Protein AF-A0A812ZB61-F1 (afdb_monomer)

Foldseek 3Di:
DVVVVVVVVVVVVVVCVLVVLLVLLPDPDPVVNVVVVVVVVVVVVVVVVCCVVVPPPVNVVVVVVPDPDPDPDAPQDVNHRPVVVVVVVVVVVVVVCSCVPRVVVSVVVSVVVCCVVCNDQVQKDWAQQPQLSDIDIDGHDPDDPPPPDDDDGVNVVNCCLRPVPDLVVVVVPPDDDDDDDDDDDDDDDPDDPCLSVVVSCVLVVPPDQVCLQQQQAAAAQPDPPPDPPDPPDPPPPSVVNVNVVLNVLQVVVCVVQVDRGLVSLLVCLLPSNCLSSCSNHVVSSCLQALLSLDFFCRNHRCSSNDCDDSNVVNLQPFAQAADDCDPSSLVSQLSNLCSVCVPPDDPVSVCSNPDTLVPDDPDCQQDQDQDDDPNDGGGTTRHCCSNHVVSNCCQPDPDPRSVSRHHNNNPPPPPD

Solvent-accessible surface area (backbone atoms only — not comparable to full-atom values): 24448 Å² total; per-residue (Å²): 109,71,67,57,55,51,50,52,52,50,51,51,52,51,51,52,51,50,53,51,50,56,53,57,66,70,57,86,48,68,67,58,54,52,53,51,52,53,51,49,53,50,59,68,47,44,57,58,51,47,48,71,72,69,53,51,72,67,56,52,52,47,60,73,61,58,65,78,74,83,74,69,89,70,76,52,60,96,83,39,52,56,66,59,53,52,50,51,50,52,52,52,50,52,49,52,50,47,42,58,67,51,49,50,50,49,51,50,53,52,48,48,52,46,46,66,76,61,38,82,83,70,38,52,43,73,43,57,25,82,83,69,64,46,74,48,75,45,82,48,74,76,89,56,100,77,65,74,86,66,72,80,51,71,54,56,52,44,46,38,62,37,74,59,66,45,70,64,62,61,67,68,61,72,85,82,86,79,86,82,78,92,84,84,91,76,88,90,67,96,70,54,72,60,56,60,50,45,50,51,44,57,72,64,50,80,57,55,84,86,50,47,76,60,70,39,36,59,59,49,82,95,42,85,76,79,61,91,85,65,83,70,75,88,66,68,81,57,70,59,51,57,55,48,49,54,49,53,51,46,52,53,46,26,73,76,68,69,27,80,42,44,81,66,37,41,82,41,49,77,41,85,86,34,26,64,47,20,56,42,11,16,41,69,50,27,40,29,37,54,63,45,20,67,31,61,55,67,35,39,51,59,72,20,70,37,93,46,62,59,16,33,53,39,31,44,69,33,64,62,44,47,54,84,71,50,69,68,57,45,50,11,51,38,43,22,56,50,53,73,39,72,89,60,91,57,76,66,56,55,53,59,62,73,47,54,50,88,72,59,69,76,66,71,48,43,43,72,40,71,43,63,63,91,86,41,76,59,53,54,34,53,42,42,15,51,51,18,15,52,77,52,38,38,66,76,53,84,50,74,75,75,45,74,65,32,24,54,58,24,71,71,69,82,84,117

Structure (mmCIF, N/CA/C/O backbone):
data_AF-A0A812ZB61-F1
#
_entry.id   AF-A0A812ZB61-F1
#
loop_
_atom_site.group_PDB
_atom_site.id
_atom_site.type_symbol
_atom_site.label_atom_id
_atom_site.label_alt_id
_atom_site.label_comp_id
_atom_site.label_asym_id
_atom_site.label_entity_id
_atom_site.label_seq_id
_atom_site.pdbx_PDB_ins_code
_atom_site.Cartn_x
_atom_site.Cartn_y
_atom_site.Cartn_z
_atom_site.occupancy
_atom_site.B_iso_or_equiv
_atom_site.auth_seq_id
_atom_site.auth_comp_id
_atom_site.auth_asym_id
_atom_site.auth_atom_id
_atom_site.pdbx_PDB_model_num
ATOM 1 N N . MET A 1 1 ? 18.282 -6.536 -62.564 1.00 76.00 1 MET A N 1
ATOM 2 C CA . MET A 1 1 ? 17.671 -7.477 -61.596 1.00 76.00 1 MET A CA 1
ATOM 3 C C . MET A 1 1 ? 18.489 -7.601 -60.309 1.00 76.00 1 MET A C 1
ATOM 5 O O . MET A 1 1 ? 17.966 -7.240 -59.265 1.00 76.00 1 MET A O 1
ATOM 9 N N . LEU A 1 2 ? 19.768 -8.010 -60.363 1.00 77.56 2 LEU A N 1
ATOM 10 C CA . LEU A 1 2 ? 20.627 -8.156 -59.170 1.00 77.56 2 LEU A CA 1
ATOM 11 C C . LEU A 1 2 ? 20.716 -6.870 -58.326 1.00 77.56 2 LEU A C 1
ATOM 13 O O . LEU A 1 2 ? 20.51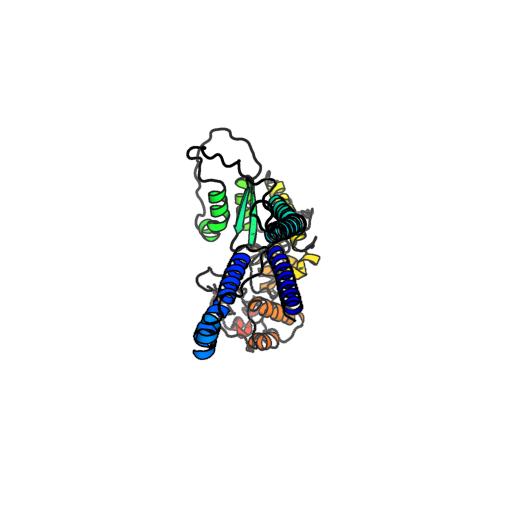4 -6.908 -57.119 1.00 77.56 2 LEU A O 1
ATOM 17 N N . THR A 1 3 ? 20.946 -5.718 -58.962 1.00 77.44 3 THR A N 1
ATOM 18 C CA . THR A 1 3 ? 21.057 -4.426 -58.265 1.00 77.44 3 THR A CA 1
ATOM 19 C C . THR A 1 3 ? 19.767 -4.041 -57.542 1.00 77.44 3 THR A C 1
ATOM 21 O O . THR A 1 3 ? 19.819 -3.581 -56.410 1.00 77.44 3 THR A O 1
ATOM 24 N N . VAL A 1 4 ? 18.607 -4.295 -58.159 1.00 82.31 4 VAL A N 1
ATOM 25 C CA . VAL A 1 4 ? 17.289 -4.029 -57.557 1.00 82.31 4 VAL A CA 1
ATOM 26 C C . VAL A 1 4 ? 17.071 -4.928 -56.339 1.00 82.31 4 VAL A C 1
ATOM 28 O O . VAL A 1 4 ? 16.684 -4.446 -55.281 1.00 82.31 4 VAL A O 1
ATOM 31 N N . MET A 1 5 ? 17.404 -6.217 -56.447 1.00 83.94 5 MET A N 1
ATOM 32 C CA . MET A 1 5 ? 17.316 -7.161 -55.329 1.00 83.94 5 MET A CA 1
ATOM 33 C C . MET A 1 5 ? 18.231 -6.757 -54.161 1.00 83.94 5 MET A C 1
ATOM 35 O O . MET A 1 5 ? 17.834 -6.847 -53.000 1.00 83.94 5 MET A O 1
ATOM 39 N N . LEU A 1 6 ? 19.440 -6.273 -54.462 1.00 80.06 6 LEU A N 1
ATOM 40 C CA . LEU A 1 6 ? 20.380 -5.768 -53.460 1.00 80.06 6 LEU A CA 1
ATOM 41 C C . LEU A 1 6 ? 19.872 -4.489 -52.783 1.00 80.06 6 LEU A C 1
ATOM 43 O O . LEU A 1 6 ? 19.992 -4.371 -51.565 1.00 80.06 6 LEU A O 1
ATOM 47 N N . MET A 1 7 ? 19.277 -3.560 -53.537 1.00 79.81 7 MET A N 1
ATOM 48 C CA . MET A 1 7 ? 18.676 -2.350 -52.969 1.00 79.81 7 MET A CA 1
ATOM 49 C C . MET A 1 7 ? 17.514 -2.687 -52.030 1.00 79.81 7 MET A C 1
ATOM 51 O O . MET A 1 7 ? 17.497 -2.199 -50.906 1.00 79.81 7 MET A O 1
ATOM 55 N N . VAL A 1 8 ? 16.598 -3.574 -52.440 1.00 91.12 8 VAL A N 1
ATOM 56 C CA . VAL A 1 8 ? 15.454 -3.992 -51.608 1.00 91.12 8 VAL A CA 1
ATOM 57 C C . VAL A 1 8 ? 15.924 -4.657 -50.314 1.00 91.12 8 VAL A C 1
ATOM 59 O O . VAL A 1 8 ? 15.472 -4.284 -49.235 1.00 91.12 8 VAL A O 1
ATOM 62 N N . ARG A 1 9 ? 16.882 -5.592 -50.392 1.00 86.19 9 ARG A N 1
ATOM 63 C CA . ARG A 1 9 ? 17.440 -6.253 -49.199 1.00 86.19 9 ARG A CA 1
ATOM 64 C C . ARG A 1 9 ? 18.122 -5.270 -48.253 1.00 86.19 9 ARG A C 1
ATOM 66 O O . ARG A 1 9 ? 17.933 -5.363 -47.046 1.00 86.19 9 ARG A O 1
ATOM 73 N N . THR A 1 10 ? 18.879 -4.322 -48.801 1.00 81.88 10 THR A N 1
ATOM 74 C CA . THR A 1 10 ? 19.538 -3.281 -48.000 1.00 81.88 10 THR A CA 1
ATOM 75 C C . THR A 1 10 ? 18.501 -2.384 -47.325 1.00 81.88 10 THR A C 1
ATOM 77 O O . THR A 1 10 ? 18.636 -2.096 -46.143 1.00 81.88 10 THR A O 1
ATOM 80 N N . GLY A 1 11 ? 17.438 -1.997 -48.037 1.00 85.88 11 GLY A N 1
ATOM 81 C CA . GLY A 1 11 ? 16.346 -1.197 -47.479 1.00 85.88 11 GLY A CA 1
ATOM 82 C C . GLY A 1 11 ? 15.635 -1.896 -46.320 1.00 85.88 11 GLY A C 1
ATOM 83 O O . GLY A 1 11 ? 15.460 -1.292 -45.267 1.00 85.88 11 GLY A O 1
ATOM 84 N N . ILE A 1 12 ? 15.301 -3.182 -46.476 1.00 87.69 12 ILE A N 1
ATOM 85 C CA . ILE A 1 12 ? 14.686 -3.986 -45.406 1.00 87.69 12 ILE A CA 1
ATOM 86 C C . ILE A 1 12 ? 15.629 -4.094 -44.202 1.00 87.69 12 ILE A C 1
ATOM 88 O O . ILE A 1 12 ? 15.195 -3.881 -43.075 1.00 87.69 12 ILE A O 1
ATOM 92 N N . ALA A 1 13 ? 16.917 -4.369 -44.427 1.00 82.44 13 ALA A N 1
ATOM 93 C CA . ALA A 1 13 ? 17.899 -4.468 -43.348 1.00 82.44 13 ALA A CA 1
ATOM 94 C C . ALA A 1 13 ? 18.060 -3.146 -42.577 1.00 82.44 13 ALA A C 1
ATOM 96 O O . ALA A 1 13 ? 18.107 -3.160 -41.351 1.00 82.44 13 ALA A O 1
ATOM 97 N N . VAL A 1 14 ? 18.095 -2.005 -43.274 1.00 81.88 14 VAL A N 1
ATOM 98 C CA . VAL A 1 14 ? 18.165 -0.676 -42.643 1.00 81.88 14 VAL A CA 1
ATOM 99 C C . VAL A 1 14 ? 16.886 -0.369 -41.863 1.00 81.88 14 VAL A C 1
ATOM 101 O O . VAL A 1 14 ? 16.974 0.105 -40.735 1.00 81.88 14 VAL A O 1
ATOM 104 N N . ALA A 1 15 ? 15.711 -0.672 -42.420 1.00 87.19 15 ALA A N 1
ATOM 105 C CA . ALA A 1 15 ? 14.434 -0.444 -41.746 1.00 87.19 15 ALA A CA 1
ATOM 106 C C . ALA A 1 15 ? 14.284 -1.307 -40.482 1.00 87.19 15 ALA A C 1
ATOM 108 O O . ALA A 1 15 ? 13.924 -0.784 -39.430 1.00 87.19 15 ALA A O 1
ATOM 109 N N . LEU A 1 16 ? 14.608 -2.604 -40.564 1.00 85.25 16 LEU A N 1
ATOM 110 C CA . LEU A 1 16 ? 14.585 -3.515 -39.415 1.00 85.25 16 LEU A CA 1
ATOM 111 C C . LEU A 1 16 ? 15.629 -3.126 -38.366 1.00 85.25 16 LEU A C 1
ATOM 113 O O . LEU A 1 16 ? 15.320 -3.121 -37.178 1.00 85.25 16 LEU A O 1
ATOM 117 N N . GLY A 1 17 ? 16.838 -2.756 -38.798 1.00 84.00 17 GLY A N 1
ATOM 118 C CA . GLY A 1 17 ? 17.890 -2.279 -37.905 1.00 84.00 17 GLY A CA 1
ATOM 119 C C . GLY A 1 17 ? 17.477 -1.011 -37.161 1.00 84.00 17 GLY A C 1
ATOM 120 O O . GLY A 1 17 ? 17.631 -0.942 -35.948 1.00 84.00 17 GLY A O 1
ATOM 121 N N . TRP A 1 18 ? 16.890 -0.037 -37.862 1.00 85.25 18 TRP A N 1
ATOM 122 C CA . TRP A 1 18 ? 16.401 1.198 -37.250 1.00 85.25 18 TRP A CA 1
ATOM 123 C C . TRP A 1 18 ? 15.247 0.943 -36.276 1.00 85.25 18 TRP A C 1
ATOM 125 O O . TRP A 1 18 ? 15.309 1.376 -35.129 1.00 85.25 18 TRP A O 1
ATOM 135 N N . ALA A 1 19 ? 14.217 0.204 -36.703 1.00 88.94 19 ALA A N 1
ATOM 136 C CA . ALA A 1 19 ? 13.062 -0.105 -35.862 1.00 88.94 19 ALA A CA 1
ATOM 137 C C . ALA A 1 19 ? 13.462 -0.901 -34.610 1.00 88.94 19 ALA A C 1
ATOM 139 O O . ALA A 1 19 ? 13.042 -0.556 -33.508 1.00 88.94 19 ALA A O 1
ATOM 140 N N . GLY A 1 20 ? 14.319 -1.917 -34.764 1.00 86.56 20 GLY A N 1
ATOM 141 C CA . GLY A 1 20 ? 14.840 -2.702 -33.647 1.00 86.56 20 GLY A CA 1
ATOM 142 C C . GLY A 1 20 ? 15.682 -1.865 -32.686 1.00 86.56 20 GLY A C 1
ATOM 143 O O . GLY A 1 20 ? 15.541 -1.997 -31.474 1.00 86.56 20 GLY A O 1
ATOM 144 N N . ALA A 1 21 ? 16.507 -0.953 -33.202 1.00 84.88 21 ALA A N 1
ATOM 145 C CA . ALA A 1 21 ? 17.330 -0.092 -32.364 1.00 84.88 21 ALA A CA 1
ATOM 146 C C . ALA A 1 21 ? 16.498 0.962 -31.606 1.00 84.88 21 ALA A C 1
ATOM 148 O O . ALA A 1 21 ? 16.750 1.191 -30.425 1.00 84.88 21 ALA A O 1
ATOM 149 N N . CYS A 1 22 ? 15.472 1.553 -32.231 1.00 84.94 22 CYS A N 1
ATOM 150 C CA . CYS A 1 22 ? 14.511 2.422 -31.540 1.00 84.94 22 CYS A CA 1
ATOM 151 C C . CYS A 1 22 ? 13.734 1.664 -30.457 1.00 84.94 22 CYS A C 1
ATOM 153 O O . CYS A 1 22 ? 13.538 2.187 -29.366 1.00 84.94 22 CYS A O 1
ATOM 155 N N . TRP A 1 23 ? 13.319 0.429 -30.740 1.00 86.06 23 TRP A N 1
ATOM 156 C CA . TRP A 1 23 ? 12.605 -0.402 -29.776 1.00 86.06 23 TRP A CA 1
ATOM 157 C C . TRP A 1 23 ? 13.480 -0.770 -28.567 1.00 86.06 23 TRP A C 1
ATOM 159 O O . TRP A 1 23 ? 13.057 -0.608 -27.423 1.00 86.06 23 TRP A O 1
ATOM 169 N N . LEU A 1 24 ? 14.738 -1.163 -28.805 1.00 82.88 24 LEU A N 1
ATOM 170 C CA . LEU A 1 24 ? 15.711 -1.420 -27.738 1.00 82.88 24 LEU A CA 1
ATOM 171 C C . LEU A 1 24 ? 15.998 -0.169 -26.899 1.00 82.88 24 LEU A C 1
ATOM 173 O O . LEU A 1 24 ? 16.156 -0.279 -25.689 1.00 82.88 24 LEU A O 1
ATOM 177 N N . ALA A 1 25 ? 16.028 1.016 -27.514 1.00 82.44 25 ALA A N 1
ATOM 178 C CA . ALA A 1 25 ? 16.291 2.266 -26.806 1.00 82.44 25 ALA A CA 1
ATOM 179 C C . ALA A 1 25 ? 15.175 2.667 -25.821 1.00 82.44 25 ALA A C 1
ATOM 181 O O . ALA A 1 25 ? 15.441 3.446 -24.909 1.00 82.44 25 ALA A O 1
ATOM 182 N N . VAL A 1 26 ? 13.949 2.161 -25.998 1.00 82.56 26 VAL A N 1
ATOM 183 C CA . VAL A 1 26 ? 12.784 2.466 -25.142 1.00 82.56 26 VAL A CA 1
ATOM 184 C C . VAL A 1 26 ? 12.663 1.500 -23.957 1.00 82.56 26 VAL A C 1
ATOM 186 O O . VAL A 1 26 ? 11.927 1.778 -23.017 1.00 82.56 26 VAL A O 1
ATOM 189 N N . THR A 1 27 ? 13.379 0.375 -23.961 1.00 85.19 27 THR A N 1
ATOM 190 C CA . THR A 1 27 ? 13.254 -0.646 -22.910 1.00 85.19 27 THR A CA 1
ATOM 191 C C . THR A 1 27 ? 14.048 -0.229 -21.660 1.00 85.19 27 THR A C 1
ATOM 193 O O . THR A 1 27 ? 15.272 -0.135 -21.747 1.00 85.19 27 THR A O 1
ATOM 196 N N . PRO A 1 28 ? 13.403 0.022 -20.500 1.00 77.50 28 PRO A N 1
ATOM 197 C CA . PRO A 1 28 ? 14.088 0.530 -19.308 1.00 77.50 28 PRO A CA 1
ATOM 198 C C . PRO A 1 28 ? 14.730 -0.576 -18.454 1.00 77.50 28 PRO A C 1
ATOM 200 O O . PRO A 1 28 ? 15.642 -0.296 -17.678 1.00 77.50 28 PRO A O 1
ATOM 203 N N . ASP A 1 29 ? 14.269 -1.825 -18.582 1.00 79.25 29 ASP A N 1
ATOM 204 C CA . ASP A 1 29 ? 14.761 -2.952 -17.789 1.00 79.25 29 ASP A CA 1
ATOM 205 C C . ASP A 1 29 ? 15.910 -3.685 -18.507 1.00 79.25 29 ASP A C 1
ATOM 207 O O . ASP A 1 29 ? 15.778 -4.173 -19.633 1.00 79.25 29 ASP A O 1
ATOM 211 N N . ILE A 1 30 ? 17.053 -3.806 -17.825 1.00 79.69 30 ILE A N 1
ATOM 212 C CA . ILE A 1 30 ? 18.235 -4.544 -18.298 1.00 79.69 30 ILE A CA 1
ATOM 213 C C . ILE A 1 30 ? 17.903 -6.020 -18.553 1.00 79.69 30 ILE A C 1
ATOM 215 O O . ILE A 1 30 ? 18.460 -6.628 -19.473 1.00 79.69 30 ILE A O 1
ATOM 219 N N . LYS A 1 31 ? 17.001 -6.608 -17.760 1.00 80.88 31 LYS A N 1
ATOM 220 C CA . LYS A 1 31 ? 16.585 -8.003 -17.911 1.00 80.88 31 LYS A CA 1
ATOM 221 C C . LYS A 1 31 ? 15.874 -8.221 -19.242 1.00 80.88 31 LYS A C 1
ATOM 223 O O . LYS A 1 31 ? 16.183 -9.188 -19.940 1.00 80.88 31 LYS A O 1
ATOM 228 N N . ASP A 1 32 ? 14.994 -7.299 -19.613 1.00 83.56 32 ASP A N 1
ATOM 229 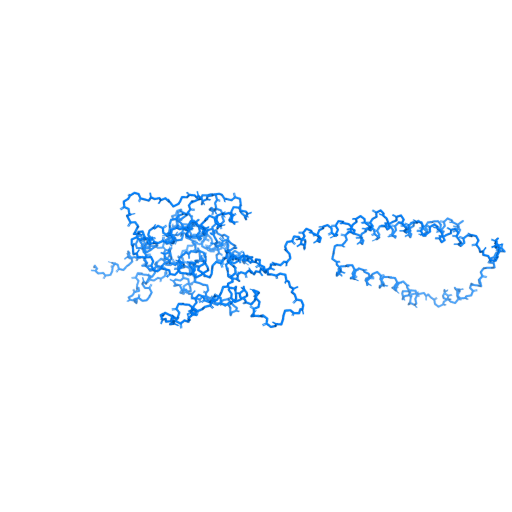C CA . ASP A 1 32 ? 14.272 -7.351 -20.881 1.00 83.56 32 ASP A CA 1
ATOM 230 C C . ASP A 1 32 ? 15.235 -7.160 -22.056 1.00 83.56 32 ASP A C 1
ATOM 232 O O . ASP A 1 32 ? 15.184 -7.917 -23.024 1.00 83.56 32 ASP A O 1
ATOM 236 N N . ILE A 1 33 ? 16.198 -6.235 -21.948 1.00 83.69 33 ILE A N 1
ATOM 237 C CA . ILE A 1 33 ? 17.241 -6.044 -22.971 1.00 83.69 33 ILE A CA 1
ATOM 238 C C . ILE A 1 33 ? 18.035 -7.340 -23.205 1.00 83.69 33 ILE A C 1
ATOM 240 O O . ILE A 1 33 ? 18.232 -7.744 -24.354 1.00 83.69 33 ILE A O 1
ATOM 244 N N . LEU A 1 34 ? 18.467 -8.014 -22.135 1.00 82.62 34 LEU A N 1
ATOM 245 C CA . LEU A 1 34 ? 19.193 -9.285 -22.227 1.00 82.62 34 LEU A CA 1
ATOM 246 C C . LEU A 1 34 ? 18.346 -10.385 -22.871 1.00 82.62 34 LEU A C 1
ATOM 248 O O . LEU A 1 34 ? 18.831 -11.097 -23.751 1.00 82.62 34 LEU A O 1
ATOM 252 N N . LEU A 1 35 ? 17.081 -10.509 -22.467 1.00 87.31 35 LEU A N 1
ATOM 253 C CA . LEU A 1 35 ? 16.174 -11.532 -22.983 1.00 87.31 35 LEU A CA 1
ATOM 254 C C . LEU A 1 35 ? 15.907 -11.342 -24.482 1.00 87.31 35 LEU A C 1
ATOM 256 O O . LEU A 1 35 ? 15.949 -12.300 -25.255 1.00 87.31 35 LEU A O 1
ATOM 260 N N . ASN A 1 36 ? 15.737 -10.092 -24.907 1.00 85.19 36 ASN A N 1
ATOM 261 C CA . ASN A 1 36 ? 15.543 -9.734 -26.307 1.00 85.19 36 ASN A CA 1
ATOM 262 C C . ASN A 1 36 ? 16.799 -9.970 -27.155 1.00 85.19 36 ASN A C 1
ATOM 264 O O . ASN A 1 36 ? 16.697 -10.460 -28.279 1.00 85.19 36 ASN A O 1
ATOM 268 N N . ALA A 1 37 ? 17.987 -9.675 -26.620 1.00 85.31 37 ALA A N 1
ATOM 269 C CA . ALA A 1 37 ? 19.249 -9.945 -27.306 1.00 85.31 37 ALA A CA 1
ATOM 270 C C . ALA A 1 37 ? 19.474 -11.451 -27.520 1.00 85.31 37 ALA A C 1
ATOM 272 O O . ALA A 1 37 ? 19.862 -11.869 -28.612 1.00 85.31 37 ALA A O 1
ATOM 273 N N . VAL A 1 38 ? 19.178 -12.274 -26.507 1.00 90.88 38 VAL A N 1
ATOM 274 C CA . VAL A 1 38 ? 19.272 -13.740 -26.606 1.00 90.88 38 VAL A CA 1
ATOM 275 C C . VAL A 1 38 ? 18.246 -14.294 -27.599 1.00 90.88 38 VAL A C 1
ATOM 277 O O . VAL A 1 38 ? 18.591 -15.137 -28.427 1.00 90.88 38 VAL A O 1
ATOM 280 N N . ALA A 1 39 ? 17.006 -13.795 -27.580 1.00 90.88 39 ALA A N 1
ATOM 281 C CA . ALA A 1 39 ? 15.983 -14.190 -28.548 1.00 90.88 39 ALA A CA 1
ATOM 282 C C . ALA A 1 39 ? 16.381 -13.830 -29.991 1.00 90.88 39 ALA A C 1
ATOM 284 O O . ALA A 1 39 ? 16.189 -14.633 -30.905 1.00 90.88 39 ALA A O 1
ATOM 285 N N . LEU A 1 40 ? 16.981 -12.654 -30.202 1.00 85.94 40 LEU A N 1
ATOM 286 C CA . LEU A 1 40 ? 17.468 -12.232 -31.514 1.00 85.94 40 LEU A CA 1
ATOM 287 C C . LEU A 1 40 ? 18.618 -13.117 -32.007 1.00 85.94 40 LEU A C 1
ATOM 289 O O . LEU A 1 40 ? 18.615 -13.507 -33.172 1.00 85.94 40 LEU A O 1
ATOM 293 N N . LEU A 1 41 ? 19.567 -13.462 -31.130 1.00 87.62 41 LEU A N 1
ATOM 294 C CA . LEU A 1 41 ? 20.649 -14.394 -31.456 1.00 87.62 41 LEU A CA 1
ATOM 295 C C . LEU A 1 41 ? 20.082 -15.740 -31.923 1.00 87.62 41 LEU A C 1
ATOM 297 O O . LEU A 1 41 ? 20.489 -16.255 -32.958 1.00 87.62 41 LEU A O 1
ATOM 301 N N . PHE A 1 42 ? 19.075 -16.258 -31.218 1.00 91.75 42 PHE A N 1
ATOM 302 C CA . PHE A 1 42 ? 18.421 -17.511 -31.583 1.00 91.75 42 PHE A CA 1
ATOM 303 C C . PHE A 1 42 ? 17.705 -17.439 -32.941 1.00 91.75 42 PHE A C 1
ATOM 305 O O . PHE A 1 42 ? 17.831 -18.348 -33.759 1.00 91.75 42 PHE A O 1
ATOM 312 N N . ILE A 1 43 ? 16.992 -16.343 -33.224 1.00 90.25 43 ILE A N 1
ATOM 313 C CA . ILE A 1 43 ? 16.332 -16.130 -34.524 1.00 90.25 43 ILE A CA 1
ATOM 314 C C . ILE A 1 43 ? 17.360 -16.052 -35.665 1.00 90.25 43 ILE A C 1
ATOM 316 O O . ILE A 1 43 ? 17.096 -16.564 -36.753 1.00 90.25 43 ILE A O 1
ATOM 320 N N . LEU A 1 44 ? 18.525 -15.447 -35.413 1.00 86.25 44 LEU A N 1
ATOM 321 C CA . LEU A 1 44 ? 19.629 -15.349 -36.374 1.00 86.25 44 LEU A CA 1
ATOM 322 C C . LEU A 1 44 ? 20.396 -16.663 -36.576 1.00 86.25 44 LEU A C 1
ATOM 324 O O . LEU A 1 44 ? 21.099 -16.781 -37.567 1.00 86.25 44 LEU A O 1
ATOM 328 N N . GLU A 1 45 ? 20.300 -17.632 -35.665 1.00 94.12 45 GLU A N 1
ATOM 329 C CA . GLU A 1 45 ? 20.881 -18.973 -35.849 1.00 94.12 45 GLU A CA 1
ATOM 330 C C . GLU A 1 45 ? 19.879 -19.958 -36.473 1.00 94.12 45 GLU A C 1
ATOM 332 O O . GLU A 1 45 ? 20.258 -20.941 -37.121 1.00 94.12 45 GLU A O 1
ATOM 337 N N . ILE A 1 46 ? 18.579 -19.699 -36.295 1.00 93.94 46 ILE A N 1
ATOM 338 C CA . ILE A 1 46 ? 17.502 -20.532 -36.832 1.00 93.94 46 ILE A CA 1
ATOM 339 C C . ILE A 1 46 ? 17.550 -20.609 -38.356 1.00 93.94 46 ILE A C 1
ATOM 341 O O . ILE A 1 46 ? 17.262 -21.671 -38.905 1.00 93.94 46 ILE A O 1
ATOM 345 N N . ASP A 1 47 ? 17.889 -19.531 -39.061 1.00 89.62 47 ASP A N 1
ATOM 346 C CA . ASP A 1 47 ? 17.935 -19.547 -40.525 1.00 89.62 47 ASP A CA 1
ATOM 347 C C . ASP A 1 47 ? 19.064 -20.453 -41.053 1.00 89.62 47 ASP A C 1
ATOM 349 O O . ASP A 1 47 ? 18.860 -21.189 -42.022 1.00 89.62 47 ASP A O 1
ATOM 353 N N . GLU A 1 48 ? 20.208 -20.497 -40.369 1.00 91.25 48 GLU A N 1
ATOM 354 C CA . GLU A 1 48 ? 21.318 -21.398 -40.667 1.00 91.25 48 GLU A CA 1
ATOM 355 C C . GLU A 1 48 ? 20.942 -22.858 -40.375 1.00 91.25 48 GLU A C 1
ATOM 357 O O . GLU A 1 48 ? 21.232 -23.753 -41.178 1.00 91.25 48 GLU A O 1
ATOM 362 N N . LEU A 1 49 ? 20.252 -23.113 -39.258 1.00 92.25 49 LEU A N 1
ATOM 363 C CA . LEU A 1 49 ? 19.740 -24.443 -38.915 1.00 92.25 49 LEU A CA 1
ATOM 364 C C . LEU A 1 49 ? 18.680 -24.916 -39.916 1.00 92.25 49 LEU A C 1
ATOM 366 O O . LEU A 1 49 ? 18.766 -26.037 -40.422 1.00 92.25 49 LEU A O 1
ATOM 370 N N . LEU A 1 50 ? 17.719 -24.060 -40.263 1.00 91.81 50 LEU A N 1
ATOM 371 C CA . LEU A 1 50 ? 16.701 -24.351 -41.269 1.00 91.81 50 LEU A CA 1
ATOM 372 C C . LEU A 1 50 ? 17.336 -24.590 -42.636 1.00 91.81 50 LEU A C 1
ATOM 374 O O . LEU A 1 50 ? 16.938 -25.526 -43.323 1.00 91.81 50 LEU A O 1
ATOM 378 N N . TYR A 1 51 ? 18.352 -23.817 -43.023 1.00 90.69 51 TYR A N 1
ATOM 379 C CA . TYR A 1 51 ? 19.095 -24.068 -44.254 1.00 90.69 51 TYR A CA 1
ATOM 380 C C . TYR A 1 51 ? 19.780 -25.440 -44.222 1.00 90.69 51 TYR A C 1
ATOM 382 O O . TYR A 1 51 ? 19.648 -26.206 -45.174 1.00 90.69 51 TYR A O 1
ATOM 390 N N . LYS A 1 52 ? 20.454 -25.806 -43.124 1.00 89.56 52 LYS A N 1
ATOM 391 C CA . LYS A 1 52 ? 21.111 -27.120 -42.985 1.00 89.56 52 LYS A CA 1
ATOM 392 C C . LYS A 1 52 ? 20.129 -28.292 -43.056 1.00 89.56 52 LYS A C 1
ATOM 394 O O . LYS A 1 52 ? 20.484 -29.335 -43.602 1.00 89.56 52 LYS A O 1
ATOM 399 N N . VAL A 1 53 ? 18.922 -28.133 -42.512 1.00 94.88 53 VAL A N 1
ATOM 400 C CA . VAL A 1 53 ? 17.916 -29.205 -42.434 1.00 94.88 53 VAL A CA 1
ATOM 401 C C . VAL A 1 53 ? 17.059 -29.287 -43.698 1.00 94.88 53 VAL A C 1
ATOM 403 O O . VAL A 1 53 ? 16.803 -30.381 -44.198 1.00 94.88 53 VAL A O 1
ATOM 406 N N . LEU A 1 54 ? 16.603 -28.147 -44.217 1.00 94.94 54 LEU A N 1
ATOM 407 C CA . LEU A 1 54 ? 15.605 -28.085 -45.286 1.00 94.94 54 LEU A CA 1
ATOM 408 C C . LEU A 1 54 ? 16.216 -27.955 -46.683 1.00 94.94 54 LEU A C 1
ATOM 410 O O . LEU A 1 54 ? 15.536 -28.276 -47.661 1.00 94.94 54 LEU A O 1
ATOM 414 N N . ALA A 1 55 ? 17.466 -27.495 -46.825 1.00 94.06 55 ALA A N 1
ATOM 415 C CA . ALA A 1 55 ? 18.058 -27.340 -48.149 1.00 94.06 55 ALA A CA 1
ATOM 416 C C . ALA A 1 55 ? 18.304 -28.717 -48.802 1.00 94.06 55 ALA A C 1
ATOM 418 O O . ALA A 1 55 ? 19.034 -29.553 -48.259 1.00 94.06 55 ALA A O 1
ATOM 419 N N . PRO A 1 56 ? 17.762 -28.974 -50.008 1.00 94.19 56 PRO A N 1
ATOM 420 C CA . PRO A 1 56 ? 18.009 -30.221 -50.719 1.00 94.19 56 PRO A CA 1
ATOM 421 C C . PRO A 1 56 ? 19.505 -30.412 -50.984 1.00 94.19 56 PRO A C 1
ATOM 423 O O . PRO A 1 56 ? 20.191 -29.473 -51.394 1.00 94.19 56 PRO A O 1
ATOM 426 N N . LYS A 1 57 ? 20.009 -31.649 -50.873 1.00 93.31 57 LYS A N 1
ATOM 427 C CA . LYS A 1 57 ? 21.423 -31.977 -51.162 1.00 93.31 57 LYS A CA 1
ATOM 428 C C . LYS A 1 57 ? 21.885 -31.456 -52.531 1.00 93.31 57 LYS A C 1
ATOM 430 O O . LYS A 1 57 ? 23.030 -31.037 -52.674 1.00 93.31 57 LYS A O 1
ATOM 435 N N . HIS A 1 58 ? 20.991 -31.431 -53.525 1.00 91.44 58 HIS A N 1
ATOM 436 C CA . HIS A 1 58 ? 21.258 -30.847 -54.842 1.00 91.44 58 HIS A CA 1
ATOM 437 C C . HIS A 1 58 ? 21.448 -29.327 -54.810 1.00 91.44 58 HIS A C 1
ATOM 439 O O . HIS A 1 58 ? 22.353 -28.836 -55.476 1.00 91.44 58 HIS A O 1
ATOM 445 N N . ALA A 1 59 ? 20.650 -28.591 -54.033 1.00 91.19 59 ALA A N 1
ATOM 446 C CA . ALA A 1 59 ? 20.786 -27.144 -53.882 1.00 91.19 59 ALA A CA 1
ATOM 447 C C . ALA A 1 59 ? 22.071 -26.784 -53.128 1.00 91.19 59 ALA A C 1
ATOM 449 O O . ALA A 1 59 ? 22.782 -25.881 -53.551 1.00 91.19 59 ALA A O 1
ATOM 450 N N . ILE A 1 60 ? 22.424 -27.543 -52.085 1.00 91.06 60 ILE A N 1
ATOM 451 C CA . ILE A 1 60 ? 23.695 -27.374 -51.364 1.00 91.06 60 ILE A CA 1
ATOM 452 C C . ILE A 1 60 ? 24.875 -27.634 -52.307 1.00 91.06 60 ILE A C 1
ATOM 454 O O . ILE A 1 60 ? 25.786 -26.813 -52.399 1.00 91.06 60 ILE A O 1
ATOM 458 N N . LYS A 1 61 ? 24.840 -28.740 -53.065 1.00 89.44 61 LYS A N 1
ATOM 459 C CA . LYS A 1 61 ? 25.889 -29.082 -54.037 1.00 89.44 61 LYS A CA 1
ATOM 460 C C . LYS A 1 61 ? 25.982 -28.038 -55.152 1.00 89.44 61 LYS A C 1
ATOM 462 O O . LYS A 1 61 ? 27.084 -27.652 -55.533 1.00 89.44 61 LYS A O 1
ATOM 467 N N . PHE A 1 62 ? 24.843 -27.535 -55.623 1.00 92.69 62 PHE A N 1
ATOM 468 C CA . PHE A 1 62 ? 24.778 -26.454 -56.600 1.00 92.69 62 PHE A CA 1
ATOM 469 C C . PHE A 1 62 ? 25.382 -25.166 -56.042 1.00 92.69 62 PHE A C 1
ATOM 471 O O . PHE A 1 62 ? 26.308 -24.646 -56.650 1.00 92.69 62 PHE A O 1
ATOM 478 N N . MET A 1 63 ? 24.961 -24.717 -54.858 1.00 87.69 63 MET A N 1
ATOM 479 C CA . MET A 1 63 ? 25.511 -23.550 -54.159 1.00 87.69 63 MET A CA 1
ATOM 480 C C . MET A 1 63 ? 27.021 -23.674 -53.933 1.00 87.69 63 MET A C 1
ATOM 482 O O . MET A 1 63 ? 27.747 -22.722 -54.194 1.00 87.69 63 MET A O 1
ATOM 486 N N . SER A 1 64 ? 27.518 -24.857 -53.548 1.00 88.44 64 SER A N 1
ATOM 487 C CA . SER A 1 64 ? 28.964 -25.110 -53.437 1.00 88.44 64 SER A CA 1
ATOM 488 C C . SER A 1 64 ? 29.692 -25.134 -54.787 1.00 88.44 64 SER A C 1
ATOM 490 O O . SER A 1 64 ? 30.898 -24.917 -54.839 1.00 88.44 64 SER A O 1
ATOM 492 N N . SER A 1 65 ? 28.971 -25.397 -55.884 1.00 88.19 65 SER A N 1
ATOM 493 C CA . SER A 1 65 ? 29.510 -25.407 -57.250 1.00 88.19 65 SER A CA 1
ATOM 494 C C . SER A 1 65 ? 29.459 -24.043 -57.935 1.00 88.19 65 SER A C 1
ATOM 496 O O . SER A 1 65 ? 30.078 -23.878 -58.988 1.00 88.19 65 SER A O 1
ATOM 498 N N . ILE A 1 66 ? 28.744 -23.066 -57.358 1.00 87.38 66 ILE A N 1
ATOM 499 C CA . ILE A 1 66 ? 28.769 -21.682 -57.827 1.00 87.38 66 ILE A CA 1
ATOM 500 C C . ILE A 1 66 ? 30.187 -21.166 -57.574 1.00 87.38 66 ILE A C 1
ATOM 502 O O . ILE A 1 66 ? 30.531 -20.682 -56.497 1.00 87.38 66 ILE A O 1
ATOM 506 N N . ARG A 1 67 ? 31.042 -21.324 -58.589 1.00 77.62 67 ARG A N 1
ATOM 507 C CA . ARG A 1 67 ? 32.393 -20.771 -58.631 1.00 77.62 67 ARG A CA 1
ATOM 508 C C . ARG A 1 67 ? 32.269 -19.277 -58.368 1.00 77.62 67 ARG A C 1
ATOM 510 O O . ARG A 1 67 ? 31.425 -18.633 -58.993 1.00 77.62 67 ARG A O 1
ATOM 517 N N . ALA A 1 68 ? 33.078 -18.752 -57.446 1.00 76.31 68 ALA A N 1
ATOM 518 C CA . ALA A 1 68 ? 33.089 -17.330 -57.127 1.00 76.31 68 ALA A CA 1
ATOM 519 C C . ALA A 1 68 ? 33.076 -16.532 -58.436 1.00 76.31 68 ALA A C 1
ATOM 521 O O . ALA A 1 68 ? 33.983 -16.682 -59.259 1.00 76.31 68 ALA A O 1
ATOM 522 N N . LEU A 1 69 ? 31.994 -15.777 -58.660 1.00 73.62 69 LEU A N 1
ATOM 523 C CA . LEU A 1 69 ? 31.837 -14.958 -59.857 1.00 73.62 69 LEU A CA 1
ATOM 524 C C . LEU A 1 69 ? 33.111 -14.121 -59.986 1.00 73.62 69 LEU A C 1
ATOM 526 O O . LEU A 1 69 ? 33.441 -13.435 -59.014 1.00 73.62 69 LEU A O 1
ATOM 530 N N . PRO A 1 70 ? 33.849 -14.198 -61.112 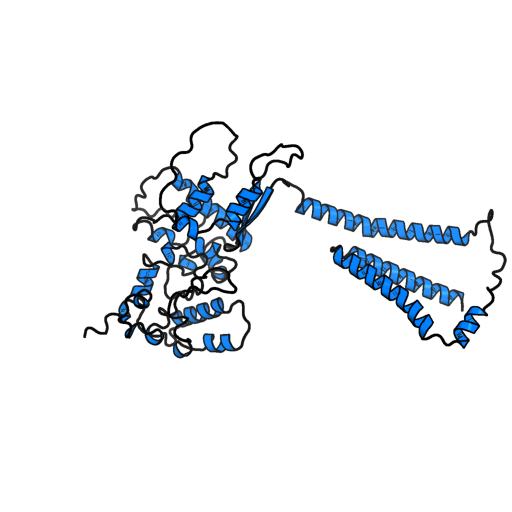1.00 71.50 70 PRO A N 1
ATOM 531 C CA . PRO A 1 70 ? 35.042 -13.394 -61.298 1.00 71.50 70 PRO A CA 1
ATOM 532 C C . PRO A 1 70 ? 34.600 -11.937 -61.255 1.00 71.50 70 PRO A C 1
ATOM 534 O O . PRO A 1 70 ? 34.010 -11.405 -62.195 1.00 71.50 70 PRO A O 1
ATOM 537 N N . VAL A 1 71 ? 34.798 -11.316 -60.098 1.00 76.94 71 VAL A N 1
ATOM 538 C CA . VAL A 1 71 ? 34.440 -9.926 -59.880 1.00 76.94 71 VAL A CA 1
ATOM 539 C C . VAL A 1 71 ? 35.430 -9.143 -60.728 1.00 76.94 71 VAL A C 1
ATOM 541 O O . VAL A 1 71 ? 36.636 -9.228 -60.497 1.00 76.94 71 VAL A O 1
ATOM 544 N N . GLY A 1 72 ? 34.938 -8.458 -61.765 1.00 79.06 72 GLY A N 1
ATOM 545 C CA . GLY A 1 72 ? 35.782 -7.640 -62.636 1.00 79.06 72 GLY A CA 1
ATOM 546 C C . GLY A 1 72 ? 36.663 -6.699 -61.812 1.00 79.06 72 GLY A C 1
ATOM 547 O O . GLY A 1 72 ? 36.276 -6.319 -60.703 1.00 79.06 72 GLY A O 1
ATOM 548 N N . HIS A 1 73 ? 37.845 -6.358 -62.340 1.00 76.75 73 HIS A N 1
ATOM 549 C CA . HIS A 1 73 ? 38.846 -5.540 -61.648 1.00 76.75 73 HIS A CA 1
ATOM 550 C C . HIS A 1 73 ? 38.177 -4.327 -60.990 1.00 76.75 73 HIS A C 1
ATOM 552 O O . HIS A 1 73 ? 37.710 -3.407 -61.667 1.00 76.75 73 HIS A O 1
ATOM 558 N N . ARG A 1 74 ? 38.080 -4.354 -59.656 1.00 77.56 74 ARG A N 1
ATOM 559 C CA . ARG A 1 74 ? 37.555 -3.228 -58.889 1.00 77.56 74 ARG A CA 1
ATOM 560 C C . ARG A 1 74 ? 38.561 -2.092 -58.979 1.00 77.56 74 ARG A C 1
ATOM 562 O O . ARG A 1 74 ? 39.767 -2.325 -59.010 1.00 77.56 74 ARG A O 1
ATOM 569 N N . LYS A 1 75 ? 38.071 -0.854 -59.012 1.00 79.38 75 LYS A N 1
ATOM 570 C CA . LYS A 1 75 ? 38.934 0.326 -58.930 1.00 79.38 75 LYS A CA 1
ATOM 571 C C . LYS A 1 75 ? 39.538 0.386 -57.526 1.00 79.38 75 LYS A C 1
ATOM 573 O O . LYS A 1 75 ? 38.931 0.929 -56.608 1.00 79.38 75 LYS A O 1
ATOM 578 N N . THR A 1 76 ? 40.709 -0.215 -57.361 1.00 87.19 76 THR A N 1
ATOM 579 C CA . THR A 1 76 ? 41.516 -0.112 -56.148 1.00 87.19 76 THR A CA 1
ATOM 580 C C . THR A 1 76 ? 42.330 1.169 -56.218 1.00 87.19 76 THR A C 1
ATOM 582 O O . THR A 1 76 ? 43.119 1.349 -57.147 1.00 87.19 76 THR A O 1
ATOM 585 N N . TRP A 1 77 ? 42.160 2.058 -55.248 1.00 88.50 77 TRP A N 1
ATOM 586 C CA . TRP A 1 77 ? 43.025 3.219 -55.079 1.00 88.50 77 TRP A CA 1
ATOM 587 C C . TRP A 1 77 ? 44.008 2.899 -53.953 1.00 88.50 77 TRP A C 1
ATOM 589 O O . TRP A 1 77 ? 43.584 2.545 -52.857 1.00 88.50 77 TRP A O 1
ATOM 599 N N . ALA A 1 78 ? 45.311 2.916 -54.249 1.00 90.00 78 ALA A N 1
ATOM 600 C CA . ALA A 1 78 ? 46.365 2.516 -53.306 1.00 90.00 78 ALA A CA 1
ATOM 601 C C . ALA A 1 78 ? 46.160 1.114 -52.675 1.00 90.00 78 ALA A C 1
ATOM 603 O O . ALA A 1 78 ? 46.470 0.893 -51.510 1.00 90.00 78 ALA A O 1
ATOM 604 N N . GLY A 1 79 ? 45.604 0.163 -53.437 1.00 89.25 79 GLY A N 1
ATOM 605 C CA . GLY A 1 79 ? 45.316 -1.197 -52.956 1.00 89.25 79 GLY A CA 1
ATOM 606 C C . GLY A 1 79 ? 44.035 -1.334 -52.123 1.00 89.25 79 GLY A C 1
ATOM 607 O O . GLY A 1 79 ? 43.677 -2.448 -51.752 1.00 89.25 79 GLY A O 1
ATOM 608 N N . VAL A 1 80 ? 43.304 -0.239 -51.881 1.00 88.62 80 VAL A N 1
ATOM 609 C CA . VAL A 1 80 ? 42.055 -0.234 -51.110 1.00 88.62 80 VAL A CA 1
ATOM 610 C C . VAL A 1 80 ? 40.852 -0.050 -52.038 1.00 88.62 80 VAL A C 1
ATOM 612 O O . VAL A 1 80 ? 40.848 0.787 -52.943 1.00 88.62 80 VAL A O 1
ATOM 615 N N . ASP A 1 81 ? 39.808 -0.850 -51.822 1.00 88.31 81 ASP A N 1
ATOM 616 C CA . ASP A 1 81 ? 38.530 -0.718 -52.520 1.00 88.31 81 ASP A CA 1
ATOM 617 C C . ASP A 1 81 ? 37.773 0.516 -52.001 1.00 88.31 81 ASP A C 1
ATOM 619 O O . ASP A 1 81 ? 37.275 0.532 -50.872 1.00 88.31 81 ASP A O 1
ATOM 623 N N . VAL A 1 82 ? 37.672 1.551 -52.841 1.00 87.31 82 VAL A N 1
ATOM 624 C CA . VAL A 1 82 ? 37.001 2.823 -52.518 1.00 87.31 82 VAL A CA 1
ATOM 625 C C . VAL A 1 82 ? 35.558 2.597 -52.058 1.00 87.31 82 VAL A C 1
ATOM 627 O O . VAL A 1 82 ? 35.057 3.310 -51.189 1.00 87.31 82 VAL A O 1
ATOM 630 N N . TYR A 1 83 ? 34.884 1.577 -52.592 1.00 83.75 83 TYR A N 1
ATOM 631 C CA . TYR A 1 83 ? 33.504 1.277 -52.235 1.00 83.75 83 TYR A CA 1
ATOM 632 C C . TYR A 1 83 ? 33.379 0.687 -50.825 1.00 83.75 83 TYR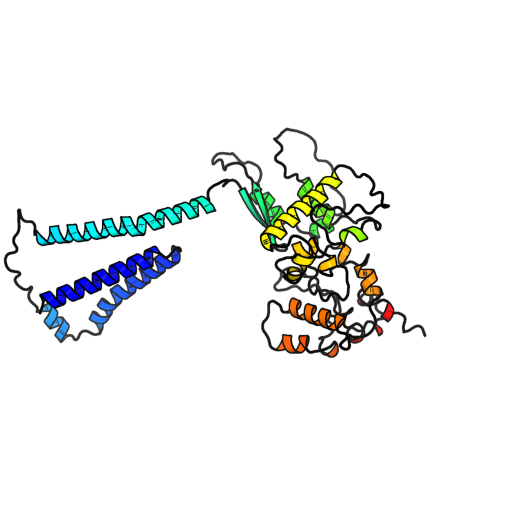 A C 1
ATOM 634 O O . TYR A 1 83 ? 32.412 0.979 -50.121 1.00 83.75 83 TYR A O 1
ATOM 642 N N . CYS A 1 84 ? 34.367 -0.094 -50.380 1.00 83.12 84 CYS A N 1
ATOM 643 C CA . CYS A 1 84 ? 34.432 -0.584 -49.003 1.00 83.12 84 CYS A CA 1
ATOM 644 C C . CYS A 1 84 ? 34.645 0.568 -48.018 1.00 83.12 84 CYS A C 1
ATOM 646 O O . CYS A 1 84 ? 33.959 0.625 -47.001 1.00 83.12 84 CYS A O 1
ATOM 648 N N . VAL A 1 85 ? 35.531 1.514 -48.349 1.00 89.06 85 VAL A N 1
ATOM 649 C CA . VAL A 1 85 ? 35.781 2.700 -47.513 1.00 89.06 85 VAL A CA 1
ATOM 650 C C . VAL A 1 85 ? 34.532 3.569 -47.413 1.00 89.06 85 VAL A C 1
ATOM 652 O O . VAL A 1 85 ? 34.132 3.933 -46.312 1.00 89.06 85 VAL A O 1
ATOM 655 N N . LEU A 1 86 ? 33.865 3.845 -48.538 1.00 88.75 86 LEU A N 1
ATOM 656 C CA . LEU A 1 86 ? 32.628 4.626 -48.549 1.00 88.75 86 LEU A CA 1
ATOM 657 C C . LEU A 1 86 ? 31.515 3.942 -47.743 1.00 88.75 86 LEU A C 1
ATOM 659 O O . LEU A 1 86 ? 30.812 4.602 -46.985 1.00 88.75 86 LEU A O 1
ATOM 663 N N . LYS A 1 87 ? 31.362 2.620 -47.871 1.00 85.69 87 LYS A N 1
ATOM 664 C CA . LYS A 1 87 ? 30.385 1.858 -47.083 1.00 85.69 87 LYS A CA 1
ATOM 665 C C . LYS A 1 87 ? 30.676 1.907 -45.591 1.00 85.69 87 LYS A C 1
ATOM 667 O O . LYS A 1 87 ? 29.756 2.162 -44.822 1.00 85.69 87 LYS A O 1
ATOM 672 N N . LEU A 1 88 ? 31.927 1.681 -45.193 1.00 88.06 88 LEU A N 1
ATOM 673 C CA . LEU A 1 88 ? 32.336 1.793 -43.795 1.00 88.06 88 LEU A CA 1
ATOM 674 C C . LEU A 1 88 ? 32.062 3.198 -43.268 1.00 88.06 88 LEU A C 1
ATOM 676 O O . LEU A 1 88 ? 31.470 3.337 -42.208 1.00 88.06 88 LEU A O 1
ATOM 680 N N . PHE A 1 89 ? 32.396 4.231 -44.042 1.00 93.31 89 PHE A N 1
ATOM 681 C CA . PHE A 1 89 ? 32.113 5.612 -43.674 1.00 93.31 89 PHE A CA 1
ATOM 682 C C . PHE A 1 89 ? 30.613 5.870 -43.470 1.00 93.31 89 PHE A C 1
ATOM 684 O O . PHE A 1 89 ? 30.231 6.437 -42.451 1.00 93.31 89 PHE A O 1
ATOM 691 N N . ILE A 1 90 ? 29.754 5.416 -44.391 1.00 89.19 90 ILE A N 1
ATOM 692 C CA . ILE A 1 90 ? 28.295 5.568 -44.272 1.00 89.19 90 ILE A CA 1
ATOM 693 C C . ILE A 1 90 ? 27.765 4.835 -43.035 1.00 89.19 90 ILE A C 1
ATOM 695 O O . ILE A 1 90 ? 26.974 5.405 -42.290 1.00 89.19 90 ILE A O 1
ATOM 699 N N . VAL A 1 91 ? 28.201 3.595 -42.792 1.00 86.00 91 VAL A N 1
ATOM 700 C CA . VAL A 1 91 ? 27.775 2.815 -41.618 1.00 86.00 91 VAL A CA 1
ATOM 701 C C . VAL A 1 91 ? 28.211 3.502 -40.325 1.00 86.00 91 VAL A C 1
ATOM 703 O O . VAL A 1 91 ? 27.393 3.671 -39.425 1.00 86.00 91 VAL A O 1
ATOM 706 N N . THR A 1 92 ? 29.460 3.967 -40.252 1.00 90.50 92 THR A N 1
ATOM 707 C CA . THR A 1 92 ? 29.969 4.716 -39.098 1.00 90.50 92 THR A CA 1
ATOM 708 C C . THR A 1 92 ? 29.185 6.008 -38.885 1.00 90.50 92 THR A C 1
ATOM 710 O O . THR A 1 92 ? 28.805 6.304 -37.758 1.00 90.50 92 THR A O 1
ATOM 713 N N . LEU A 1 93 ? 28.880 6.758 -39.949 1.00 93.25 93 LEU A N 1
ATOM 714 C CA . LEU A 1 93 ? 28.094 7.988 -39.855 1.00 93.25 93 LEU A CA 1
ATOM 715 C C . LEU A 1 93 ? 26.675 7.718 -39.336 1.00 93.25 93 LEU A C 1
ATOM 717 O O . LEU A 1 93 ? 26.221 8.409 -38.428 1.00 93.25 93 LEU A O 1
ATOM 721 N N . VAL A 1 94 ? 25.989 6.705 -39.874 1.00 88.00 94 VAL A N 1
ATOM 722 C CA . VAL A 1 94 ? 24.639 6.322 -39.425 1.00 88.00 94 VAL A CA 1
ATOM 723 C C . VAL A 1 94 ? 24.660 5.873 -37.965 1.00 88.00 94 VAL A C 1
ATOM 725 O O . VAL A 1 94 ? 23.790 6.286 -37.204 1.00 88.00 94 VAL A O 1
ATOM 728 N N . LEU A 1 95 ? 25.662 5.093 -37.551 1.00 87.19 95 LEU A N 1
ATOM 729 C CA . LEU A 1 95 ? 25.829 4.683 -36.154 1.00 87.19 95 LEU A CA 1
ATOM 730 C C . LEU A 1 95 ? 26.058 5.881 -35.230 1.00 87.19 95 LEU A C 1
ATOM 732 O O . LEU A 1 95 ? 25.404 5.976 -34.197 1.00 87.19 95 LEU A O 1
ATOM 736 N N . VAL A 1 96 ? 26.937 6.815 -35.602 1.00 93.44 96 VAL A N 1
ATOM 737 C CA . VAL A 1 96 ? 27.207 8.024 -34.806 1.00 93.44 96 VAL A CA 1
ATOM 738 C C . VAL A 1 96 ? 25.953 8.887 -34.677 1.00 93.44 96 VAL A C 1
ATOM 740 O O . VAL A 1 96 ? 25.635 9.327 -33.574 1.00 93.44 96 VAL A O 1
ATOM 743 N N . LEU A 1 97 ? 25.207 9.091 -35.768 1.00 90.81 97 LEU A N 1
ATOM 744 C CA . LEU A 1 97 ? 23.943 9.832 -35.738 1.00 90.81 97 LEU A CA 1
ATOM 745 C C . LEU A 1 97 ? 22.888 9.115 -34.888 1.00 90.81 97 LEU A C 1
ATOM 747 O O . LEU A 1 97 ? 22.220 9.752 -34.080 1.00 90.81 97 LEU A O 1
ATOM 751 N N . PHE A 1 98 ? 22.765 7.793 -35.019 1.00 87.44 98 PHE A N 1
ATOM 752 C CA . PHE A 1 98 ? 21.826 7.005 -34.228 1.00 87.44 98 PHE A CA 1
ATOM 753 C C . PHE A 1 98 ? 22.142 7.074 -32.727 1.00 87.44 98 PHE A C 1
ATOM 755 O O . PHE A 1 98 ? 21.247 7.360 -31.928 1.00 87.44 98 PHE A O 1
ATOM 762 N N . ILE A 1 99 ? 23.410 6.871 -32.350 1.00 89.50 99 ILE A N 1
ATOM 763 C CA . ILE A 1 99 ? 23.877 6.961 -30.960 1.00 89.50 99 ILE A CA 1
ATOM 764 C C . ILE A 1 99 ? 23.652 8.376 -30.422 1.00 89.50 99 ILE A C 1
ATOM 766 O O . ILE A 1 99 ? 23.108 8.540 -29.333 1.00 89.50 99 ILE A O 1
ATOM 770 N N . GLY A 1 100 ? 24.018 9.399 -31.196 1.00 92.38 100 GLY A N 1
ATOM 771 C CA . GLY A 1 100 ? 23.870 10.795 -30.800 1.00 92.38 100 GLY A CA 1
ATOM 772 C C . GLY A 1 100 ? 22.418 11.217 -30.580 1.00 92.38 100 GLY A C 1
ATOM 773 O O . GLY A 1 100 ? 22.122 11.868 -29.581 1.00 92.38 100 GLY A O 1
ATOM 774 N N . CYS A 1 101 ? 21.515 10.840 -31.489 1.00 88.19 101 CYS A N 1
ATOM 775 C CA . CYS A 1 101 ? 20.118 11.268 -31.445 1.00 88.19 101 CYS A CA 1
ATOM 776 C C . CYS A 1 101 ? 19.252 10.441 -30.489 1.00 88.19 101 CYS A C 1
ATOM 778 O O . CYS A 1 101 ? 18.407 11.018 -29.816 1.00 88.19 101 CYS A O 1
ATOM 780 N N . ASN A 1 102 ? 19.440 9.119 -30.424 1.00 85.81 102 ASN A N 1
ATOM 781 C CA . ASN A 1 102 ? 18.551 8.240 -29.654 1.00 85.81 102 ASN A CA 1
ATOM 782 C C . ASN A 1 102 ? 19.190 7.802 -28.332 1.00 85.81 102 ASN A C 1
ATOM 784 O O . ASN A 1 102 ? 18.605 7.968 -27.267 1.00 85.81 102 ASN A O 1
ATOM 788 N N . VAL A 1 103 ? 20.417 7.273 -28.383 1.00 88.31 103 VAL A N 1
ATOM 789 C CA . VAL A 1 103 ? 21.042 6.645 -27.207 1.00 88.31 103 VAL A CA 1
ATOM 790 C C . VAL A 1 103 ? 21.463 7.686 -26.173 1.00 88.31 103 VAL A C 1
ATOM 792 O O . VAL A 1 103 ? 21.173 7.521 -24.993 1.00 88.31 103 VAL A O 1
ATOM 795 N N . ILE A 1 104 ? 22.118 8.777 -26.588 1.00 91.06 104 ILE A N 1
ATOM 796 C CA . ILE A 1 104 ? 22.588 9.808 -25.648 1.00 91.06 104 ILE A CA 1
ATOM 797 C C . ILE A 1 104 ? 21.416 10.542 -24.990 1.00 91.06 104 ILE A C 1
ATOM 799 O O . ILE A 1 104 ? 21.514 10.904 -23.819 1.00 91.06 104 ILE A O 1
ATOM 803 N N . HIS A 1 105 ? 20.320 10.772 -25.717 1.00 88.19 105 HIS A N 1
ATOM 804 C CA . HIS A 1 105 ? 19.140 11.419 -25.149 1.00 88.19 105 HIS A CA 1
ATOM 805 C C . HIS A 1 105 ? 18.522 10.555 -24.044 1.00 88.19 105 HIS A C 1
ATOM 807 O O . HIS A 1 105 ? 18.438 11.009 -22.905 1.00 88.19 105 HIS A O 1
ATOM 813 N N . ASN A 1 106 ? 18.245 9.282 -24.338 1.00 80.06 106 ASN A N 1
ATOM 814 C CA . ASN A 1 106 ? 17.682 8.352 -23.358 1.00 80.06 106 ASN A CA 1
ATOM 815 C C . ASN A 1 106 ? 18.646 8.097 -22.191 1.00 80.06 106 ASN A C 1
ATOM 817 O O . ASN A 1 106 ? 18.218 7.986 -21.048 1.00 80.06 106 ASN A O 1
ATOM 821 N N . ALA A 1 107 ? 19.960 8.069 -22.444 1.00 85.94 107 ALA A N 1
ATOM 822 C CA . ALA A 1 107 ? 20.959 7.950 -21.384 1.00 85.94 107 ALA A CA 1
ATOM 823 C C . ALA A 1 107 ? 20.938 9.154 -20.430 1.00 85.94 107 ALA A C 1
ATOM 825 O O . ALA A 1 107 ? 21.113 8.980 -19.226 1.00 85.94 107 ALA A O 1
ATOM 826 N N . LYS A 1 108 ? 20.705 10.372 -20.941 1.00 90.88 108 LYS A N 1
ATOM 827 C CA . LYS A 1 108 ? 20.558 11.567 -20.099 1.00 90.88 108 LYS A CA 1
ATOM 828 C C . LYS A 1 108 ? 19.278 11.523 -19.274 1.00 90.88 108 LYS A C 1
ATOM 830 O O . LYS A 1 108 ? 19.346 11.837 -18.094 1.00 90.88 108 LYS A O 1
ATOM 835 N N . GLU A 1 109 ? 18.152 11.119 -19.856 1.00 84.25 109 GLU A N 1
ATOM 836 C CA . GLU A 1 109 ? 16.894 10.973 -19.111 1.00 84.25 109 GLU A CA 1
ATOM 837 C C . GLU A 1 109 ? 16.992 9.879 -18.042 1.00 84.25 109 GLU A C 1
ATOM 839 O O . GLU A 1 109 ? 16.595 10.097 -16.902 1.00 84.25 109 GLU A O 1
ATOM 844 N N . ALA A 1 110 ? 17.606 8.738 -18.362 1.00 79.69 110 ALA A N 1
ATOM 845 C CA . ALA A 1 110 ? 17.862 7.674 -17.396 1.00 79.69 110 ALA A CA 1
ATOM 846 C C . ALA A 1 110 ? 18.797 8.138 -16.270 1.00 79.69 110 ALA A C 1
ATOM 848 O O . ALA A 1 110 ? 18.566 7.823 -15.103 1.00 79.69 110 ALA A O 1
ATOM 849 N N . GLN A 1 111 ? 19.829 8.923 -16.597 1.00 85.31 111 GLN A N 1
ATOM 850 C CA . GLN A 1 111 ? 20.711 9.513 -15.596 1.00 85.31 111 GLN A CA 1
ATOM 851 C C . GLN A 1 111 ? 19.970 10.542 -14.737 1.00 85.31 111 GLN A C 1
ATOM 853 O O . GLN A 1 111 ? 20.150 10.534 -13.531 1.00 85.31 111 GLN A O 1
ATOM 858 N N . GLN A 1 112 ? 19.088 11.362 -15.312 1.00 87.56 112 GLN A N 1
ATOM 859 C CA . GLN A 1 112 ? 18.249 12.288 -14.549 1.00 87.56 112 GLN A CA 1
ATOM 860 C C . GLN A 1 112 ? 17.264 11.555 -13.642 1.00 87.56 112 GLN A C 1
ATOM 862 O O . GLN A 1 112 ? 17.126 11.928 -12.486 1.00 87.56 112 GLN A O 1
ATOM 867 N N . ALA A 1 113 ? 16.613 10.494 -14.119 1.00 77.00 113 ALA A N 1
ATOM 868 C CA . ALA A 1 113 ? 15.742 9.666 -13.293 1.00 77.00 113 ALA A CA 1
ATOM 869 C C . ALA A 1 113 ? 16.529 9.026 -12.145 1.00 77.00 113 ALA A C 1
ATOM 871 O O . ALA A 1 113 ? 16.089 9.062 -11.000 1.00 77.00 113 ALA A O 1
ATOM 872 N N . LYS A 1 114 ? 17.734 8.517 -12.426 1.00 82.81 114 LYS A N 1
ATOM 873 C CA . LYS A 1 114 ? 18.663 8.046 -11.396 1.00 82.81 114 LYS A CA 1
ATOM 874 C C . LYS A 1 114 ? 19.046 9.165 -10.431 1.00 82.81 114 LYS A C 1
ATOM 876 O O . LYS A 1 114 ? 19.063 8.926 -9.237 1.00 82.81 114 LYS A O 1
ATOM 881 N N . ASP A 1 115 ? 19.332 10.368 -10.903 1.00 84.69 115 ASP A N 1
ATOM 882 C CA . ASP A 1 115 ? 19.703 11.495 -10.047 1.00 84.69 115 ASP A CA 1
ATOM 883 C C . ASP A 1 115 ? 18.496 12.037 -9.257 1.00 84.69 115 ASP A C 1
ATOM 885 O O . ASP A 1 115 ? 18.673 12.621 -8.201 1.00 84.69 115 ASP A O 1
ATOM 889 N N . VAL A 1 116 ? 17.259 11.822 -9.705 1.00 77.50 116 VAL A N 1
ATOM 890 C CA . VAL A 1 116 ? 16.044 12.156 -8.941 1.00 77.50 116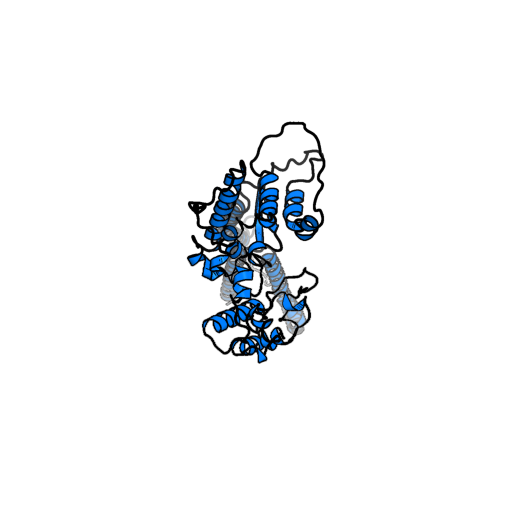 VAL A CA 1
ATOM 891 C C . VAL A 1 116 ? 15.734 11.080 -7.900 1.00 77.50 116 VAL A C 1
ATOM 893 O O . VAL A 1 116 ? 15.370 11.406 -6.777 1.00 77.50 116 VAL A O 1
ATOM 896 N N . LEU A 1 117 ? 15.892 9.803 -8.257 1.00 71.25 117 LEU A N 1
ATOM 897 C CA . LEU A 1 117 ? 15.619 8.666 -7.372 1.00 71.25 117 LEU A CA 1
ATOM 898 C C . LEU A 1 117 ? 16.741 8.416 -6.363 1.00 71.25 117 LEU A C 1
ATOM 900 O O . LEU A 1 117 ? 16.495 7.942 -5.259 1.00 71.25 117 LEU A O 1
ATOM 904 N N . CYS A 1 118 ? 17.979 8.676 -6.768 1.00 79.88 118 CYS A N 1
ATOM 905 C CA . CYS A 1 118 ? 19.179 8.422 -5.986 1.00 79.88 118 CYS A CA 1
ATOM 906 C C . CYS A 1 118 ? 19.934 9.705 -5.641 1.00 79.88 118 CYS A C 1
ATOM 908 O O . CYS A 1 118 ? 20.900 9.622 -4.898 1.00 79.88 118 CYS A O 1
ATOM 910 N N . GLY A 1 119 ? 19.595 10.875 -6.178 1.00 80.94 119 GLY A N 1
ATOM 911 C CA . GLY A 1 119 ? 20.199 12.128 -5.716 1.00 80.94 119 GLY A CA 1
ATOM 912 C C . GLY A 1 119 ? 19.548 12.637 -4.433 1.00 80.94 119 GLY A C 1
ATOM 913 O O . GLY A 1 119 ? 18.624 12.036 -3.893 1.00 80.94 119 GLY A O 1
ATOM 914 N N . GLY A 1 120 ? 20.054 13.761 -3.930 1.00 84.69 120 GLY A N 1
ATOM 915 C CA . GLY A 1 120 ? 19.651 14.290 -2.627 1.00 84.69 120 GLY A CA 1
ATOM 916 C C . GLY A 1 120 ? 20.388 13.608 -1.475 1.00 84.69 120 GLY A C 1
ATOM 917 O O . GLY A 1 120 ? 21.554 13.233 -1.618 1.00 84.69 120 GLY A O 1
ATOM 918 N N . ASN A 1 121 ? 19.730 13.495 -0.320 1.00 80.00 121 ASN A N 1
ATOM 919 C CA . ASN A 1 121 ? 20.295 12.770 0.810 1.00 80.00 121 ASN A CA 1
ATOM 920 C C . ASN A 1 121 ? 20.263 11.269 0.486 1.00 80.00 121 ASN A C 1
ATOM 922 O O . ASN A 1 121 ? 19.183 10.700 0.409 1.00 80.00 121 ASN A O 1
ATOM 926 N N . GLN A 1 122 ? 21.420 10.644 0.251 1.00 78.69 122 GLN A N 1
ATOM 927 C CA . GLN A 1 122 ? 21.548 9.178 0.153 1.00 78.69 122 GLN A CA 1
ATOM 928 C C . GLN A 1 122 ? 21.790 8.537 1.519 1.00 78.69 122 GLN A C 1
ATOM 930 O O . GLN A 1 122 ? 21.692 7.319 1.669 1.00 78.69 122 GLN A O 1
ATOM 935 N N . ASP A 1 123 ? 22.102 9.361 2.513 1.00 77.12 123 ASP A N 1
ATOM 936 C CA . ASP A 1 123 ? 22.367 8.933 3.865 1.00 77.12 123 ASP A CA 1
ATOM 937 C C . ASP A 1 123 ? 21.036 8.914 4.608 1.00 77.12 123 ASP A C 1
ATOM 939 O O . ASP A 1 123 ? 20.788 9.729 5.488 1.00 77.12 123 ASP A O 1
ATOM 943 N N . PHE A 1 124 ? 20.163 7.982 4.241 1.00 77.81 124 PHE A N 1
ATOM 944 C CA . PHE A 1 124 ? 18.948 7.675 4.985 1.00 77.81 124 PHE A CA 1
ATOM 945 C C . PHE A 1 124 ? 18.683 6.173 4.972 1.00 77.81 124 PHE A C 1
ATOM 947 O O . PHE A 1 124 ? 19.072 5.436 4.063 1.00 77.81 124 PHE A O 1
ATOM 954 N N . VAL A 1 125 ? 17.988 5.707 5.998 1.00 75.81 125 VAL A N 1
ATOM 955 C CA . VAL A 1 125 ? 17.431 4.361 6.063 1.00 75.81 125 VAL A CA 1
ATOM 956 C C . VAL A 1 125 ? 15.919 4.476 6.033 1.00 75.81 125 VAL A C 1
ATOM 958 O O . VAL A 1 125 ? 15.340 5.384 6.627 1.00 75.81 125 VAL A O 1
ATOM 961 N N . HIS A 1 126 ? 15.275 3.560 5.320 1.00 78.25 126 HIS A N 1
ATOM 962 C CA . HIS A 1 126 ? 13.827 3.440 5.322 1.00 78.25 126 HIS A CA 1
ATOM 963 C C . HIS A 1 126 ? 13.436 2.003 5.639 1.00 78.25 126 HIS A C 1
ATOM 965 O O . HIS A 1 126 ? 14.174 1.060 5.339 1.00 78.25 126 HIS A O 1
ATOM 971 N N . GLY A 1 127 ? 12.269 1.852 6.242 1.00 71.88 127 GLY A N 1
ATOM 972 C CA . GLY A 1 127 ? 11.688 0.569 6.579 1.00 71.88 127 GLY A CA 1
ATOM 973 C C . GLY A 1 127 ? 10.176 0.696 6.586 1.00 71.88 127 GLY A C 1
ATOM 974 O O . GLY A 1 127 ? 9.633 1.754 6.898 1.00 71.88 127 GLY A O 1
ATOM 975 N N . VAL A 1 128 ? 9.500 -0.370 6.176 1.00 59.56 128 VAL A N 1
ATOM 976 C CA . VAL A 1 128 ? 8.041 -0.412 6.118 1.00 59.56 128 VAL A CA 1
ATOM 977 C C . VAL A 1 128 ? 7.572 -1.381 7.179 1.00 59.56 128 VAL A C 1
ATOM 979 O O . VAL A 1 128 ? 7.935 -2.556 7.129 1.00 59.56 128 VAL A O 1
ATOM 982 N N . HIS A 1 129 ? 6.792 -0.891 8.140 1.00 60.16 129 HIS A N 1
ATOM 983 C CA . HIS A 1 129 ? 6.223 -1.747 9.170 1.00 60.16 129 HIS A CA 1
ATOM 984 C C . HIS A 1 129 ? 5.343 -2.819 8.503 1.00 60.16 129 HIS A C 1
ATOM 986 O O . HIS A 1 129 ? 4.412 -2.458 7.779 1.00 60.16 129 HIS A O 1
ATOM 992 N N . PRO A 1 130 ? 5.602 -4.121 8.733 1.00 48.59 130 PRO A N 1
ATOM 993 C CA . PRO A 1 130 ? 4.975 -5.206 7.978 1.00 48.59 130 PRO A CA 1
ATOM 994 C C . PRO A 1 130 ? 3.460 -5.255 8.173 1.00 48.59 130 PRO A C 1
ATOM 996 O O . PRO A 1 130 ? 2.735 -5.617 7.255 1.00 48.59 130 PRO A O 1
ATOM 999 N N . GLU A 1 131 ? 2.992 -4.868 9.359 1.00 49.31 131 GLU A N 1
ATOM 1000 C CA . GLU A 1 131 ? 1.564 -4.814 9.669 1.00 49.31 131 GLU A CA 1
ATOM 1001 C C . GLU A 1 131 ? 0.959 -3.452 9.280 1.00 49.31 131 GLU A C 1
ATOM 1003 O O . GLU A 1 131 ? -0.008 -3.404 8.528 1.00 49.31 131 GLU A O 1
ATOM 1008 N N . LEU A 1 132 ? 1.523 -2.334 9.768 1.00 51.19 132 LEU A N 1
ATOM 1009 C CA . LEU A 1 132 ? 0.900 -1.005 9.643 1.00 51.19 132 LEU A CA 1
ATOM 1010 C C . LEU A 1 132 ? 1.037 -0.391 8.248 1.00 51.19 132 LEU A C 1
ATOM 1012 O O . LEU A 1 132 ? 0.442 0.653 7.990 1.00 51.19 132 LEU A O 1
ATOM 1016 N N . GLY A 1 133 ? 1.880 -0.966 7.385 1.00 50.72 133 GLY A N 1
ATOM 1017 C CA . GLY A 1 133 ? 2.262 -0.362 6.106 1.00 50.72 133 GLY A CA 1
ATOM 1018 C C . GLY A 1 133 ? 2.987 0.979 6.265 1.00 50.72 133 GLY A C 1
ATOM 1019 O O . GLY A 1 133 ? 3.217 1.685 5.286 1.00 50.72 133 GLY A O 1
ATOM 1020 N N . LEU A 1 134 ? 3.338 1.353 7.499 1.00 57.88 134 LEU A N 1
ATOM 1021 C CA . LEU A 1 134 ? 3.915 2.646 7.810 1.00 57.88 134 LEU A CA 1
ATOM 1022 C C . LEU A 1 134 ? 5.359 2.689 7.321 1.00 57.88 134 LEU A C 1
ATOM 1024 O O . LEU A 1 134 ? 6.196 1.905 7.770 1.00 57.88 134 LEU A O 1
ATOM 1028 N N . VAL A 1 135 ? 5.648 3.626 6.423 1.00 64.38 135 VAL A N 1
ATOM 1029 C CA . VAL A 1 135 ? 7.008 3.887 5.956 1.00 64.38 135 VAL A CA 1
ATOM 1030 C C . VAL A 1 135 ? 7.686 4.824 6.953 1.00 64.38 135 VAL A C 1
ATOM 1032 O O . VAL A 1 135 ? 7.356 6.005 7.030 1.00 64.38 135 VAL A O 1
ATOM 1035 N N . ALA A 1 136 ? 8.633 4.295 7.721 1.00 67.94 136 ALA A N 1
ATOM 1036 C CA . ALA A 1 136 ? 9.526 5.091 8.550 1.00 67.94 136 ALA A CA 1
ATOM 1037 C C . ALA A 1 136 ? 10.786 5.419 7.745 1.00 67.94 136 ALA A C 1
ATOM 1039 O O . ALA A 1 136 ? 11.408 4.527 7.163 1.00 67.94 136 ALA A O 1
ATOM 1040 N N . VAL A 1 137 ? 11.162 6.696 7.715 1.00 70.94 137 VAL A N 1
ATOM 1041 C CA . VAL A 1 137 ? 12.376 7.191 7.058 1.00 70.94 137 VAL A CA 1
ATOM 1042 C C . VAL A 1 137 ? 13.180 7.960 8.095 1.00 70.94 137 VAL A C 1
ATOM 1044 O O . VAL A 1 137 ? 12.624 8.810 8.786 1.00 70.94 137 VAL A O 1
ATOM 1047 N N . ALA A 1 138 ? 14.468 7.655 8.217 1.00 71.81 138 ALA A N 1
ATOM 1048 C CA . ALA A 1 138 ? 15.373 8.348 9.122 1.00 71.81 138 ALA A CA 1
ATOM 1049 C C . ALA A 1 138 ? 16.688 8.671 8.413 1.00 71.81 138 ALA A C 1
ATOM 1051 O O . ALA A 1 138 ? 17.281 7.803 7.768 1.00 71.81 138 ALA A O 1
ATOM 1052 N N . ASP A 1 139 ? 17.160 9.905 8.571 1.00 75.25 139 ASP A N 1
ATOM 1053 C CA . ASP A 1 139 ? 18.473 10.311 8.080 1.00 75.25 139 ASP A CA 1
ATOM 1054 C C . ASP A 1 139 ? 19.586 9.564 8.841 1.00 75.25 139 ASP A C 1
ATOM 1056 O O . ASP A 1 139 ? 19.519 9.318 10.047 1.00 75.25 139 ASP A O 1
ATOM 1060 N N . THR A 1 140 ? 20.647 9.204 8.131 1.00 75.94 140 THR A N 1
ATOM 1061 C CA . THR A 1 140 ? 21.866 8.587 8.654 1.00 75.94 140 THR A CA 1
ATOM 1062 C C . THR A 1 140 ? 23.069 9.487 8.417 1.00 75.94 140 THR A C 1
ATOM 1064 O O . THR A 1 140 ? 23.032 10.420 7.622 1.00 75.94 140 THR A O 1
ATOM 1067 N N . LYS A 1 141 ? 24.178 9.209 9.107 1.00 75.44 141 LYS A N 1
ATOM 1068 C CA . LYS A 1 141 ? 25.455 9.850 8.780 1.00 75.44 141 LYS A CA 1
ATOM 1069 C C . LYS A 1 141 ? 26.048 9.221 7.510 1.00 75.44 141 LYS A C 1
ATOM 1071 O O . LYS A 1 141 ? 25.870 8.016 7.319 1.00 75.44 141 LYS A O 1
ATOM 1076 N N . PRO A 1 142 ? 26.821 9.986 6.715 1.00 72.44 142 PRO A N 1
ATOM 1077 C CA . PRO A 1 142 ? 27.493 9.470 5.532 1.00 72.44 142 PRO A CA 1
ATOM 1078 C C . PRO A 1 142 ? 28.297 8.211 5.810 1.00 72.44 142 PRO A C 1
ATOM 1080 O O . PRO A 1 142 ? 29.102 8.177 6.748 1.00 72.44 142 PRO A O 1
ATOM 1083 N N . PHE A 1 143 ? 28.107 7.187 4.975 1.00 59.62 143 PHE A N 1
ATOM 1084 C CA . PHE A 1 143 ? 28.855 5.940 5.086 1.00 59.62 143 PHE A CA 1
ATOM 1085 C C . PHE A 1 143 ? 30.360 6.210 4.940 1.00 59.62 143 PHE A C 1
ATOM 1087 O O . PHE A 1 143 ? 30.843 6.606 3.877 1.00 59.62 143 PHE A O 1
ATOM 1094 N N . LYS A 1 144 ? 31.128 5.986 6.014 1.00 67.56 144 LYS A N 1
ATOM 1095 C CA . LYS A 1 144 ? 32.592 6.096 6.003 1.00 67.56 144 LYS A CA 1
ATOM 1096 C C . LYS A 1 144 ? 33.208 4.693 5.930 1.00 67.56 144 LYS A C 1
ATOM 1098 O O . LYS A 1 144 ? 33.133 3.966 6.918 1.00 67.56 144 LYS A O 1
ATOM 1103 N N . PRO A 1 145 ? 33.892 4.317 4.830 1.00 49.69 145 PRO A N 1
ATOM 1104 C CA . PRO A 1 145 ? 34.429 2.963 4.626 1.00 49.69 145 PRO A CA 1
ATOM 1105 C C . PRO A 1 145 ? 35.496 2.513 5.646 1.00 49.69 145 PRO A C 1
ATOM 1107 O O . PRO A 1 145 ? 35.894 1.349 5.644 1.00 49.69 145 PRO A O 1
ATOM 1110 N N . HIS A 1 146 ? 35.959 3.409 6.523 1.00 55.69 146 HIS A N 1
ATOM 1111 C CA . HIS A 1 146 ? 36.940 3.132 7.580 1.00 55.69 146 HIS A CA 1
ATOM 1112 C C . HIS A 1 146 ? 36.475 3.566 8.978 1.00 55.69 146 HIS A C 1
ATOM 1114 O O . HIS A 1 146 ? 37.304 3.700 9.877 1.00 55.69 146 HIS A O 1
ATOM 1120 N N . ALA A 1 147 ? 35.175 3.801 9.182 1.00 52.62 147 ALA A N 1
ATOM 1121 C CA . ALA A 1 147 ? 34.641 3.948 10.532 1.00 52.62 147 ALA A CA 1
ATOM 1122 C C . ALA A 1 147 ? 34.733 2.580 11.224 1.00 52.62 147 ALA A C 1
ATOM 1124 O O . ALA A 1 147 ? 33.953 1.669 10.948 1.00 52.62 147 ALA A O 1
ATOM 1125 N N . GLY A 1 148 ? 35.774 2.391 12.036 1.00 42.06 148 GLY A N 1
ATOM 1126 C CA . GLY A 1 148 ? 35.975 1.160 12.789 1.00 42.06 148 GLY A CA 1
ATOM 1127 C C . GLY A 1 148 ? 34.782 0.920 13.705 1.00 42.06 148 GLY A C 1
ATOM 1128 O O . GLY A 1 148 ? 34.480 1.792 14.506 1.00 42.06 148 GLY A O 1
ATOM 1129 N N . PHE A 1 149 ? 34.122 -0.234 13.549 1.00 42.69 149 PHE A N 1
ATOM 1130 C CA . PHE A 1 149 ? 33.105 -0.789 14.453 1.00 42.69 149 PHE A CA 1
ATOM 1131 C C . PHE A 1 149 ? 32.299 0.261 15.239 1.00 42.69 149 PHE A C 1
ATOM 1133 O O . PHE A 1 149 ? 32.316 0.277 16.468 1.00 42.69 149 PHE A O 1
ATOM 1140 N N . GLU A 1 150 ? 31.582 1.137 14.536 1.00 41.31 150 GLU A N 1
ATOM 1141 C CA . GLU A 1 150 ? 30.505 1.886 15.177 1.00 41.31 150 GLU A CA 1
ATOM 1142 C C . GLU A 1 150 ? 29.302 0.948 15.378 1.00 41.31 150 GLU A C 1
ATOM 1144 O O . GLU A 1 150 ? 29.052 0.033 14.587 1.00 41.31 150 GLU A O 1
ATOM 1149 N N . ILE A 1 151 ? 28.629 1.161 16.511 1.00 46.22 151 ILE A N 1
ATOM 1150 C CA . ILE A 1 151 ? 27.418 0.515 17.051 1.00 46.22 151 ILE A CA 1
ATOM 1151 C C . ILE A 1 151 ? 26.439 0.122 15.924 1.00 46.22 151 ILE A C 1
ATOM 1153 O O . ILE A 1 151 ? 26.392 0.830 14.917 1.00 46.22 151 ILE A O 1
ATOM 1157 N N . PRO A 1 152 ? 25.658 -0.981 16.045 1.00 46.69 152 PRO A N 1
ATOM 1158 C CA . PRO A 1 152 ? 24.849 -1.490 14.942 1.00 46.69 152 PRO A CA 1
ATOM 1159 C C . PRO A 1 152 ? 24.064 -0.371 14.264 1.00 46.69 152 PRO A C 1
ATOM 1161 O O . PRO A 1 152 ? 23.272 0.301 14.918 1.00 46.69 152 PRO A O 1
ATOM 1164 N N . GLY A 1 153 ? 24.362 -0.138 12.982 1.00 57.97 153 GLY A N 1
ATOM 1165 C CA . GLY A 1 153 ? 23.939 1.072 12.283 1.00 57.97 153 GLY A CA 1
ATOM 1166 C C . GLY A 1 153 ? 22.435 1.302 12.367 1.00 57.97 153 GLY A C 1
ATOM 1167 O O . GLY A 1 153 ? 21.675 0.357 12.565 1.00 57.97 153 GLY A O 1
ATOM 1168 N N . MET A 1 154 ? 22.005 2.549 12.155 1.00 47.81 154 MET A N 1
ATOM 1169 C CA . MET A 1 154 ? 20.598 2.979 12.189 1.00 47.81 154 MET A CA 1
ATOM 1170 C C . MET A 1 154 ? 19.656 2.025 11.446 1.00 47.81 154 MET A C 1
ATOM 1172 O O . MET A 1 154 ? 18.510 1.879 11.832 1.00 47.81 154 MET A O 1
ATOM 1176 N N . ARG A 1 155 ? 20.147 1.306 10.428 1.00 49.75 155 ARG A N 1
ATOM 1177 C CA . ARG A 1 155 ? 19.413 0.231 9.764 1.00 49.75 155 ARG A CA 1
ATOM 1178 C C . ARG A 1 155 ? 19.015 -0.924 10.680 1.00 49.75 155 ARG A C 1
ATOM 1180 O O . ARG A 1 155 ? 17.888 -1.350 10.585 1.00 49.75 155 ARG A O 1
ATOM 1187 N N . LYS A 1 156 ? 19.876 -1.415 11.573 1.00 52.62 156 LYS A N 1
ATOM 1188 C CA . LYS A 1 156 ? 19.499 -2.456 12.541 1.00 52.62 156 LYS A CA 1
ATOM 1189 C C . LYS A 1 156 ? 18.511 -1.925 13.577 1.00 52.62 156 LYS A C 1
ATOM 1191 O O . LYS A 1 156 ? 17.655 -2.677 14.003 1.00 52.62 156 LYS A O 1
ATOM 1196 N N . VAL A 1 157 ? 18.610 -0.649 13.958 1.00 52.84 157 VAL A N 1
ATOM 1197 C CA . VAL A 1 157 ? 17.625 -0.001 14.841 1.00 52.84 157 VAL A CA 1
ATOM 1198 C C . VAL A 1 157 ? 16.289 0.149 14.124 1.00 52.84 157 VAL A C 1
ATOM 1200 O O . VAL A 1 157 ? 15.267 -0.215 14.679 1.00 52.84 157 VAL A O 1
ATOM 1203 N N . LEU A 1 158 ? 16.293 0.616 12.877 1.00 51.00 158 LEU A N 1
ATOM 1204 C CA . LEU A 1 158 ? 15.097 0.757 12.058 1.00 51.00 158 LEU A CA 1
ATOM 1205 C C . LEU A 1 158 ? 14.492 -0.610 11.739 1.00 51.00 158 LEU A C 1
ATOM 1207 O O . LEU A 1 158 ? 13.297 -0.784 11.899 1.00 51.00 158 LEU A O 1
ATOM 1211 N N . ASP A 1 159 ? 15.312 -1.590 11.367 1.00 51.72 159 ASP A N 1
ATOM 1212 C CA . ASP A 1 159 ? 14.908 -2.977 11.163 1.00 51.72 159 ASP A CA 1
ATOM 1213 C C . ASP A 1 159 ? 14.408 -3.570 12.483 1.00 51.72 159 ASP A C 1
ATOM 1215 O O . ASP A 1 159 ? 13.432 -4.294 12.454 1.00 51.72 159 ASP A O 1
ATOM 1219 N N . ASP A 1 160 ? 14.969 -3.253 13.651 1.00 53.28 160 ASP A N 1
ATOM 1220 C CA . ASP A 1 160 ? 14.441 -3.704 14.946 1.00 53.28 160 ASP A CA 1
ATOM 1221 C C . ASP A 1 160 ? 13.128 -2.971 15.310 1.00 53.28 160 ASP A C 1
ATOM 1223 O O . ASP A 1 160 ? 12.201 -3.597 15.810 1.00 53.28 160 ASP A O 1
ATOM 1227 N N . VAL A 1 161 ? 12.966 -1.690 14.975 1.00 55.16 161 VAL A N 1
ATOM 1228 C CA . VAL A 1 161 ? 11.709 -0.925 15.134 1.00 55.16 161 VAL A CA 1
ATOM 1229 C C . VAL A 1 161 ? 10.646 -1.350 14.114 1.00 55.16 161 VAL A C 1
ATOM 1231 O O . VAL A 1 161 ? 9.457 -1.202 14.354 1.00 55.16 161 VAL A O 1
ATOM 1234 N N . VAL A 1 162 ? 11.045 -1.899 12.973 1.00 53.41 162 VAL A N 1
ATOM 1235 C CA . VAL A 1 162 ? 10.143 -2.356 11.909 1.00 53.41 162 VAL A CA 1
ATOM 1236 C C . VAL A 1 162 ? 9.820 -3.843 12.051 1.00 53.41 162 VAL A C 1
ATOM 1238 O O . VAL A 1 162 ? 8.703 -4.255 11.766 1.00 53.41 162 VAL A O 1
ATOM 1241 N N . SER A 1 163 ? 10.775 -4.664 12.493 1.00 45.66 163 SER A N 1
ATOM 1242 C CA . SER A 1 163 ? 10.666 -6.132 12.546 1.00 45.66 163 SER A CA 1
ATOM 1243 C C . SER A 1 163 ? 10.555 -6.709 13.956 1.00 45.66 163 SER A C 1
ATOM 1245 O O . SER A 1 163 ? 9.989 -7.790 14.114 1.00 45.66 163 SER A O 1
ATOM 1247 N N . LYS A 1 164 ? 11.074 -6.023 14.984 1.00 43.62 164 LYS A N 1
ATOM 1248 C CA . LYS A 1 164 ? 11.028 -6.464 16.391 1.00 43.62 164 LYS A CA 1
ATOM 1249 C C . LYS A 1 164 ? 10.129 -5.610 17.274 1.00 43.62 164 LYS A C 1
ATOM 1251 O O . LYS A 1 164 ? 10.094 -5.856 18.480 1.00 43.62 164 LYS A O 1
ATOM 1256 N N . TYR A 1 165 ? 9.384 -4.656 16.714 1.00 45.75 165 TYR A N 1
ATOM 1257 C CA . TYR A 1 165 ? 8.269 -4.033 17.423 1.00 45.75 165 TYR A CA 1
ATOM 1258 C C . TYR A 1 165 ? 7.156 -5.061 17.589 1.00 45.75 165 TYR A C 1
ATOM 1260 O O . TYR A 1 165 ? 6.175 -5.124 16.858 1.00 45.75 165 TYR A O 1
ATOM 1268 N N . ASP A 1 166 ? 7.381 -5.954 18.537 1.00 43.72 166 ASP A N 1
ATOM 1269 C CA . ASP A 1 166 ? 6.438 -6.957 18.944 1.00 43.72 166 ASP A CA 1
ATOM 1270 C C . ASP A 1 166 ? 5.535 -6.327 20.001 1.00 43.72 166 ASP A C 1
ATOM 1272 O O . ASP A 1 166 ? 5.936 -6.161 21.160 1.00 43.72 166 ASP A O 1
ATOM 1276 N N . LEU A 1 167 ? 4.316 -5.954 19.595 1.00 45.25 167 LEU A N 1
ATOM 1277 C CA . LEU A 1 167 ? 3.300 -5.474 20.531 1.00 45.25 167 LEU A CA 1
ATOM 1278 C C . LEU A 1 167 ? 3.091 -6.469 21.692 1.00 45.25 167 LEU A C 1
ATOM 1280 O O . LEU A 1 167 ? 2.817 -6.023 22.803 1.00 45.25 167 LEU A O 1
ATOM 1284 N N . ASP A 1 168 ? 3.309 -7.773 21.474 1.00 39.84 168 ASP A N 1
ATOM 1285 C CA . ASP A 1 168 ? 3.038 -8.838 22.445 1.00 39.84 168 ASP A CA 1
ATOM 1286 C C . ASP A 1 168 ? 4.172 -9.024 23.476 1.00 39.84 168 ASP A C 1
ATOM 1288 O O . ASP A 1 168 ? 3.914 -9.167 24.674 1.00 39.84 168 ASP A O 1
ATOM 1292 N N . THR A 1 169 ? 5.448 -8.917 23.073 1.00 41.09 169 THR A N 1
ATOM 1293 C CA . THR A 1 169 ? 6.578 -8.870 24.028 1.00 41.09 169 THR A CA 1
ATOM 1294 C C . THR A 1 169 ? 6.479 -7.630 24.917 1.00 41.09 169 THR A C 1
ATOM 1296 O O . THR A 1 169 ? 6.705 -7.720 26.121 1.00 41.09 169 THR A O 1
ATOM 1299 N N . PHE A 1 170 ? 6.069 -6.483 24.375 1.00 38.69 170 PHE A N 1
ATOM 1300 C CA . PHE A 1 170 ? 5.913 -5.269 25.176 1.00 38.69 170 PHE A CA 1
ATOM 1301 C C . PHE A 1 170 ? 4.790 -5.384 26.220 1.00 38.69 170 PHE A C 1
ATOM 1303 O O . PHE A 1 170 ? 4.959 -4.919 27.344 1.00 38.69 170 PHE A O 1
ATOM 1310 N N . VAL A 1 171 ? 3.669 -6.030 25.888 1.00 37.56 171 VAL A N 1
ATOM 1311 C CA . VAL A 1 171 ? 2.588 -6.295 26.854 1.00 37.56 171 VAL A CA 1
ATOM 1312 C C . VAL A 1 171 ? 3.023 -7.318 27.917 1.00 37.56 171 VAL A C 1
ATOM 1314 O O . VAL A 1 171 ? 2.594 -7.237 29.068 1.00 37.56 171 VAL A O 1
ATOM 1317 N N . ARG A 1 172 ? 3.938 -8.241 27.585 1.00 37.41 172 ARG A N 1
ATOM 1318 C CA . ARG A 1 172 ? 4.443 -9.265 28.517 1.00 37.41 172 ARG A CA 1
ATOM 1319 C C . ARG A 1 172 ? 5.530 -8.794 29.494 1.00 37.41 172 ARG A C 1
ATOM 1321 O O . ARG A 1 172 ? 5.624 -9.387 30.565 1.00 37.41 172 ARG A O 1
ATOM 1328 N N . VAL A 1 173 ? 6.330 -7.758 29.201 1.00 33.62 173 VAL A N 1
ATOM 1329 C CA . VAL A 1 173 ? 7.377 -7.246 30.132 1.00 33.62 173 VAL A CA 1
ATOM 1330 C C . VAL A 1 173 ? 6.882 -6.080 30.999 1.00 33.62 173 VAL A C 1
ATOM 1332 O O . VAL A 1 173 ? 7.608 -5.121 31.264 1.00 33.62 173 VAL A O 1
ATOM 1335 N N . GLY A 1 174 ? 5.639 -6.159 31.476 1.00 31.19 174 GLY A N 1
ATOM 1336 C CA . GLY A 1 174 ? 5.113 -5.235 32.478 1.00 31.19 174 GLY A CA 1
ATOM 1337 C C . GLY A 1 174 ? 6.058 -5.096 33.680 1.00 31.19 174 GLY A C 1
ATOM 1338 O O . GLY A 1 174 ? 6.163 -5.997 34.505 1.00 31.19 174 GLY A O 1
ATOM 1339 N N . GLY A 1 175 ? 6.721 -3.939 33.768 1.00 31.62 175 GLY A N 1
ATOM 1340 C CA . GLY A 1 175 ? 7.441 -3.453 34.944 1.00 31.62 175 GLY A CA 1
ATOM 1341 C C . GLY A 1 175 ? 8.845 -4.023 35.159 1.00 31.62 175 GLY A C 1
ATOM 1342 O O . GLY A 1 175 ? 8.996 -5.002 35.876 1.00 31.62 175 GLY A O 1
ATOM 1343 N N . SER A 1 176 ? 9.876 -3.349 34.627 1.00 30.12 176 SER A N 1
ATOM 1344 C CA . SER A 1 176 ? 11.207 -3.161 35.250 1.00 30.12 176 SER A CA 1
ATOM 1345 C C . SER A 1 176 ? 12.269 -2.830 34.192 1.00 30.12 176 SER A C 1
ATOM 1347 O O . SER A 1 176 ? 12.932 -3.727 33.674 1.00 30.12 176 SER A O 1
ATOM 1349 N N . TRP A 1 177 ? 12.530 -1.541 33.963 1.00 28.86 177 TRP A N 1
ATOM 1350 C CA . TRP A 1 177 ? 13.861 -1.097 33.539 1.00 28.86 177 TRP A CA 1
ATOM 1351 C C . TRP A 1 177 ? 14.472 -0.274 34.669 1.00 28.86 177 TRP A C 1
ATOM 1353 O O . TRP A 1 177 ? 14.122 0.880 34.908 1.00 28.86 177 TRP A O 1
ATOM 1363 N N . GLY A 1 178 ? 15.345 -0.933 35.430 1.00 28.59 178 GLY A N 1
ATOM 1364 C CA . GLY A 1 178 ? 16.244 -0.294 36.377 1.00 28.59 178 GLY A CA 1
ATOM 1365 C C . GLY A 1 178 ? 17.438 0.321 35.647 1.00 28.59 178 GLY A C 1
ATOM 1366 O O . GLY A 1 178 ? 18.038 -0.328 34.798 1.00 28.59 178 GLY A O 1
ATOM 1367 N N . ARG A 1 179 ? 17.739 1.572 36.018 1.00 33.78 179 ARG A N 1
ATOM 1368 C CA . ARG A 1 179 ? 18.987 2.343 35.852 1.00 33.78 179 ARG A CA 1
ATOM 1369 C C . ARG A 1 179 ? 20.058 1.755 34.921 1.00 33.78 179 ARG A C 1
ATOM 1371 O O . ARG A 1 179 ? 20.757 0.817 35.298 1.00 33.78 179 ARG A O 1
ATOM 1378 N N . VAL A 1 180 ? 20.335 2.476 33.837 1.00 27.34 180 VAL A N 1
ATOM 1379 C CA . VAL A 1 180 ? 21.703 2.641 33.328 1.00 27.34 180 VAL A CA 1
ATOM 1380 C C . VAL A 1 180 ? 22.014 4.136 33.294 1.00 27.34 180 VAL A C 1
ATOM 1382 O O . VAL A 1 180 ? 21.132 4.970 33.118 1.00 27.34 180 VAL A O 1
ATOM 1385 N N . GLN A 1 181 ? 23.257 4.417 33.647 1.00 31.19 181 GLN A N 1
ATOM 1386 C CA . GLN A 1 181 ? 23.810 5.638 34.203 1.00 31.19 181 GLN A CA 1
ATOM 1387 C C . GLN A 1 181 ? 24.264 6.623 33.119 1.00 31.19 181 GLN A C 1
ATOM 1389 O O . GLN A 1 181 ? 24.673 6.207 32.038 1.00 31.19 181 GLN A O 1
ATOM 1394 N N . GLU A 1 182 ? 24.182 7.907 33.478 1.00 50.38 182 GLU A N 1
ATOM 1395 C CA . GLU A 1 182 ? 24.835 9.076 32.874 1.00 50.38 182 GLU A CA 1
ATOM 1396 C C . GLU A 1 182 ? 26.273 8.781 32.418 1.00 50.38 182 GLU A C 1
ATOM 1398 O O . GLU A 1 182 ? 27.078 8.290 33.207 1.00 50.38 182 GLU A O 1
ATOM 1403 N N . ASP A 1 183 ? 26.590 9.055 31.151 1.00 43.81 183 ASP A N 1
ATOM 1404 C CA . ASP A 1 183 ? 27.457 10.179 30.769 1.00 43.81 183 ASP A CA 1
ATOM 1405 C C . ASP A 1 183 ? 27.780 10.163 29.259 1.00 43.81 183 ASP A C 1
ATOM 1407 O O . ASP A 1 183 ? 27.926 9.118 28.625 1.00 43.81 183 ASP A O 1
ATOM 1411 N N . ASP A 1 184 ? 27.957 11.381 28.754 1.00 33.47 184 ASP A N 1
ATOM 1412 C CA . ASP A 1 184 ? 28.674 11.820 27.555 1.00 33.47 184 ASP A CA 1
ATOM 1413 C C . ASP A 1 184 ? 27.936 12.190 26.253 1.00 33.47 184 ASP A C 1
ATOM 1415 O O . ASP A 1 184 ? 27.099 11.493 25.678 1.00 33.47 184 ASP A O 1
ATOM 1419 N N . GLU A 1 185 ? 28.316 13.389 25.817 1.00 48.06 185 GLU A N 1
ATOM 1420 C CA . GLU A 1 185 ? 27.696 14.277 24.848 1.00 48.06 185 GLU A CA 1
ATOM 1421 C C . GLU A 1 185 ? 27.747 13.739 23.410 1.00 48.06 185 GLU A C 1
ATOM 1423 O O . GLU A 1 185 ? 28.805 13.442 22.852 1.00 48.06 185 GLU A O 1
ATOM 1428 N N . SER A 1 186 ? 26.596 13.729 22.733 1.00 27.34 186 SER A N 1
ATOM 1429 C CA . SER A 1 186 ? 26.544 13.724 21.270 1.00 27.34 186 SER A CA 1
ATOM 1430 C C . SER A 1 186 ? 25.357 14.554 20.755 1.00 27.34 186 SER A C 1
ATOM 1432 O O . SER A 1 186 ? 24.346 14.694 21.445 1.00 27.34 186 SER A O 1
ATOM 1434 N N . PRO A 1 187 ? 25.499 15.203 19.582 1.00 25.27 187 PRO A N 1
ATOM 1435 C CA . PRO A 1 187 ? 24.603 16.268 19.153 1.00 25.27 187 PRO A CA 1
ATOM 1436 C C . PRO A 1 187 ? 23.212 15.745 18.793 1.00 25.27 187 PRO A C 1
ATOM 1438 O O . PRO A 1 187 ? 23.055 14.804 18.015 1.00 25.27 187 PRO A O 1
ATOM 1441 N N . ILE A 1 188 ? 22.222 16.438 19.351 1.00 26.44 188 ILE A N 1
ATOM 1442 C CA . ILE A 1 188 ? 20.782 16.270 19.175 1.00 26.44 188 ILE A CA 1
ATOM 1443 C C . ILE A 1 188 ? 20.422 16.394 17.687 1.00 26.44 188 ILE A C 1
ATOM 1445 O O . ILE A 1 188 ? 20.493 17.479 17.109 1.00 26.44 188 ILE A O 1
ATOM 1449 N N . ILE A 1 189 ? 19.983 15.291 17.085 1.00 25.45 189 ILE A N 1
ATOM 1450 C CA . ILE A 1 189 ? 19.096 15.307 15.918 1.00 25.45 189 ILE A CA 1
ATOM 1451 C C . ILE A 1 189 ? 17.751 14.786 16.427 1.00 25.45 189 ILE A C 1
ATOM 1453 O O . ILE A 1 189 ? 17.690 13.710 17.017 1.00 25.45 189 ILE A O 1
ATOM 1457 N N . LEU A 1 190 ? 16.694 15.588 16.267 1.00 27.92 190 LEU A N 1
ATOM 1458 C CA . LEU A 1 190 ? 15.332 15.277 16.704 1.00 27.92 190 LEU A CA 1
ATOM 1459 C C . LEU A 1 190 ? 14.785 14.034 15.988 1.00 27.92 190 LEU A C 1
ATOM 1461 O O . LEU A 1 190 ? 14.103 14.150 14.982 1.00 27.92 190 LEU A O 1
ATOM 1465 N N . HIS A 1 191 ? 15.015 12.863 16.560 1.00 37.53 191 HIS A N 1
ATOM 1466 C CA . HIS A 1 191 ? 14.014 11.809 16.675 1.00 37.53 191 HIS A CA 1
ATOM 1467 C C . HIS A 1 191 ? 14.292 11.159 18.024 1.00 37.53 191 HIS A C 1
ATOM 1469 O O . HIS A 1 191 ? 15.157 10.293 18.129 1.00 37.53 191 HIS A O 1
ATOM 1475 N N . SER A 1 192 ? 13.665 11.680 19.085 1.00 35.12 192 SER A N 1
ATOM 1476 C CA . SER A 1 192 ? 13.907 11.127 20.411 1.00 35.12 192 SER A CA 1
ATOM 1477 C C . SER A 1 192 ? 13.421 9.683 20.433 1.00 35.12 192 SER A C 1
ATOM 1479 O O . SER A 1 192 ? 12.370 9.348 19.886 1.00 35.12 192 SER A O 1
ATOM 1481 N N . GLU A 1 193 ? 14.198 8.831 21.087 1.00 38.69 193 GLU A N 1
ATOM 1482 C CA . GLU A 1 193 ? 13.765 7.525 21.579 1.00 38.69 193 GLU A CA 1
ATOM 1483 C C . GLU A 1 193 ? 12.410 7.657 22.304 1.00 38.69 193 GLU A C 1
ATOM 1485 O O . GLU A 1 193 ? 11.549 6.786 22.191 1.00 38.69 193 GLU A O 1
ATOM 1490 N N . ASP A 1 194 ? 12.153 8.823 22.916 1.00 41.34 194 ASP A N 1
ATOM 1491 C CA . ASP A 1 194 ? 10.850 9.170 23.466 1.00 41.34 194 ASP A CA 1
ATOM 1492 C C . ASP A 1 194 ? 9.735 9.259 22.419 1.00 41.34 194 ASP A C 1
ATOM 1494 O O . ASP A 1 194 ? 8.621 8.978 22.779 1.00 41.34 194 ASP A O 1
ATOM 1498 N N . GLY A 1 195 ? 9.935 9.613 21.149 1.00 38.22 195 GLY A N 1
ATOM 1499 C CA . GLY A 1 195 ? 8.838 9.703 20.170 1.00 38.22 195 GLY A CA 1
ATOM 1500 C C . GLY A 1 195 ? 8.250 8.339 19.787 1.00 38.22 195 GLY A C 1
ATOM 1501 O O . GLY A 1 195 ? 7.034 8.180 19.697 1.00 38.22 195 GLY A O 1
ATOM 1502 N N . VAL A 1 196 ? 9.112 7.333 19.610 1.00 39.06 196 VAL A N 1
ATOM 1503 C CA . VAL A 1 196 ? 8.697 5.945 19.339 1.00 39.06 196 VAL A CA 1
ATOM 1504 C C . VAL A 1 196 ? 8.183 5.286 20.619 1.00 39.06 196 VAL A C 1
ATOM 1506 O O . VAL A 1 196 ? 7.131 4.646 20.594 1.00 39.06 196 VAL A O 1
ATOM 1509 N N . ASN A 1 197 ? 8.867 5.500 21.749 1.00 40.25 197 ASN A N 1
ATOM 1510 C CA . ASN A 1 197 ? 8.394 5.027 23.047 1.00 40.25 197 ASN A CA 1
ATOM 1511 C C . ASN A 1 197 ? 7.080 5.712 23.444 1.00 40.25 197 ASN A C 1
ATOM 1513 O O . ASN A 1 197 ? 6.191 5.018 23.896 1.00 40.25 197 ASN A O 1
ATOM 1517 N N . GLN A 1 198 ? 6.870 6.998 23.153 1.00 46.31 198 GLN A N 1
ATOM 1518 C CA . GLN A 1 198 ? 5.619 7.725 23.410 1.00 46.31 198 GLN A CA 1
ATOM 1519 C C . GLN A 1 198 ? 4.493 7.336 22.462 1.00 46.31 198 GLN A C 1
ATOM 1521 O O . GLN A 1 198 ? 3.345 7.371 22.883 1.00 46.31 198 GLN A O 1
ATOM 1526 N N . LEU A 1 199 ? 4.768 6.976 21.202 1.00 44.19 199 LEU A N 1
ATOM 1527 C CA . LEU A 1 199 ? 3.726 6.450 20.317 1.00 44.19 199 LEU A CA 1
ATOM 1528 C C . LEU A 1 199 ? 3.236 5.095 20.832 1.00 44.19 199 LEU A C 1
ATOM 1530 O O . LEU A 1 199 ? 2.034 4.864 20.906 1.00 44.19 199 LEU A O 1
ATOM 1534 N N . SER A 1 200 ? 4.155 4.221 21.244 1.00 44.53 200 SER A N 1
ATOM 1535 C CA . SER A 1 200 ? 3.795 2.960 21.893 1.00 44.53 200 SER A CA 1
ATOM 1536 C C . SER A 1 200 ? 3.141 3.163 23.247 1.00 44.53 200 SER A C 1
ATOM 1538 O O . SER A 1 200 ? 2.118 2.541 23.511 1.00 44.53 200 SER A O 1
ATOM 1540 N N . ASP A 1 201 ? 3.689 4.037 24.084 1.00 49.09 201 ASP A N 1
ATOM 1541 C CA . ASP A 1 201 ? 3.110 4.389 25.370 1.00 49.09 201 ASP A CA 1
ATOM 1542 C C . ASP A 1 201 ? 1.741 5.012 25.151 1.00 49.09 201 ASP A C 1
ATOM 1544 O O . ASP A 1 201 ? 0.869 4.740 25.941 1.00 49.09 201 ASP A O 1
ATOM 1548 N N . TRP A 1 202 ? 1.479 5.761 24.078 1.00 52.62 202 TRP A N 1
ATOM 1549 C CA . TRP A 1 202 ? 0.149 6.289 23.760 1.00 52.62 202 TRP A CA 1
ATOM 1550 C C . TRP A 1 202 ? -0.819 5.202 23.291 1.00 52.62 202 TRP A C 1
ATOM 1552 O O . TRP A 1 202 ? -1.926 5.116 23.820 1.00 52.62 202 TRP A O 1
ATOM 1562 N N . VAL A 1 203 ? -0.400 4.335 22.360 1.00 50.81 203 VAL A N 1
ATOM 1563 C CA . VAL A 1 203 ? -1.207 3.179 21.925 1.00 50.81 203 VAL A CA 1
ATOM 1564 C C . VAL A 1 203 ? -1.578 2.308 23.132 1.00 50.81 203 VAL A C 1
ATOM 1566 O O . VAL A 1 203 ? -2.687 1.782 23.188 1.00 50.81 203 VAL A O 1
ATOM 1569 N N . LYS A 1 204 ? -0.679 2.207 24.119 1.00 46.97 204 LYS A N 1
ATOM 1570 C CA . LYS A 1 204 ? -0.789 1.304 25.271 1.00 46.97 204 LYS A CA 1
ATOM 1571 C C . LYS A 1 204 ? -1.146 1.986 26.588 1.00 46.97 204 LYS A C 1
ATOM 1573 O O . LYS A 1 204 ? -1.350 1.285 27.576 1.00 46.97 204 LYS A O 1
ATOM 1578 N N . LEU A 1 205 ? -1.207 3.317 26.645 1.00 47.97 205 LEU A N 1
ATOM 1579 C CA . LEU A 1 205 ? -1.481 4.053 27.874 1.00 47.97 205 LEU A CA 1
ATOM 1580 C C . LEU A 1 205 ? -2.907 3.673 28.255 1.00 47.97 205 LEU A C 1
ATOM 1582 O O . LEU A 1 205 ? -3.834 3.929 27.473 1.00 47.97 205 LEU A O 1
ATOM 1586 N N . PRO A 1 206 ? -3.118 3.068 29.437 1.00 47.53 206 PRO A N 1
ATOM 1587 C CA . PRO A 1 206 ? -4.441 2.994 30.010 1.00 47.53 206 PRO A CA 1
ATOM 1588 C C . PRO A 1 206 ? -4.823 4.434 30.332 1.00 47.53 206 PRO A C 1
ATOM 1590 O O . PRO A 1 206 ? -4.530 4.963 31.405 1.00 47.53 206 PRO A O 1
ATOM 1593 N N . LEU A 1 207 ? -5.413 5.099 29.342 1.00 50.97 207 LEU A N 1
ATOM 1594 C CA . LEU A 1 207 ? -6.078 6.369 29.510 1.00 50.97 207 LEU A CA 1
ATOM 1595 C C . LEU A 1 207 ? -7.041 6.158 30.675 1.00 50.97 207 LEU A C 1
ATOM 1597 O O . LEU A 1 207 ? -7.935 5.311 30.633 1.00 50.97 207 LEU A O 1
ATOM 1601 N N . ASN A 1 208 ? -6.770 6.865 31.768 1.00 54.12 208 ASN A N 1
ATOM 1602 C CA . ASN A 1 208 ? -7.661 6.971 32.910 1.00 54.12 208 ASN A CA 1
ATOM 1603 C C . ASN A 1 208 ? -9.096 7.159 32.392 1.00 54.12 208 ASN A C 1
ATOM 1605 O O . ASN A 1 208 ? -9.300 7.874 31.419 1.00 54.12 208 ASN A O 1
ATOM 1609 N N . SER A 1 209 ? -10.095 6.518 33.005 1.00 54.72 209 SER A N 1
ATOM 1610 C CA . SER A 1 209 ? -11.463 6.410 32.453 1.00 54.72 209 SER A CA 1
ATOM 1611 C C . SER A 1 209 ? -12.099 7.737 32.001 1.00 54.72 209 SER A C 1
ATOM 1613 O O . SER A 1 209 ? -12.996 7.734 31.164 1.00 54.72 209 SER A O 1
ATOM 1615 N N . ALA A 1 210 ? -11.613 8.874 32.506 1.00 54.56 210 ALA A N 1
ATOM 1616 C CA . ALA A 1 210 ? -12.008 10.212 32.079 1.00 54.56 210 ALA A CA 1
ATOM 1617 C C . ALA A 1 210 ? -11.504 10.639 30.677 1.00 54.56 210 ALA A C 1
ATOM 1619 O O . ALA A 1 210 ? -12.137 11.485 30.053 1.00 54.56 210 ALA A O 1
ATOM 1620 N N . SER A 1 211 ? -10.395 10.094 30.166 1.00 56.75 211 SER A N 1
ATOM 1621 C CA . SER A 1 211 ? -9.782 10.470 28.877 1.00 56.75 211 SER A CA 1
ATOM 1622 C C . SER A 1 211 ? -10.094 9.492 27.731 1.00 56.75 211 SER A C 1
ATOM 1624 O O . SER A 1 211 ? -9.934 9.841 26.560 1.00 56.75 211 SER A O 1
ATOM 1626 N N . MET A 1 212 ? -10.649 8.315 28.043 1.00 56.88 212 MET A N 1
ATOM 1627 C CA . MET A 1 212 ? -11.134 7.334 27.058 1.00 56.88 212 MET A CA 1
ATOM 1628 C C . MET A 1 212 ? -12.127 7.891 26.018 1.00 56.88 212 MET A C 1
ATOM 1630 O O . MET A 1 212 ? -11.961 7.579 24.837 1.00 56.88 212 MET A O 1
ATOM 1634 N N . PRO A 1 213 ? -13.117 8.741 26.368 1.00 60.97 213 PRO A N 1
ATOM 1635 C CA . PRO A 1 213 ? -14.070 9.260 25.384 1.00 60.97 213 PRO A CA 1
ATOM 1636 C C . PRO A 1 213 ? -13.439 10.162 24.319 1.00 60.97 213 PRO A C 1
ATOM 1638 O O . PRO A 1 213 ? -14.079 10.433 23.307 1.00 60.97 213 PRO A O 1
ATOM 1641 N N . VAL A 1 214 ? -12.224 10.671 24.555 1.00 69.25 214 VAL A N 1
ATOM 1642 C CA . VAL A 1 214 ? -11.537 11.605 23.652 1.00 69.25 214 VAL A CA 1
ATOM 1643 C C . VAL A 1 214 ? -10.674 10.858 22.635 1.00 69.25 214 VAL A C 1
ATOM 1645 O O . VAL A 1 214 ? -10.622 11.267 21.479 1.00 69.25 214 VAL A O 1
ATOM 1648 N N . ALA A 1 215 ? -10.051 9.742 23.026 1.00 70.62 215 ALA A N 1
ATOM 1649 C CA . ALA A 1 215 ? -9.205 8.950 22.129 1.00 70.62 215 ALA A CA 1
ATOM 1650 C C . ALA A 1 215 ? -9.990 8.280 20.992 1.00 70.62 215 ALA A C 1
ATOM 1652 O O . ALA A 1 215 ? -9.457 8.097 19.904 1.00 70.62 215 ALA A O 1
ATOM 1653 N N . CYS A 1 216 ? -11.266 7.962 21.225 1.00 82.00 216 CYS A N 1
ATOM 1654 C CA . CYS A 1 216 ? -12.140 7.352 20.221 1.00 82.00 216 CYS A CA 1
ATOM 1655 C C . CYS A 1 216 ? -12.959 8.352 19.409 1.00 82.00 216 CYS A C 1
ATOM 1657 O O . CYS A 1 216 ? -13.879 7.941 18.707 1.00 82.00 216 CYS A O 1
ATOM 1659 N N . ARG A 1 217 ? -12.648 9.647 19.505 1.00 87.31 217 ARG A N 1
ATOM 1660 C CA . ARG A 1 217 ? -13.202 10.663 18.610 1.00 87.31 217 ARG A CA 1
ATOM 1661 C C . ARG A 1 217 ? -12.258 10.903 17.448 1.00 87.31 217 ARG A C 1
ATOM 1663 O O . ARG A 1 217 ? -11.044 10.746 17.573 1.00 87.31 217 ARG A O 1
ATOM 1670 N N . ASP A 1 218 ? -12.845 11.326 16.342 1.00 88.56 218 ASP A N 1
ATOM 1671 C CA . ASP A 1 218 ? -12.104 11.815 15.191 1.00 88.56 218 ASP A CA 1
ATOM 1672 C C . ASP A 1 218 ? -11.155 12.947 15.595 1.00 88.56 218 ASP A C 1
ATOM 1674 O O . ASP A 1 218 ? -11.535 13.889 16.295 1.00 88.56 218 ASP A O 1
ATOM 1678 N N . GLN A 1 219 ? -9.904 12.834 15.161 1.00 84.06 219 GLN A N 1
ATOM 1679 C CA . GLN A 1 219 ? -8.874 13.836 15.389 1.00 84.06 219 GLN A CA 1
ATOM 1680 C C . GLN A 1 219 ? -8.872 14.785 14.193 1.00 84.06 219 GLN A C 1
ATOM 1682 O O . GLN A 1 219 ? -8.599 14.351 13.081 1.00 84.06 219 GLN A O 1
ATOM 1687 N N . GLU A 1 220 ? -9.155 16.072 14.377 1.00 75.25 220 GLU A N 1
ATOM 1688 C CA . GLU A 1 220 ? -9.117 17.049 13.278 1.00 75.25 220 GLU A CA 1
ATOM 1689 C C . GLU A 1 220 ? -7.757 17.762 13.188 1.00 75.25 220 GLU A C 1
ATOM 1691 O O . GLU A 1 220 ? -7.071 17.985 14.192 1.00 75.25 220 GLU A O 1
ATOM 1696 N N . ILE A 1 221 ? -7.357 18.151 11.970 1.00 57.84 221 ILE A N 1
ATOM 1697 C CA . ILE A 1 221 ? -6.124 18.915 11.728 1.00 57.84 221 ILE A CA 1
ATOM 1698 C C . ILE A 1 221 ? -6.168 20.226 12.523 1.00 57.84 221 ILE A C 1
ATOM 1700 O O . ILE A 1 221 ? -7.010 21.087 12.280 1.00 57.84 221 ILE A O 1
ATOM 1704 N N . GLY A 1 222 ? -5.215 20.404 13.442 1.00 52.06 222 GLY A N 1
ATOM 1705 C CA . GLY A 1 222 ? -5.034 21.657 14.183 1.00 52.06 222 GLY A CA 1
ATOM 1706 C C . GLY A 1 222 ? -5.928 21.831 15.412 1.00 52.06 222 GLY A C 1
ATOM 1707 O O . GLY A 1 222 ? -5.897 22.899 16.021 1.00 52.06 222 GLY A O 1
ATOM 1708 N N . GLY A 1 223 ? -6.679 20.804 15.812 1.00 44.91 223 GLY A N 1
ATOM 1709 C CA . GLY A 1 223 ? -7.543 20.869 16.981 1.00 44.91 223 GLY A CA 1
ATOM 1710 C C . GLY A 1 223 ? -7.372 19.661 17.884 1.00 44.91 223 GLY A C 1
ATOM 1711 O O . GLY A 1 223 ? -8.080 18.673 17.730 1.00 44.91 223 GLY A O 1
ATOM 1712 N N . ILE A 1 224 ? -6.565 19.797 18.941 1.00 44.44 224 ILE A N 1
ATOM 1713 C CA . ILE A 1 224 ? -7.062 19.272 20.214 1.00 44.44 224 ILE A CA 1
ATOM 1714 C C . ILE A 1 224 ? -8.303 20.123 20.477 1.00 44.44 224 ILE A C 1
ATOM 1716 O O . ILE A 1 224 ? -8.183 21.298 20.829 1.00 44.44 224 ILE A O 1
ATOM 1720 N N . VAL A 1 225 ? -9.493 19.591 20.200 1.00 42.41 225 VAL A N 1
ATOM 1721 C CA . VAL A 1 225 ? -10.735 20.240 20.617 1.00 42.41 225 VAL A CA 1
ATOM 1722 C C . VAL A 1 225 ? -10.679 20.273 22.141 1.00 42.41 225 VAL A C 1
ATOM 1724 O O . VAL A 1 225 ? -10.928 19.272 22.808 1.00 42.41 225 VAL A O 1
ATOM 1727 N N . TYR A 1 226 ? -10.255 21.408 22.697 1.00 39.88 226 TYR A N 1
ATOM 1728 C CA . TYR A 1 226 ? -10.290 21.659 24.128 1.00 39.88 226 TYR A CA 1
ATOM 1729 C C . TYR A 1 226 ? -11.757 21.628 24.544 1.00 39.88 226 TYR A C 1
ATOM 1731 O O . TYR A 1 226 ? -12.493 22.584 24.304 1.00 39.88 226 TYR A O 1
ATOM 1739 N N . TYR A 1 227 ? -12.200 20.522 25.138 1.00 42.00 227 TYR A N 1
ATOM 1740 C CA . TYR A 1 227 ? -13.516 20.464 25.758 1.00 42.00 227 TYR A CA 1
ATOM 1741 C C . TYR A 1 227 ? -13.484 21.350 27.013 1.00 42.00 227 TYR A C 1
ATOM 1743 O O . TYR A 1 227 ? -12.721 21.068 27.943 1.00 42.00 227 TYR A O 1
ATOM 1751 N N . PRO A 1 228 ? -14.264 22.445 27.066 1.00 36.78 228 PRO A N 1
ATOM 1752 C CA . PRO A 1 228 ? -14.302 23.297 28.244 1.00 36.78 228 PRO A CA 1
ATOM 1753 C C . PRO A 1 228 ? -14.945 22.515 29.397 1.00 36.78 228 PRO A C 1
ATOM 1755 O O . PRO A 1 228 ? -16.116 22.152 29.327 1.00 36.78 228 PRO A O 1
ATOM 1758 N N . GLY A 1 229 ? -14.172 22.237 30.450 1.00 44.97 229 GLY A N 1
ATOM 1759 C CA . GLY A 1 229 ? -14.657 21.583 31.674 1.00 44.97 229 GLY A CA 1
ATOM 1760 C C . GLY A 1 229 ? -13.901 20.322 32.095 1.00 44.97 229 GLY A C 1
ATOM 1761 O O . GLY A 1 229 ? -14.073 19.878 33.225 1.00 44.97 229 GLY A O 1
ATOM 1762 N N . THR A 1 230 ? -13.030 19.771 31.248 1.00 46.47 230 THR A N 1
ATOM 1763 C CA . THR A 1 230 ? -12.062 18.750 31.671 1.00 46.47 230 THR A CA 1
ATOM 1764 C C . THR A 1 230 ? -10.713 19.421 31.883 1.00 46.47 230 THR A C 1
ATOM 1766 O O . THR A 1 230 ? -9.988 19.676 30.922 1.00 46.47 230 THR A O 1
ATOM 1769 N N . GLU A 1 231 ? -10.373 19.731 33.135 1.00 39.31 231 GLU A N 1
ATOM 1770 C CA . GLU A 1 231 ? -8.986 20.007 33.511 1.00 39.31 231 GLU A CA 1
ATOM 1771 C C . GLU A 1 231 ? -8.194 18.715 33.293 1.00 39.31 231 GLU A C 1
ATOM 1773 O O . GLU A 1 231 ? -8.109 17.852 34.165 1.00 39.31 231 GLU A O 1
ATOM 1778 N N . ILE A 1 232 ? -7.661 18.534 32.084 1.00 44.31 232 ILE A N 1
ATOM 1779 C CA . ILE A 1 232 ? -6.604 17.553 31.871 1.00 44.31 232 ILE A CA 1
ATOM 1780 C C . ILE A 1 232 ? -5.458 18.056 32.752 1.00 44.31 232 ILE A C 1
ATOM 1782 O O . ILE A 1 232 ? -5.028 19.199 32.557 1.00 44.31 232 ILE A O 1
ATOM 1786 N N . PRO A 1 233 ? -4.995 17.284 33.754 1.00 40.59 233 PRO A N 1
ATOM 1787 C CA . PRO A 1 233 ? -3.916 17.753 34.602 1.00 40.59 233 PRO A CA 1
ATOM 1788 C C . PRO A 1 233 ? -2.744 18.092 33.686 1.00 40.59 233 PRO A C 1
ATOM 1790 O O . PRO A 1 233 ? -2.491 17.369 32.722 1.00 40.59 233 PRO A O 1
ATOM 1793 N N . ALA A 1 234 ? -2.082 19.216 33.944 1.00 38.72 234 ALA A N 1
ATOM 1794 C CA . ALA A 1 234 ? -0.923 19.672 33.192 1.00 38.72 234 ALA A CA 1
ATOM 1795 C C . ALA A 1 234 ? 0.245 18.678 33.361 1.00 38.72 234 ALA A C 1
ATOM 1797 O O . ALA A 1 234 ? 1.197 18.923 34.097 1.00 38.72 234 ALA A O 1
ATOM 1798 N N . TRP A 1 235 ? 0.161 17.518 32.713 1.00 38.25 235 TRP A N 1
ATOM 1799 C CA . TRP A 1 235 ? 1.202 16.505 32.677 1.00 38.25 235 TRP A CA 1
ATOM 1800 C C . TRP A 1 235 ? 2.244 16.916 31.637 1.00 38.25 235 TRP A C 1
ATOM 1802 O O . TRP A 1 235 ? 2.269 16.389 30.532 1.00 38.25 235 TRP A O 1
ATOM 1812 N N . GLY A 1 236 ? 3.104 17.869 32.006 1.00 41.78 236 GLY A N 1
ATOM 1813 C CA . GLY A 1 236 ? 4.421 18.075 31.397 1.00 41.78 236 GLY A CA 1
ATOM 1814 C C . GLY A 1 236 ? 4.478 18.170 29.856 1.00 41.78 236 GLY A C 1
ATOM 1815 O O . GLY A 1 236 ? 3.487 18.474 29.194 1.00 41.78 236 GLY A O 1
ATOM 1816 N N . PRO A 1 237 ? 5.655 17.946 29.247 1.00 42.91 237 PRO A N 1
ATOM 1817 C CA . PRO A 1 237 ? 5.890 18.118 27.808 1.00 42.91 237 PRO A CA 1
ATOM 1818 C C . PRO A 1 237 ? 5.130 17.136 26.886 1.00 42.91 237 PRO A C 1
ATOM 1820 O O . PRO A 1 237 ? 5.326 17.185 25.679 1.00 42.91 237 PRO A O 1
ATOM 1823 N N . ALA A 1 238 ? 4.236 16.281 27.398 1.00 43.88 238 ALA A N 1
ATOM 1824 C CA . ALA A 1 238 ? 3.468 15.315 26.601 1.00 43.88 238 ALA A CA 1
ATOM 1825 C C . ALA A 1 238 ? 2.341 15.954 25.757 1.00 43.88 238 ALA A C 1
ATOM 1827 O O . ALA A 1 238 ? 1.882 15.376 24.774 1.00 43.88 238 ALA A O 1
ATOM 1828 N N . GLY A 1 239 ? 1.905 17.176 26.089 1.00 49.06 239 GLY A N 1
ATOM 1829 C CA . GLY A 1 239 ? 0.902 17.895 25.290 1.00 49.06 239 GLY A CA 1
ATOM 1830 C C . GLY A 1 239 ? 1.381 18.275 23.881 1.00 49.06 239 GLY A C 1
ATOM 1831 O O . GLY A 1 239 ? 0.563 18.419 22.974 1.00 49.06 239 GLY A O 1
ATOM 1832 N N . SER A 1 240 ? 2.695 18.413 23.666 1.00 55.75 240 SER A N 1
ATOM 1833 C CA . SER A 1 240 ? 3.249 18.735 22.345 1.00 55.75 240 SER A CA 1
ATOM 1834 C C . SER A 1 240 ? 3.383 17.509 21.442 1.00 55.75 240 SER A C 1
ATOM 1836 O O . SER A 1 240 ? 3.393 17.659 20.222 1.00 55.75 240 SER A O 1
ATOM 1838 N N . THR A 1 241 ? 3.453 16.303 22.005 1.00 61.47 241 THR A N 1
ATOM 1839 C CA . THR A 1 241 ? 3.829 15.105 21.247 1.00 61.47 241 THR A CA 1
ATOM 1840 C C . THR A 1 241 ? 2.627 14.435 20.599 1.00 61.47 241 THR A C 1
ATOM 1842 O O . THR A 1 241 ? 2.719 14.037 19.440 1.00 61.47 241 THR A O 1
ATOM 1845 N N . PHE A 1 242 ? 1.462 14.440 21.257 1.00 64.75 242 PHE A N 1
ATOM 1846 C CA . PHE A 1 242 ? 0.212 14.001 20.628 1.00 64.75 242 PHE A CA 1
ATOM 1847 C C . PHE A 1 242 ? -0.171 14.900 19.449 1.00 64.75 242 PHE A C 1
ATOM 1849 O O . PHE A 1 242 ? -0.401 14.409 18.348 1.00 64.75 242 PHE A O 1
ATOM 1856 N N . ALA A 1 243 ? -0.148 16.221 19.649 1.00 66.44 243 ALA A N 1
ATOM 1857 C CA . ALA A 1 243 ? -0.427 17.180 18.584 1.00 66.44 243 ALA A CA 1
ATOM 1858 C C . ALA A 1 243 ? 0.577 17.063 17.421 1.00 66.44 243 ALA A C 1
ATOM 1860 O O . ALA A 1 243 ? 0.197 17.195 16.255 1.00 66.44 243 ALA A O 1
ATOM 1861 N N . ALA A 1 244 ? 1.853 16.792 17.724 1.00 68.56 244 ALA A N 1
ATOM 1862 C CA . ALA A 1 244 ? 2.876 16.546 16.712 1.00 68.56 244 ALA A CA 1
ATOM 1863 C C . ALA A 1 244 ? 2.607 15.255 15.927 1.00 68.56 244 ALA A C 1
ATOM 1865 O O . ALA A 1 244 ? 2.659 15.285 14.697 1.00 68.56 244 ALA A O 1
ATOM 1866 N N . PHE A 1 245 ? 2.257 14.157 16.608 1.00 76.06 245 PHE A N 1
ATOM 1867 C CA . PHE A 1 245 ? 1.886 12.903 15.954 1.00 76.06 245 PHE A CA 1
ATOM 1868 C C . PHE A 1 245 ? 0.661 13.084 15.064 1.00 76.06 245 PHE A C 1
ATOM 1870 O O . PHE A 1 245 ? 0.731 12.763 13.883 1.00 76.06 245 PHE A O 1
ATOM 1877 N N . THR A 1 246 ? -0.435 13.648 15.581 1.00 77.69 246 THR A N 1
ATOM 1878 C CA . THR A 1 246 ? -1.657 13.846 14.790 1.00 77.69 246 THR A CA 1
ATOM 1879 C C . THR A 1 246 ? -1.400 14.757 13.597 1.00 77.69 246 THR A C 1
ATOM 1881 O O . THR A 1 246 ? -1.899 14.487 12.512 1.00 77.69 246 THR A O 1
ATOM 1884 N N . SER A 1 247 ? -0.586 15.806 13.759 1.00 76.75 247 SER A N 1
ATOM 1885 C CA . SER A 1 247 ? -0.202 16.698 12.659 1.00 76.75 247 SER 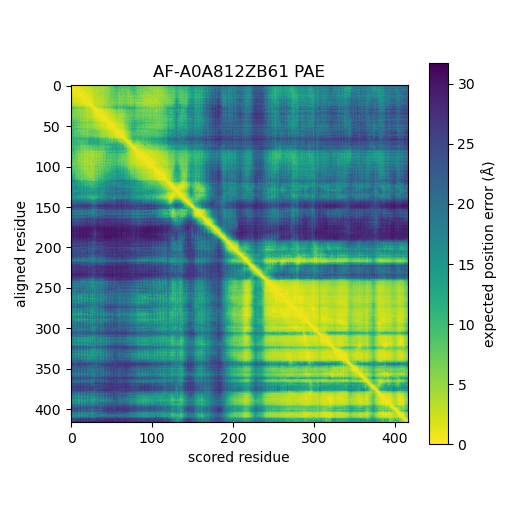A CA 1
ATOM 1886 C C . SER A 1 247 ? 0.579 15.958 11.569 1.00 76.75 247 SER A C 1
ATOM 1888 O O . SER A 1 247 ? 0.219 16.027 10.393 1.00 76.75 247 SER A O 1
ATOM 1890 N N . TRP A 1 248 ? 1.610 15.199 11.947 1.00 79.88 248 TRP A N 1
ATOM 1891 C CA . TRP A 1 248 ? 2.400 14.399 11.010 1.00 79.88 248 TRP A CA 1
ATOM 1892 C C . TRP A 1 248 ? 1.569 13.297 10.332 1.00 79.88 248 TRP A C 1
ATOM 1894 O O . TRP A 1 248 ? 1.641 13.109 9.114 1.00 79.88 248 TRP A O 1
ATOM 1904 N N . ALA A 1 249 ? 0.741 12.594 11.101 1.00 80.94 249 ALA A N 1
ATOM 1905 C CA . ALA A 1 249 ? -0.122 11.530 10.614 1.00 80.94 249 ALA A CA 1
ATOM 1906 C C . ALA A 1 249 ? -1.161 12.074 9.622 1.00 80.94 249 ALA A C 1
ATOM 1908 O O . ALA A 1 249 ? -1.368 11.477 8.567 1.00 80.94 249 ALA A O 1
ATOM 1909 N N . TRP A 1 250 ? -1.742 13.247 9.889 1.00 86.81 250 TRP A N 1
ATOM 1910 C CA . TRP A 1 250 ? -2.636 13.921 8.949 1.00 86.81 250 TRP A CA 1
ATOM 1911 C C . TRP A 1 250 ? -1.937 14.385 7.677 1.00 86.81 250 TRP A C 1
ATOM 1913 O O . TRP A 1 250 ? -2.509 14.242 6.599 1.00 86.81 250 TRP A O 1
ATOM 1923 N N . GLN A 1 251 ? -0.715 14.916 7.764 1.00 80.12 251 GLN A N 1
ATOM 1924 C CA . GLN A 1 251 ? 0.065 15.270 6.571 1.00 80.12 251 GLN A CA 1
ATOM 1925 C C . GLN A 1 251 ? 0.325 14.037 5.700 1.00 80.12 251 GLN A C 1
ATOM 1927 O O . GLN A 1 251 ? 0.102 14.079 4.490 1.00 80.12 251 GLN A O 1
ATOM 1932 N N . SER A 1 252 ? 0.714 12.926 6.328 1.00 80.44 252 SER A N 1
ATOM 1933 C CA . SER A 1 252 ? 0.916 11.639 5.656 1.00 80.44 252 SER A CA 1
ATOM 1934 C C . SER A 1 252 ? -0.377 11.147 5.003 1.00 80.44 252 SER A C 1
ATOM 1936 O O . SER A 1 252 ? -0.388 10.810 3.820 1.00 80.44 252 SER A O 1
ATOM 1938 N N . LEU A 1 253 ? -1.495 11.174 5.736 1.00 84.88 253 LEU A N 1
ATOM 1939 C CA . LEU A 1 253 ? -2.791 10.749 5.213 1.00 84.88 253 LEU A CA 1
ATOM 1940 C C . LEU A 1 253 ? -3.269 11.641 4.059 1.00 84.88 253 LEU A C 1
ATOM 1942 O O . LEU A 1 253 ? -3.739 11.125 3.044 1.00 84.88 253 LEU A O 1
ATOM 1946 N N . THR A 1 254 ? -3.100 12.959 4.177 1.00 88.56 254 THR A N 1
ATOM 1947 C CA . THR A 1 254 ? -3.448 13.931 3.130 1.00 88.56 254 THR A CA 1
ATOM 1948 C C . THR A 1 254 ? -2.628 13.677 1.869 1.00 88.56 254 THR A C 1
ATOM 1950 O O . THR A 1 254 ? -3.176 13.704 0.771 1.00 88.56 254 THR A O 1
ATOM 1953 N N . ALA A 1 255 ? -1.332 13.382 2.001 1.00 80.12 255 ALA A N 1
ATOM 1954 C CA . ALA A 1 255 ? -0.478 13.067 0.861 1.00 80.12 255 ALA A CA 1
ATOM 1955 C C . ALA A 1 255 ? -0.896 11.765 0.152 1.00 80.12 255 ALA A C 1
ATOM 1957 O O . ALA A 1 255 ? -0.847 11.700 -1.074 1.00 80.12 255 ALA A O 1
ATOM 1958 N N . MET A 1 256 ? -1.332 10.748 0.905 1.00 80.75 256 MET A N 1
ATOM 1959 C CA . MET A 1 256 ? -1.751 9.455 0.345 1.00 80.75 256 MET A CA 1
ATOM 1960 C C . MET A 1 256 ? -3.149 9.485 -0.283 1.00 80.75 256 MET A C 1
ATOM 1962 O O . MET A 1 256 ? -3.384 8.820 -1.288 1.00 80.75 256 MET A O 1
ATOM 1966 N N . THR A 1 257 ? -4.083 10.228 0.313 1.00 91.25 257 THR A N 1
ATOM 1967 C CA . THR A 1 257 ? -5.521 10.117 -0.006 1.00 91.25 257 THR A CA 1
ATOM 1968 C C . THR A 1 257 ? -6.146 11.404 -0.543 1.00 91.25 257 THR A C 1
ATOM 1970 O O . THR A 1 257 ? -7.240 11.376 -1.103 1.00 91.25 257 THR A O 1
ATOM 1973 N N . GLY A 1 258 ? -5.489 12.550 -0.353 1.00 93.12 258 GLY A N 1
ATOM 1974 C CA . GLY A 1 258 ? -6.061 13.877 -0.584 1.00 93.12 258 GLY A CA 1
ATOM 1975 C C . GLY A 1 258 ? -7.075 14.329 0.476 1.00 93.12 258 GLY A C 1
ATOM 1976 O O . GLY A 1 258 ? -7.554 15.459 0.396 1.00 93.12 258 GLY A O 1
ATOM 1977 N N . ALA A 1 259 ? -7.411 13.490 1.464 1.00 94.62 259 ALA A N 1
ATOM 1978 C CA . ALA A 1 259 ? -8.369 13.832 2.510 1.00 94.62 259 ALA A CA 1
ATOM 1979 C C . ALA A 1 259 ? -7.744 14.754 3.564 1.00 94.62 259 ALA A C 1
ATOM 1981 O O . ALA A 1 259 ? -6.682 14.456 4.103 1.00 94.62 259 ALA A O 1
ATOM 1982 N N . THR A 1 260 ? -8.435 15.844 3.902 1.00 94.12 260 THR A N 1
ATOM 1983 C CA . THR A 1 260 ? -7.987 16.818 4.920 1.00 94.12 260 THR A CA 1
ATOM 1984 C C . THR A 1 260 ? -8.773 16.746 6.231 1.00 94.12 260 THR A C 1
ATOM 1986 O O . THR A 1 260 ? -8.501 17.496 7.164 1.00 94.12 260 THR A O 1
ATOM 1989 N N . ASN A 1 261 ? -9.779 15.876 6.305 1.00 95.25 261 ASN A N 1
ATOM 1990 C CA . ASN A 1 261 ? -10.594 15.640 7.495 1.00 95.25 261 ASN A CA 1
ATOM 1991 C C . ASN A 1 261 ? -11.218 14.240 7.449 1.00 95.25 261 ASN A C 1
ATOM 1993 O O . ASN A 1 261 ? -11.234 13.587 6.401 1.00 95.25 261 ASN A O 1
ATOM 1997 N N . CYS A 1 262 ? -11.766 13.792 8.580 1.00 96.00 262 CYS A N 1
ATOM 1998 C CA . CYS A 1 262 ? -12.310 12.442 8.704 1.00 96.00 262 CYS A CA 1
ATOM 1999 C C . CYS A 1 262 ? -13.502 12.178 7.786 1.00 96.00 262 CYS A C 1
ATOM 2001 O O . CYS A 1 262 ? -13.595 11.102 7.202 1.00 96.00 262 CYS A O 1
ATOM 2003 N N . THR A 1 263 ? -14.352 13.179 7.541 1.00 96.06 263 THR A N 1
ATOM 2004 C CA . THR A 1 263 ? -15.491 13.030 6.622 1.00 96.06 263 THR A CA 1
ATOM 2005 C C . THR A 1 263 ? -15.035 12.690 5.199 1.00 96.06 263 THR A C 1
ATOM 2007 O O . THR A 1 263 ? -15.610 11.806 4.568 1.00 96.06 263 THR A O 1
ATOM 2010 N N . GLN A 1 264 ? -13.980 13.344 4.700 1.00 96.50 264 GLN A N 1
ATOM 2011 C CA . GLN A 1 264 ? -13.370 13.015 3.405 1.00 96.50 264 GLN A CA 1
ATOM 2012 C C . GLN A 1 264 ? -12.644 11.664 3.450 1.00 96.50 264 GLN A C 1
ATOM 2014 O O . GLN A 1 264 ? -12.742 10.875 2.508 1.00 96.50 264 GLN A O 1
ATOM 2019 N N . ALA A 1 265 ? -11.962 11.377 4.563 1.00 96.19 265 ALA A N 1
ATOM 2020 C CA . ALA A 1 265 ? -11.220 10.137 4.754 1.00 96.19 265 ALA A CA 1
ATOM 2021 C C . ALA A 1 265 ? -12.128 8.897 4.888 1.00 96.19 265 ALA A C 1
ATOM 2023 O O . ALA A 1 265 ? -11.666 7.777 4.690 1.00 96.19 265 ALA A O 1
ATOM 2024 N N . ARG A 1 266 ? -13.432 9.077 5.152 1.00 96.12 266 ARG A N 1
ATOM 2025 C CA . ARG A 1 266 ? -14.421 8.000 5.336 1.00 96.12 266 ARG A CA 1
ATOM 2026 C C . ARG A 1 266 ? -14.409 6.949 4.229 1.00 96.12 266 ARG A C 1
ATOM 2028 O O . ARG A 1 266 ? -14.598 5.768 4.500 1.00 96.12 266 ARG A O 1
ATOM 2035 N N . THR A 1 267 ? -14.190 7.374 2.988 1.00 95.75 267 THR A N 1
ATOM 2036 C CA . THR A 1 267 ? -14.152 6.474 1.821 1.00 95.75 267 THR A CA 1
ATOM 2037 C C . THR A 1 267 ? -12.998 5.467 1.867 1.00 95.75 267 THR A C 1
ATOM 2039 O O . THR A 1 267 ? -13.080 4.428 1.221 1.00 95.75 267 THR A O 1
ATOM 2042 N N . PHE A 1 268 ? -11.972 5.734 2.679 1.00 94.69 268 PHE A N 1
ATOM 2043 C CA . PHE A 1 268 ? -10.800 4.883 2.883 1.00 94.69 268 PHE A CA 1
ATOM 2044 C C . PHE A 1 268 ? -10.873 4.061 4.179 1.00 94.69 268 PHE A C 1
ATOM 2046 O O . PHE A 1 268 ? -9.988 3.252 4.432 1.00 94.69 268 PHE A O 1
ATOM 2053 N N . CYS A 1 269 ? -11.922 4.215 5.002 1.00 94.62 269 CYS A N 1
ATOM 2054 C CA . CYS A 1 269 ? -12.080 3.447 6.245 1.00 94.62 269 CYS A CA 1
ATOM 2055 C C . CYS A 1 269 ? -12.158 1.933 6.011 1.00 94.62 269 CYS A C 1
ATOM 2057 O O . CYS A 1 269 ? -11.893 1.160 6.929 1.00 94.62 269 CYS A O 1
ATOM 2059 N N . ASP A 1 270 ? -12.540 1.505 4.811 1.00 90.69 270 ASP A N 1
ATOM 2060 C CA . ASP A 1 270 ? -12.685 0.096 4.448 1.00 90.69 270 ASP A CA 1
ATOM 2061 C C . ASP A 1 270 ? -11.488 -0.445 3.651 1.00 90.69 270 ASP A C 1
ATOM 2063 O O . ASP A 1 270 ? -11.446 -1.626 3.314 1.00 90.69 270 ASP A O 1
ATOM 2067 N N . ASP A 1 271 ? -10.481 0.389 3.392 1.00 84.56 271 ASP A N 1
ATOM 2068 C CA . ASP A 1 271 ? -9.246 -0.043 2.750 1.00 84.56 271 ASP A CA 1
ATOM 2069 C C . ASP A 1 271 ? -8.285 -0.625 3.797 1.00 84.56 271 ASP A C 1
ATOM 2071 O O . ASP A 1 271 ? -7.823 0.066 4.709 1.00 84.56 271 ASP A O 1
ATOM 2075 N N . MET A 1 272 ? -7.973 -1.917 3.671 1.00 76.44 272 MET A N 1
ATOM 2076 C CA . MET A 1 272 ? -7.034 -2.606 4.564 1.00 76.44 272 MET A CA 1
ATOM 2077 C C . MET A 1 272 ? -5.622 -2.021 4.507 1.00 76.44 272 MET A C 1
ATOM 2079 O O . MET A 1 272 ? -4.886 -2.131 5.484 1.00 76.44 272 MET A O 1
ATOM 2083 N N . ALA A 1 273 ? -5.247 -1.390 3.392 1.00 78.44 273 ALA A N 1
ATOM 2084 C CA . ALA A 1 273 ? -3.955 -0.736 3.239 1.00 78.44 273 ALA A CA 1
ATOM 2085 C C . ALA A 1 273 ? -3.890 0.630 3.946 1.00 78.44 273 ALA A C 1
ATOM 2087 O O . ALA A 1 273 ? -2.825 1.243 3.980 1.00 78.44 273 ALA A O 1
ATOM 2088 N N . MET A 1 274 ? -5.003 1.111 4.519 1.00 84.38 274 MET A N 1
ATOM 2089 C CA . MET A 1 274 ? -5.118 2.443 5.121 1.00 84.38 274 MET A CA 1
ATOM 2090 C C . MET A 1 274 ? -5.496 2.409 6.618 1.00 84.38 274 MET A C 1
ATOM 2092 O O . MET A 1 274 ? -6.405 3.128 7.045 1.00 84.38 274 MET A O 1
ATOM 2096 N N . PRO A 1 275 ? -4.786 1.648 7.479 1.00 86.38 275 PRO A N 1
ATOM 2097 C CA . PRO A 1 275 ? -5.077 1.595 8.918 1.00 86.38 275 PRO A CA 1
ATOM 2098 C C . PRO A 1 275 ? -4.974 2.963 9.597 1.00 86.38 275 PRO A C 1
ATOM 2100 O O . PRO A 1 275 ? -5.694 3.235 10.555 1.00 86.38 275 PRO A O 1
ATOM 2103 N N . LEU A 1 276 ? -4.119 3.849 9.073 1.00 86.50 276 LEU A N 1
ATOM 2104 C CA . LEU A 1 276 ? -3.924 5.199 9.595 1.00 86.50 276 LEU A CA 1
ATOM 2105 C C . LEU A 1 276 ? -5.219 6.025 9.579 1.00 86.50 276 LEU A C 1
ATOM 2107 O O . LEU A 1 276 ? -5.417 6.859 10.459 1.00 86.50 276 LEU A O 1
ATOM 2111 N N . VAL A 1 277 ? -6.126 5.759 8.630 1.00 93.19 277 VAL A N 1
ATOM 2112 C CA . VAL A 1 277 ? -7.444 6.408 8.583 1.00 93.19 277 VAL A CA 1
ATOM 2113 C C . VAL A 1 277 ? -8.236 6.075 9.841 1.00 93.19 277 VAL A C 1
ATOM 2115 O O . VAL A 1 277 ? -8.806 6.968 10.446 1.00 93.19 277 VAL A O 1
ATOM 2118 N N . ARG A 1 278 ? -8.239 4.813 10.277 1.00 92.00 278 ARG A N 1
ATOM 2119 C CA . ARG A 1 278 ? -8.974 4.371 11.474 1.00 92.00 278 ARG A CA 1
ATOM 2120 C C . ARG A 1 278 ? -8.320 4.839 12.771 1.00 92.00 278 ARG A C 1
ATOM 2122 O O . ARG A 1 278 ? -9.032 5.088 13.737 1.00 92.00 278 ARG A O 1
ATOM 2129 N N . VAL A 1 279 ? -6.997 5.014 12.768 1.00 88.50 279 VAL A N 1
ATOM 2130 C CA . VAL A 1 279 ? -6.260 5.588 13.906 1.00 88.50 279 VAL A CA 1
ATOM 2131 C C . VAL A 1 279 ? -6.637 7.057 14.100 1.00 88.50 279 VAL A C 1
ATOM 2133 O O . VAL A 1 279 ? -6.848 7.493 15.227 1.00 88.50 279 VAL A O 1
ATOM 2136 N N . LEU A 1 280 ? -6.726 7.823 13.007 1.00 91.75 280 LEU A N 1
ATOM 2137 C CA . LEU A 1 280 ? -7.056 9.252 13.047 1.00 91.75 280 LEU A CA 1
ATOM 2138 C C . LEU A 1 280 ? -8.560 9.525 13.134 1.00 91.75 280 LEU A C 1
ATOM 2140 O O . LEU A 1 280 ? -8.966 10.529 13.717 1.00 91.75 280 LEU A O 1
ATOM 2144 N N . CYS A 1 281 ? -9.375 8.640 12.566 1.00 95.44 281 CYS A N 1
ATOM 2145 C CA . CYS A 1 281 ? -10.818 8.792 12.414 1.00 95.44 281 CYS A CA 1
ATOM 2146 C C . CYS A 1 281 ? -11.596 7.587 12.967 1.00 95.44 281 CYS A C 1
ATOM 2148 O O . CYS A 1 281 ? -12.368 6.956 12.230 1.00 95.44 281 CYS A O 1
ATOM 2150 N N . PRO A 1 282 ? -11.383 7.209 14.241 1.00 93.94 282 PRO A N 1
ATOM 2151 C CA . PRO A 1 282 ? -12.003 6.018 14.806 1.00 93.94 282 PRO A CA 1
ATOM 2152 C C . PRO A 1 282 ? -13.533 6.109 14.828 1.00 93.94 282 PRO A C 1
ATOM 2154 O O . PRO A 1 282 ? -14.191 5.093 14.616 1.00 93.94 282 PRO A O 1
ATOM 2157 N N . ASP A 1 283 ? -14.109 7.296 15.030 1.00 94.00 283 ASP A N 1
ATOM 2158 C CA . ASP A 1 283 ? -15.562 7.490 15.091 1.00 94.00 283 ASP A CA 1
ATOM 2159 C C . ASP A 1 283 ? -16.171 7.433 13.686 1.00 94.00 283 ASP A C 1
ATOM 2161 O O . ASP A 1 283 ? -17.047 6.612 13.409 1.00 94.00 283 ASP A O 1
ATOM 2165 N N . THR A 1 284 ? -15.621 8.200 12.736 1.00 96.12 284 THR A N 1
ATOM 2166 C CA . THR A 1 284 ? -16.075 8.167 11.336 1.00 96.12 284 THR A CA 1
ATOM 2167 C C . THR A 1 284 ? -15.952 6.771 10.721 1.00 96.12 284 THR A C 1
ATOM 2169 O O . THR A 1 284 ? -16.821 6.364 9.941 1.00 96.12 284 THR A O 1
ATOM 2172 N N . CYS A 1 285 ? -14.903 6.019 11.063 1.00 96.00 285 CYS A N 1
ATOM 2173 C CA . CYS A 1 285 ? -14.755 4.649 10.586 1.00 96.00 285 CYS A CA 1
ATOM 2174 C C . CYS A 1 285 ? -15.644 3.645 11.330 1.00 96.00 285 CYS A C 1
ATOM 2176 O O . CYS A 1 285 ? -15.907 2.572 10.780 1.00 96.00 285 CYS A O 1
ATOM 2178 N N . GLY A 1 286 ? -16.156 3.981 12.516 1.00 95.06 286 GLY A N 1
ATOM 2179 C CA . GLY A 1 286 ? -17.019 3.126 13.331 1.00 95.06 286 GLY A CA 1
ATOM 2180 C C . GLY A 1 286 ? -16.261 2.145 14.229 1.00 95.06 286 GLY A C 1
ATOM 2181 O O . GLY A 1 286 ? -16.794 1.089 14.574 1.00 95.06 286 GLY A O 1
ATOM 2182 N N . CYS A 1 287 ? -15.019 2.454 14.603 1.00 94.12 287 CYS A N 1
ATOM 2183 C CA . CYS A 1 287 ? -14.260 1.670 15.576 1.00 94.12 287 CYS A CA 1
ATOM 2184 C C . CYS A 1 287 ? -14.995 1.610 16.921 1.00 94.12 287 CYS A C 1
ATOM 2186 O O . CYS A 1 287 ? -15.060 0.558 17.538 1.00 94.12 287 CYS A O 1
ATOM 2188 N N . ASN A 1 288 ? -15.627 2.699 17.341 1.00 93.38 288 ASN A N 1
ATOM 2189 C CA . ASN A 1 288 ? -16.371 2.809 18.596 1.00 93.38 288 ASN A CA 1
ATOM 2190 C C . ASN A 1 288 ? -17.834 2.320 18.529 1.00 93.38 288 ASN A C 1
ATOM 2192 O O . ASN A 1 288 ? -18.546 2.439 19.522 1.00 93.38 288 ASN A O 1
ATOM 2196 N N . VAL A 1 289 ? -18.297 1.794 17.391 1.00 93.94 289 VAL A N 1
ATOM 2197 C CA . VAL A 1 289 ? -19.677 1.318 17.207 1.00 93.94 289 VAL A CA 1
ATOM 2198 C C . VAL A 1 289 ? -19.666 -0.189 16.959 1.00 93.94 289 VAL A C 1
ATOM 2200 O O . VAL A 1 289 ? -18.992 -0.678 16.050 1.00 93.94 289 VAL A O 1
ATOM 2203 N N . ALA A 1 290 ? -20.400 -0.937 17.780 1.00 93.19 290 ALA A N 1
ATOM 2204 C CA . ALA A 1 290 ? -20.377 -2.397 17.782 1.00 93.19 290 ALA A CA 1
ATOM 2205 C C . ALA A 1 290 ? -21.022 -3.006 16.527 1.00 93.19 290 ALA A C 1
ATOM 2207 O O . ALA A 1 290 ? -20.565 -4.031 16.027 1.00 93.19 290 ALA A O 1
ATOM 2208 N N . ASP A 1 291 ? -22.037 -2.346 15.971 1.00 93.44 291 ASP A N 1
ATOM 2209 C CA . ASP A 1 291 ? -22.727 -2.733 14.742 1.00 93.44 291 ASP A CA 1
ATOM 2210 C C . ASP A 1 291 ? -22.254 -1.929 13.518 1.00 93.44 291 ASP A C 1
ATOM 2212 O O . ASP A 1 291 ? -22.993 -1.780 12.551 1.00 93.44 291 ASP A O 1
ATOM 2216 N N . SER A 1 292 ? -21.015 -1.420 13.516 1.00 95.12 292 SER A N 1
ATOM 2217 C CA . SER A 1 292 ? -20.478 -0.629 12.395 1.00 95.12 292 SER A CA 1
ATOM 2218 C C . SER A 1 292 ? -20.215 -1.429 11.121 1.00 95.12 292 SER A C 1
ATOM 2220 O O . SER A 1 292 ? -20.025 -0.833 10.057 1.00 95.12 292 SER A O 1
ATOM 2222 N N . GLY A 1 293 ? -20.157 -2.759 11.225 1.00 93.56 293 GLY A N 1
ATOM 2223 C CA . GLY A 1 293 ? -19.827 -3.651 10.116 1.00 93.56 293 GLY A CA 1
ATOM 2224 C C . GLY A 1 293 ? -18.336 -3.740 9.791 1.00 93.56 293 GLY A C 1
ATOM 2225 O O . GLY A 1 293 ? -17.981 -4.318 8.770 1.00 93.56 293 GLY A O 1
ATOM 2226 N N . ILE A 1 294 ? -17.450 -3.173 10.615 1.00 92.62 294 ILE A N 1
ATOM 2227 C CA . ILE A 1 294 ? -16.009 -3.410 10.472 1.00 92.62 294 ILE A CA 1
ATOM 2228 C C . ILE A 1 294 ? -15.711 -4.876 10.793 1.00 92.62 294 ILE A C 1
ATOM 2230 O O . ILE A 1 294 ? -16.069 -5.362 11.860 1.00 92.62 294 ILE A O 1
ATOM 2234 N N . THR A 1 295 ? -15.027 -5.573 9.888 1.00 89.56 295 THR A N 1
ATOM 2235 C CA . THR A 1 295 ? -14.585 -6.958 10.119 1.00 89.56 295 THR A CA 1
ATOM 2236 C C . THR A 1 295 ? -13.252 -7.042 10.836 1.00 89.56 295 THR A C 1
ATOM 2238 O O . THR A 1 295 ? -13.085 -7.847 11.745 1.00 89.56 295 THR A O 1
ATOM 2241 N N . PHE A 1 296 ? -12.298 -6.217 10.411 1.00 86.25 296 PHE A N 1
ATOM 2242 C CA . PHE A 1 296 ? -10.933 -6.230 10.915 1.00 86.25 296 PHE A CA 1
ATOM 2243 C C . PHE A 1 296 ? -10.724 -5.009 11.784 1.00 86.25 296 PHE A C 1
ATOM 2245 O O . PHE A 1 296 ? -10.832 -3.892 11.279 1.00 86.25 296 PHE A O 1
ATOM 2252 N N . ASP A 1 297 ? -10.344 -5.210 13.040 1.00 80.69 297 ASP A N 1
ATOM 2253 C CA . ASP A 1 297 ? -10.025 -4.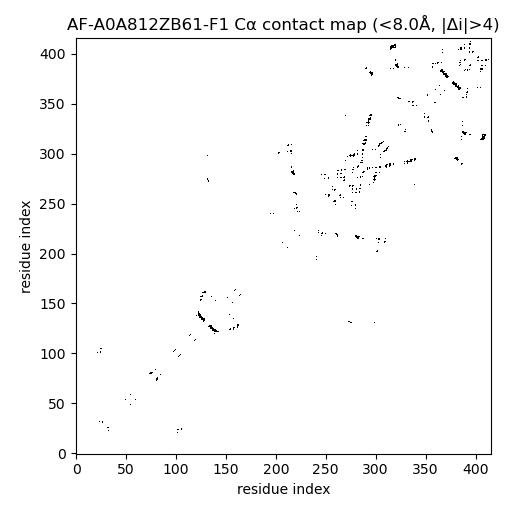117 13.966 1.00 80.69 297 ASP A CA 1
ATOM 2254 C C . ASP A 1 297 ? -8.683 -3.439 13.689 1.00 80.69 297 ASP A C 1
ATOM 2256 O O . ASP A 1 297 ? -8.209 -2.609 14.464 1.00 80.69 297 ASP A O 1
ATOM 2260 N N . TYR A 1 298 ? -8.064 -3.759 12.555 1.00 82.12 298 TYR A N 1
ATOM 2261 C CA . TYR A 1 298 ? -6.800 -3.178 12.163 1.00 82.12 298 TYR A CA 1
ATOM 2262 C C . TYR A 1 298 ? -6.907 -1.655 12.032 1.00 82.12 298 TYR A C 1
ATOM 2264 O O . TYR A 1 298 ? -7.781 -1.153 11.325 1.00 82.12 298 TYR A O 1
ATOM 2272 N N . GLY A 1 299 ? -6.040 -0.930 12.742 1.00 84.50 299 GLY A N 1
ATOM 2273 C CA . GLY A 1 299 ? -6.060 0.532 12.831 1.00 84.50 299 GLY A CA 1
ATOM 2274 C C . GLY A 1 299 ? -7.061 1.116 13.839 1.00 84.50 299 GLY A C 1
ATOM 2275 O O . GLY A 1 299 ? -6.989 2.308 14.116 1.00 84.50 299 GLY A O 1
ATOM 2276 N N . CYS A 1 300 ? -7.961 0.324 14.428 1.00 89.50 300 CYS A N 1
ATOM 2277 C CA . CYS A 1 300 ? -8.760 0.783 15.562 1.00 89.50 300 CYS A CA 1
ATOM 2278 C C . CYS A 1 300 ? -7.918 0.722 16.842 1.00 89.50 300 CYS A C 1
ATOM 2280 O O . CYS A 1 300 ? -7.305 -0.300 17.146 1.00 89.50 300 CYS A O 1
ATOM 2282 N N . LEU A 1 301 ? -7.901 1.814 17.609 1.00 84.62 301 LEU A N 1
ATOM 2283 C CA . LEU A 1 301 ? -7.203 1.855 18.893 1.00 84.62 301 LEU A CA 1
ATOM 2284 C C . LEU A 1 301 ? -7.811 0.846 19.872 1.00 84.62 301 LEU A C 1
ATOM 2286 O O . LEU A 1 301 ? -9.021 0.606 19.859 1.00 84.62 301 LEU A O 1
ATOM 2290 N N . GLU A 1 302 ? -6.983 0.279 20.750 1.00 80.12 302 GLU A N 1
ATOM 2291 C CA . GLU A 1 302 ? -7.417 -0.755 21.693 1.00 80.12 302 GLU A CA 1
ATOM 2292 C C . GLU A 1 302 ? -8.564 -0.271 22.592 1.00 80.12 302 GLU A C 1
ATOM 2294 O O . GLU A 1 302 ? -9.546 -0.979 22.820 1.00 80.12 302 GLU A O 1
ATOM 2299 N N . GLN A 1 303 ? -8.497 0.996 22.996 1.00 79.50 303 GLN A N 1
ATOM 2300 C CA . GLN A 1 303 ? -9.510 1.669 23.802 1.00 79.50 303 GLN A CA 1
ATOM 2301 C C . GLN A 1 303 ? -10.856 1.803 23.069 1.00 79.50 303 GLN A C 1
ATOM 2303 O O . GLN A 1 303 ? -11.889 1.959 23.713 1.00 79.50 303 GLN A O 1
ATOM 2308 N N . CYS A 1 304 ? -10.855 1.731 21.735 1.00 85.81 304 CYS A N 1
ATOM 2309 C CA . CYS A 1 304 ? -12.054 1.841 20.908 1.00 85.81 304 CYS A CA 1
ATOM 2310 C C . CYS A 1 304 ? -12.641 0.488 20.509 1.00 85.81 304 CYS A C 1
ATOM 2312 O O . CYS A 1 304 ? -13.770 0.466 20.042 1.00 85.81 304 CYS A O 1
ATOM 2314 N N . ARG A 1 305 ? -11.912 -0.622 20.686 1.00 81.62 305 ARG A N 1
ATOM 2315 C CA . ARG A 1 305 ? -12.390 -1.995 20.406 1.00 81.62 305 ARG A CA 1
ATOM 2316 C C . ARG A 1 305 ? -12.687 -2.815 21.670 1.00 81.62 305 ARG A C 1
ATOM 2318 O O . ARG A 1 305 ? -13.310 -3.867 21.586 1.00 81.62 305 ARG A O 1
ATOM 2325 N N . GLY A 1 306 ? -12.200 -2.368 22.828 1.00 73.81 306 GLY A N 1
ATOM 2326 C CA . GLY A 1 306 ? -12.177 -3.154 24.060 1.00 73.81 306 GLY A CA 1
ATOM 2327 C C . GLY A 1 306 ? -13.498 -3.246 24.834 1.00 73.81 306 GLY A C 1
ATOM 2328 O O . GLY A 1 306 ? -14.554 -2.754 24.440 1.00 73.81 306 GLY A O 1
ATOM 2329 N N . THR A 1 307 ? -13.408 -3.863 26.015 1.00 62.81 307 THR A N 1
ATOM 2330 C CA . THR A 1 307 ? -14.514 -4.096 26.965 1.00 62.81 307 THR A CA 1
ATOM 2331 C C . THR A 1 307 ? -15.001 -2.840 27.697 1.00 62.81 307 THR A C 1
ATOM 2333 O O . THR A 1 307 ? -15.849 -2.935 28.584 1.00 62.81 307 THR A O 1
ATOM 2336 N N . VAL A 1 308 ? -14.494 -1.662 27.343 1.00 72.12 308 VAL A N 1
ATOM 2337 C CA . VAL A 1 308 ? -14.742 -0.392 28.032 1.00 72.12 308 VAL A CA 1
ATOM 2338 C C . VAL A 1 308 ? -14.981 0.737 27.029 1.00 72.12 308 VAL A C 1
ATOM 2340 O O . VAL A 1 308 ? -14.518 0.686 25.895 1.00 72.12 308 VAL A O 1
ATOM 2343 N N . GLY A 1 309 ? -15.722 1.762 27.456 1.00 83.44 309 GLY A N 1
ATOM 2344 C CA . GLY A 1 309 ? -15.994 2.960 26.659 1.00 83.44 309 GLY A CA 1
ATOM 2345 C C . GLY A 1 309 ? -17.128 2.806 25.641 1.00 83.44 309 GLY A C 1
ATOM 2346 O O . GLY A 1 309 ? -18.030 1.984 25.801 1.00 83.44 309 GLY A O 1
ATOM 2347 N N . ALA A 1 310 ? -17.078 3.625 24.587 1.00 87.44 310 ALA A N 1
ATOM 2348 C CA . ALA A 1 310 ? -18.173 3.802 23.629 1.00 87.44 310 ALA A CA 1
ATOM 2349 C C . ALA A 1 310 ? -18.545 2.520 22.862 1.00 87.44 310 ALA A C 1
ATOM 2351 O O . ALA A 1 310 ? -19.728 2.264 22.645 1.00 87.44 310 ALA A O 1
ATOM 2352 N N . PHE A 1 311 ? -17.567 1.673 22.520 1.00 90.94 311 PHE A N 1
ATOM 2353 C CA . PHE A 1 311 ? -17.848 0.386 21.875 1.00 90.94 311 PHE A CA 1
ATOM 2354 C C . PHE A 1 311 ? -18.647 -0.541 22.787 1.00 90.94 311 PHE A C 1
ATOM 2356 O O . PHE A 1 311 ? -19.640 -1.127 22.359 1.00 90.94 311 PHE A O 1
ATOM 2363 N N . ARG A 1 312 ? -18.259 -0.635 24.065 1.00 90.19 312 ARG A N 1
ATOM 2364 C CA . ARG A 1 312 ? -18.993 -1.420 25.060 1.00 90.19 312 ARG A CA 1
ATOM 2365 C C . ARG A 1 312 ? -20.403 -0.872 25.246 1.00 90.19 312 ARG A C 1
ATOM 2367 O O . ARG A 1 312 ? -21.347 -1.648 25.235 1.00 90.19 312 ARG A O 1
ATOM 2374 N N . GLU A 1 313 ? -20.567 0.441 25.364 1.00 91.31 313 GLU A N 1
ATOM 2375 C CA . GLU A 1 313 ? -21.891 1.067 25.464 1.00 91.31 313 GLU A CA 1
ATOM 2376 C C . GLU A 1 313 ? -22.762 0.765 24.235 1.00 91.31 313 GLU A C 1
ATOM 2378 O O . GLU A 1 313 ? -23.922 0.383 24.384 1.00 91.31 313 GLU A O 1
ATOM 2383 N N . SER A 1 314 ? -22.193 0.858 23.029 1.00 93.69 314 SER A N 1
ATOM 2384 C CA . SER A 1 314 ? -22.862 0.499 21.773 1.00 93.69 314 SER A CA 1
ATOM 2385 C C . SER A 1 314 ? -23.268 -0.979 21.744 1.00 93.69 314 SER A C 1
ATOM 2387 O O . SER A 1 314 ? -24.403 -1.298 21.392 1.00 93.69 314 SER A O 1
ATOM 2389 N N . LEU A 1 315 ? -22.385 -1.879 22.186 1.00 92.94 315 LEU A N 1
ATOM 2390 C CA . LEU A 1 315 ? -22.665 -3.309 22.308 1.00 92.94 315 LEU A CA 1
ATOM 2391 C C . LEU A 1 315 ? -23.800 -3.583 23.304 1.00 92.94 315 LEU A C 1
ATOM 2393 O O . LEU A 1 315 ? -24.685 -4.393 23.047 1.00 92.94 315 LEU A O 1
ATOM 2397 N N . GLU A 1 316 ? -23.791 -2.906 24.449 1.00 92.00 316 GLU A N 1
ATOM 2398 C CA . GLU A 1 316 ? -24.792 -3.079 25.500 1.00 92.00 316 GLU A CA 1
ATOM 2399 C C . GLU A 1 316 ? -26.181 -2.583 25.082 1.00 92.00 316 GLU A C 1
ATOM 2401 O O . GLU A 1 316 ? -27.186 -3.167 25.492 1.00 92.00 316 GLU A O 1
ATOM 2406 N N . GLN A 1 317 ? -26.230 -1.540 24.251 1.00 94.00 317 GLN A N 1
ATOM 2407 C CA . GLN A 1 317 ? -27.458 -0.976 23.690 1.00 94.00 317 GLN A CA 1
ATOM 2408 C C . GLN A 1 317 ? -27.981 -1.748 22.471 1.00 94.00 317 GLN A C 1
ATOM 2410 O O . GLN A 1 317 ? -29.136 -1.555 22.082 1.00 94.00 317 GLN A O 1
ATOM 2415 N N . ALA A 1 318 ? -27.170 -2.624 21.871 1.00 94.25 318 ALA A N 1
ATOM 2416 C CA . ALA A 1 318 ? -27.587 -3.403 20.716 1.00 94.25 318 ALA A CA 1
ATOM 2417 C C . ALA A 1 318 ? -28.779 -4.327 21.062 1.00 94.25 318 ALA A C 1
ATOM 2419 O O . ALA A 1 318 ? -28.873 -4.869 22.173 1.00 94.25 318 ALA A O 1
ATOM 2420 N N . PRO A 1 319 ? -29.732 -4.517 20.134 1.00 95.00 319 PRO A N 1
ATOM 2421 C CA . PRO A 1 319 ? -30.889 -5.362 20.379 1.00 95.00 319 PRO A CA 1
ATOM 2422 C C . PRO A 1 319 ? -30.512 -6.845 20.299 1.00 95.00 319 PRO A C 1
ATOM 2424 O O . PRO A 1 319 ? -29.832 -7.272 19.368 1.00 95.00 319 PRO A O 1
ATOM 2427 N N . CYS A 1 320 ? -31.037 -7.655 21.219 1.00 94.25 320 CYS A N 1
ATOM 2428 C CA . CYS A 1 320 ? -30.938 -9.109 21.146 1.00 94.25 320 CYS A CA 1
ATOM 2429 C C . CYS A 1 320 ? -31.939 -9.686 20.141 1.00 94.25 320 CYS A C 1
ATOM 2431 O O . CYS A 1 320 ? -32.959 -10.272 20.512 1.00 94.25 320 CYS A O 1
ATOM 2433 N N . ARG A 1 321 ? -31.691 -9.411 18.864 1.00 95.00 321 ARG A N 1
ATOM 2434 C CA . ARG A 1 321 ? -32.364 -10.048 17.736 1.00 95.00 321 ARG A CA 1
ATOM 2435 C C . ARG A 1 321 ? -31.442 -10.066 16.535 1.00 95.00 321 ARG A C 1
ATOM 2437 O O . ARG A 1 321 ? -30.729 -9.081 16.286 1.00 95.00 321 ARG A O 1
ATOM 2444 N N . ASP A 1 322 ? -31.500 -11.142 15.771 1.00 94.50 322 ASP A N 1
ATOM 2445 C CA . ASP A 1 322 ? -30.840 -11.190 14.473 1.00 94.50 322 ASP A CA 1
ATOM 2446 C C . ASP A 1 322 ? -31.356 -10.057 13.579 1.00 94.50 322 ASP A C 1
ATOM 2448 O O . ASP A 1 322 ? -32.525 -9.654 13.653 1.00 94.50 322 ASP A O 1
ATOM 2452 N N . PHE A 1 323 ? -30.480 -9.467 12.764 1.00 91.50 323 PHE A N 1
ATOM 2453 C CA . PHE A 1 323 ? -30.930 -8.419 11.853 1.00 91.50 323 PHE A CA 1
ATOM 2454 C C . PHE A 1 323 ? -31.890 -9.017 10.808 1.00 91.50 323 PHE A C 1
ATOM 2456 O O . PHE A 1 323 ? -31.626 -10.050 10.194 1.00 91.50 323 PHE A O 1
ATOM 2463 N N . THR A 1 324 ? -33.029 -8.357 10.595 1.00 87.19 324 THR A N 1
ATOM 2464 C CA . THR A 1 324 ? -34.127 -8.844 9.732 1.00 87.19 324 THR A CA 1
ATOM 2465 C C . THR A 1 324 ? -34.385 -7.917 8.539 1.00 87.19 324 THR A C 1
ATOM 2467 O O . THR A 1 324 ? -35.507 -7.797 8.054 1.00 87.19 324 THR A O 1
ATOM 2470 N N . GLY A 1 325 ? -33.334 -7.248 8.050 1.00 81.75 325 GLY A N 1
ATOM 2471 C CA . GLY A 1 325 ? -33.413 -6.312 6.917 1.00 81.75 325 GLY A CA 1
ATOM 2472 C C . GLY A 1 325 ? -33.578 -4.838 7.305 1.00 81.75 325 GLY A C 1
ATOM 2473 O O . GLY A 1 325 ? -33.963 -4.016 6.479 1.00 81.75 325 GLY A O 1
ATOM 2474 N N . GLU A 1 326 ? -33.286 -4.476 8.555 1.00 91.69 326 GLU A N 1
ATOM 2475 C CA . GLU A 1 326 ? -33.172 -3.075 8.971 1.00 91.69 326 GLU A CA 1
ATOM 2476 C C . GLU A 1 326 ? -32.046 -2.404 8.171 1.00 91.69 326 GLU A C 1
ATOM 2478 O O . GLU A 1 326 ? -30.907 -2.867 8.215 1.00 91.69 326 GLU A O 1
ATOM 2483 N N . ALA A 1 327 ? -32.346 -1.316 7.451 1.00 89.19 327 ALA A N 1
ATOM 2484 C CA . ALA A 1 327 ? -31.424 -0.726 6.473 1.00 89.19 327 ALA A CA 1
ATOM 2485 C C . ALA A 1 327 ? -30.017 -0.439 7.037 1.00 89.19 327 ALA A C 1
ATOM 2487 O O . ALA A 1 327 ? -29.022 -0.699 6.366 1.00 89.19 327 ALA A O 1
ATOM 2488 N N . GLN A 1 328 ? -29.924 0.042 8.282 1.00 89.44 328 GLN A N 1
ATOM 2489 C CA . GLN A 1 328 ? -28.645 0.318 8.945 1.00 89.44 328 GLN A CA 1
ATOM 2490 C C . GLN A 1 328 ? -27.836 -0.962 9.214 1.00 89.44 328 GLN A C 1
ATOM 2492 O O . GLN A 1 328 ? -26.675 -1.052 8.821 1.00 89.44 328 GLN A O 1
ATOM 2497 N N . ARG A 1 329 ? -28.444 -1.985 9.828 1.00 91.69 329 ARG A N 1
ATOM 2498 C CA . ARG A 1 329 ? -27.754 -3.258 10.105 1.00 91.69 329 ARG A CA 1
ATOM 2499 C C . ARG A 1 329 ? -27.475 -4.044 8.827 1.00 91.69 329 ARG A C 1
ATOM 2501 O O . ARG A 1 329 ? -26.484 -4.761 8.762 1.00 91.69 329 ARG A O 1
ATOM 2508 N N . GLN A 1 330 ? -28.284 -3.857 7.784 1.00 93.12 330 GLN A N 1
ATOM 2509 C CA . GLN A 1 330 ? -28.005 -4.396 6.456 1.00 93.12 330 GLN A CA 1
ATOM 2510 C C . GLN A 1 330 ? -26.754 -3.760 5.833 1.00 93.12 330 GLN A C 1
ATOM 2512 O O . GLN A 1 330 ? -25.953 -4.476 5.239 1.00 93.12 330 GLN A O 1
ATOM 2517 N N . GLN A 1 331 ? -26.539 -2.449 5.998 1.00 93.88 331 GLN A N 1
ATOM 2518 C CA . GLN A 1 331 ? -25.291 -1.803 5.568 1.00 93.88 331 GLN A CA 1
ATOM 2519 C C . GLN A 1 331 ? -24.087 -2.338 6.347 1.00 93.88 331 GLN A C 1
ATOM 2521 O O . GLN A 1 331 ? -23.071 -2.664 5.739 1.00 93.88 331 GLN A O 1
ATOM 2526 N N . ALA A 1 332 ? -24.211 -2.495 7.667 1.00 94.69 332 ALA A N 1
ATOM 2527 C CA . ALA A 1 332 ? -23.162 -3.081 8.497 1.00 94.69 332 ALA A CA 1
ATOM 2528 C C . ALA A 1 332 ? -22.824 -4.523 8.082 1.00 94.69 332 ALA A C 1
ATOM 2530 O O . ALA A 1 332 ? -21.659 -4.884 7.944 1.00 94.69 332 ALA A O 1
ATOM 2531 N N . TRP A 1 333 ? -23.844 -5.333 7.808 1.00 94.38 333 TRP A N 1
ATOM 2532 C CA . TRP A 1 333 ? -23.693 -6.691 7.297 1.00 94.38 333 TRP A CA 1
ATOM 2533 C C . TRP A 1 333 ? -22.970 -6.732 5.946 1.00 94.38 333 TRP A C 1
ATOM 2535 O O . TRP A 1 333 ? -22.017 -7.490 5.764 1.00 94.38 333 TRP A O 1
ATOM 2545 N N . GLN A 1 334 ? -23.390 -5.890 5.000 1.00 93.25 334 GLN A N 1
ATOM 2546 C CA . GLN A 1 334 ? -22.747 -5.795 3.689 1.00 93.25 334 GLN A CA 1
ATOM 2547 C C . GLN A 1 334 ? -21.295 -5.343 3.810 1.00 93.25 334 GLN A C 1
ATOM 2549 O O . GLN A 1 334 ? -20.421 -5.916 3.158 1.00 93.25 334 GLN A O 1
ATOM 2554 N N . ARG A 1 335 ? -21.029 -4.353 4.664 1.00 93.44 335 ARG A N 1
ATOM 2555 C CA . ARG A 1 335 ? -19.681 -3.862 4.948 1.00 93.44 335 ARG A CA 1
ATOM 2556 C C . ARG A 1 335 ? -18.797 -4.969 5.518 1.00 93.44 335 ARG A C 1
ATOM 2558 O O . ARG A 1 335 ? -17.695 -5.162 5.010 1.00 93.44 335 ARG A O 1
ATOM 2565 N N . PHE A 1 336 ? -19.314 -5.756 6.463 1.00 93.25 336 PHE A N 1
ATOM 2566 C CA . PHE A 1 336 ? -18.580 -6.869 7.063 1.00 93.25 336 PHE A CA 1
ATOM 2567 C C . PHE A 1 336 ? -18.154 -7.890 6.001 1.00 93.25 336 PHE A C 1
ATOM 2569 O O . PHE A 1 336 ? -16.979 -8.207 5.842 1.00 93.25 336 PHE A O 1
ATOM 2576 N N . TRP A 1 337 ? -19.093 -8.382 5.195 1.00 91.88 337 TRP A N 1
ATOM 2577 C CA . TRP A 1 337 ? -18.747 -9.396 4.198 1.00 91.88 337 TRP A CA 1
ATOM 2578 C C . TRP A 1 337 ? -17.905 -8.852 3.046 1.00 91.88 337 TRP A C 1
ATOM 2580 O O . TRP A 1 337 ? -17.057 -9.576 2.528 1.00 91.88 337 TRP A O 1
ATOM 2590 N N . THR A 1 338 ? -18.079 -7.579 2.681 1.00 89.38 338 THR A N 1
ATOM 2591 C CA . THR A 1 338 ? -17.235 -6.922 1.671 1.00 89.38 338 THR A CA 1
ATOM 2592 C C . THR A 1 338 ? -15.787 -6.838 2.142 1.00 89.38 338 THR A C 1
ATOM 2594 O O . THR A 1 338 ? -14.881 -7.149 1.373 1.00 89.38 338 THR A O 1
ATOM 2597 N N . LEU A 1 339 ? -15.563 -6.472 3.407 1.00 86.00 339 LEU A N 1
ATOM 2598 C CA . LEU A 1 339 ? -14.233 -6.429 4.006 1.00 86.00 339 LEU A CA 1
ATOM 2599 C C . LEU A 1 339 ? -13.632 -7.824 4.143 1.00 86.00 339 LEU A C 1
ATOM 2601 O O . LEU A 1 339 ? -12.496 -8.033 3.733 1.00 86.00 339 LEU A O 1
ATOM 2605 N N . TYR A 1 340 ? -14.386 -8.785 4.681 1.00 86.12 340 TYR A N 1
ATOM 2606 C CA . TYR A 1 340 ? -13.914 -10.159 4.870 1.00 86.12 340 TYR A CA 1
ATOM 2607 C C . TYR A 1 340 ? -13.407 -10.797 3.5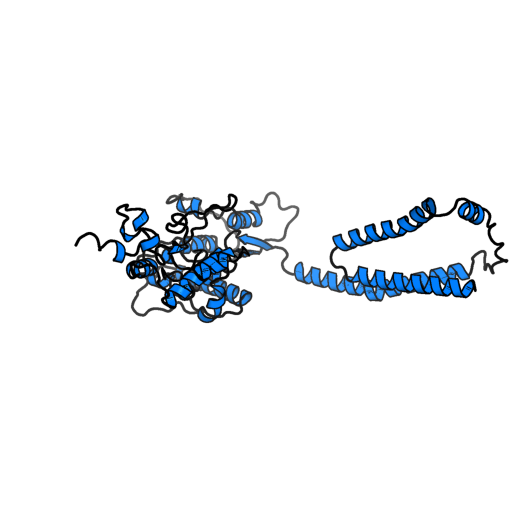66 1.00 86.12 340 TYR A C 1
ATOM 2609 O O . TYR A 1 340 ? -12.436 -11.551 3.578 1.00 86.12 340 TYR A O 1
ATOM 2617 N N . TRP A 1 341 ? -14.043 -10.470 2.437 1.00 83.94 341 TRP A N 1
ATOM 2618 C CA . TRP A 1 341 ? -13.750 -11.051 1.128 1.00 83.94 341 TRP A CA 1
ATOM 2619 C C . TRP A 1 341 ? -13.046 -10.118 0.141 1.00 83.94 341 TRP A C 1
ATOM 2621 O O . TRP A 1 341 ? -12.883 -10.503 -1.015 1.00 83.94 341 TRP A O 1
ATOM 2631 N N . SER A 1 342 ? -12.570 -8.938 0.549 1.00 69.12 342 SER A N 1
ATOM 2632 C CA . SER A 1 342 ? -11.933 -7.978 -0.373 1.00 69.12 342 SER A CA 1
ATOM 2633 C C . SER A 1 342 ? -10.691 -8.531 -1.105 1.00 69.12 342 SER A C 1
ATOM 2635 O O . SER A 1 342 ? -10.268 -7.953 -2.104 1.00 69.12 342 SER A O 1
ATOM 2637 N N . GLY A 1 343 ? -10.153 -9.687 -0.684 1.00 56.44 343 GLY A N 1
ATOM 2638 C CA . GLY A 1 343 ? -9.091 -10.436 -1.371 1.00 56.44 343 GLY A CA 1
ATOM 2639 C C . GLY A 1 343 ? -9.518 -11.690 -2.160 1.00 56.44 343 GLY A C 1
ATOM 2640 O O . GLY A 1 343 ? -8.661 -12.326 -2.771 1.00 56.44 343 GLY A O 1
ATOM 2641 N N . GLY A 1 344 ? -10.799 -12.083 -2.166 1.00 55.59 344 GLY A N 1
ATOM 2642 C CA . GLY A 1 344 ? -11.278 -13.322 -2.797 1.00 55.59 344 GLY A CA 1
ATOM 2643 C C . GLY A 1 344 ? -12.445 -13.095 -3.759 1.00 55.59 344 GLY A C 1
ATOM 2644 O O . GLY A 1 344 ? -13.481 -12.556 -3.389 1.00 55.59 344 GLY A O 1
ATOM 2645 N N . SER A 1 345 ? -12.297 -13.537 -5.010 1.00 44.00 345 SER A N 1
ATOM 2646 C CA . SER A 1 345 ? -13.390 -13.533 -5.991 1.00 44.00 345 SER A CA 1
ATOM 2647 C C . SER A 1 345 ? -14.150 -14.859 -5.930 1.00 44.00 345 SER A C 1
ATOM 2649 O O . SER A 1 345 ? -13.553 -15.927 -6.059 1.00 44.00 345 SER A O 1
ATOM 2651 N N . GLY A 1 346 ? -15.466 -14.816 -5.717 1.00 65.25 346 GLY A N 1
ATOM 2652 C CA . GLY A 1 346 ? -16.285 -16.027 -5.717 1.00 65.25 346 GLY A CA 1
ATOM 2653 C C . GLY A 1 346 ? -17.781 -15.765 -5.584 1.00 65.25 346 GLY A C 1
ATOM 2654 O O . GLY A 1 346 ? -18.204 -14.798 -4.952 1.00 65.25 346 GLY A O 1
ATOM 2655 N N . ASP A 1 347 ? -18.578 -16.665 -6.164 1.00 71.88 347 ASP A N 1
ATOM 2656 C CA . ASP A 1 347 ? -20.046 -16.660 -6.090 1.00 71.88 347 ASP A CA 1
ATOM 2657 C C . ASP A 1 347 ? -20.566 -16.722 -4.641 1.00 71.88 347 ASP A C 1
ATOM 2659 O O . ASP A 1 347 ? -21.613 -16.158 -4.333 1.00 71.88 347 ASP A O 1
ATOM 2663 N N . THR A 1 348 ? -19.784 -17.298 -3.723 1.00 74.00 348 THR A N 1
ATOM 2664 C CA . THR A 1 348 ? -20.092 -17.380 -2.288 1.00 74.00 348 THR A CA 1
ATOM 2665 C C . THR A 1 348 ? -20.271 -16.015 -1.625 1.00 74.00 348 THR A C 1
ATOM 2667 O O . THR A 1 348 ? -21.120 -15.881 -0.749 1.00 74.00 348 THR A O 1
ATOM 2670 N N . LEU A 1 349 ? -19.533 -14.977 -2.041 1.00 81.06 349 LEU A N 1
ATOM 2671 C CA . LEU A 1 349 ? -19.694 -13.627 -1.486 1.00 81.06 349 LEU A CA 1
ATOM 2672 C C . LEU A 1 349 ? -21.098 -13.073 -1.765 1.00 81.06 349 LEU A C 1
ATOM 2674 O O . LEU A 1 349 ? -21.682 -12.406 -0.913 1.00 81.06 349 LEU A O 1
ATOM 2678 N N . ARG A 1 350 ? -21.667 -13.365 -2.940 1.00 79.69 350 ARG A N 1
ATOM 2679 C CA . ARG A 1 350 ? -23.004 -12.884 -3.304 1.00 79.69 350 ARG A CA 1
ATOM 2680 C C . ARG A 1 350 ? -24.074 -13.471 -2.383 1.00 79.69 350 ARG A C 1
ATOM 2682 O O . ARG A 1 350 ? -24.963 -12.729 -1.968 1.00 79.69 350 ARG A O 1
ATOM 2689 N N . ASP A 1 351 ? -23.946 -14.748 -2.032 1.00 81.38 351 ASP A N 1
ATOM 2690 C CA . ASP A 1 351 ? -24.874 -15.429 -1.126 1.00 81.38 351 ASP A CA 1
ATOM 2691 C C . ASP A 1 351 ? -24.828 -14.819 0.283 1.00 81.38 351 ASP A C 1
ATOM 2693 O O . ASP A 1 351 ? -25.876 -14.572 0.878 1.00 81.38 351 ASP A O 1
ATOM 2697 N N . TYR A 1 352 ? -23.638 -14.474 0.790 1.00 84.00 352 TYR A N 1
ATOM 2698 C CA . TYR A 1 352 ? -23.514 -13.765 2.069 1.00 84.00 352 TYR A CA 1
ATOM 2699 C C . TYR A 1 352 ? -24.075 -12.340 2.003 1.00 84.00 352 TYR A C 1
ATOM 2701 O O . TYR A 1 352 ? -24.824 -11.940 2.890 1.00 84.00 352 TYR A O 1
ATOM 2709 N N . LEU A 1 353 ? -23.788 -11.578 0.942 1.00 84.19 353 LEU A N 1
ATOM 2710 C CA . LEU A 1 353 ? -24.260 -10.193 0.800 1.00 84.19 353 LEU A CA 1
ATOM 2711 C C . LEU A 1 353 ? -25.787 -10.073 0.675 1.00 84.19 353 LEU A C 1
ATOM 2713 O O . LEU A 1 353 ? -26.351 -9.052 1.076 1.00 84.19 353 LEU A O 1
ATOM 2717 N N . GLN A 1 354 ? -26.447 -11.083 0.102 1.00 85.25 354 GLN A N 1
ATOM 2718 C CA . GLN A 1 354 ? -27.908 -11.137 -0.040 1.00 85.25 354 GLN A CA 1
ATOM 2719 C C . GLN A 1 354 ? -28.599 -11.897 1.101 1.00 85.25 354 GLN A C 1
ATOM 2721 O O . GLN A 1 354 ? -29.815 -11.788 1.256 1.00 85.25 354 GLN A O 1
ATOM 2726 N N . GLY A 1 355 ? -27.836 -12.667 1.875 1.00 85.62 355 GLY A N 1
ATOM 2727 C CA . GLY A 1 355 ? -28.326 -13.476 2.979 1.00 85.62 355 GLY A CA 1
ATOM 2728 C C . GLY A 1 355 ? -28.629 -12.684 4.252 1.00 85.62 355 GLY A C 1
ATOM 2729 O O . GLY A 1 355 ? -28.513 -11.461 4.321 1.00 85.62 355 GLY A O 1
ATOM 2730 N N . ASN A 1 356 ? -29.030 -13.423 5.281 1.00 90.25 356 ASN A N 1
ATOM 2731 C CA . ASN A 1 356 ? -29.262 -12.940 6.640 1.00 90.25 356 ASN A CA 1
ATOM 2732 C C . ASN A 1 356 ? -28.432 -13.780 7.632 1.00 90.25 356 ASN A C 1
ATOM 2734 O O . ASN A 1 356 ? -27.593 -14.584 7.229 1.00 90.25 356 ASN A O 1
ATOM 2738 N N . CYS A 1 357 ? -28.681 -13.651 8.933 1.00 91.19 357 CYS A N 1
ATOM 2739 C CA . CYS A 1 357 ? -27.959 -14.433 9.937 1.00 91.19 357 CYS A CA 1
ATOM 2740 C C . CYS A 1 357 ? -28.027 -15.958 9.732 1.00 91.19 357 CYS A C 1
ATOM 2742 O O . CYS A 1 357 ? -27.076 -16.647 10.087 1.00 91.19 357 CYS A O 1
ATOM 2744 N N . SER A 1 358 ? -29.054 -16.502 9.062 1.00 89.81 358 SER A N 1
ATOM 2745 C CA . SER A 1 358 ? -29.169 -17.950 8.845 1.00 89.81 358 SER A CA 1
ATOM 2746 C C . SER A 1 358 ? -28.109 -18.530 7.905 1.00 89.81 358 SER A C 1
ATOM 2748 O O . SER A 1 358 ? -27.973 -19.749 7.839 1.00 89.81 358 SER A O 1
ATOM 2750 N N . VAL A 1 359 ? -27.388 -17.694 7.143 1.00 86.19 359 VAL A N 1
ATOM 2751 C CA . VAL A 1 359 ? -26.283 -18.160 6.287 1.00 86.19 359 VAL A CA 1
ATOM 2752 C C . VAL A 1 359 ? -24.940 -18.200 7.018 1.00 86.19 359 VAL A C 1
ATOM 2754 O O . VAL A 1 359 ? -23.972 -18.714 6.463 1.00 86.19 359 VAL A O 1
ATOM 2757 N N . VAL A 1 360 ? -24.852 -17.676 8.249 1.00 83.00 360 VAL A N 1
ATOM 2758 C CA . VAL A 1 360 ? -23.602 -17.659 9.021 1.00 83.00 360 VAL A CA 1
ATOM 2759 C C . VAL A 1 360 ? -23.225 -19.085 9.430 1.00 83.00 360 VAL A C 1
ATOM 2761 O O . VAL A 1 360 ? -23.984 -19.740 10.145 1.00 83.00 360 VAL A O 1
ATOM 2764 N N . PRO A 1 361 ? -22.032 -19.581 9.062 1.00 79.00 361 PRO A N 1
ATOM 2765 C CA . PRO A 1 361 ? -21.553 -20.861 9.558 1.00 79.00 361 PRO A CA 1
ATOM 2766 C C . PRO A 1 361 ? -21.062 -20.703 11.009 1.00 79.00 361 PRO A C 1
ATOM 2768 O O . PRO A 1 361 ? -19.908 -20.357 11.277 1.00 79.00 361 PRO A O 1
ATOM 2771 N N . VAL A 1 362 ? -21.958 -20.949 11.963 1.00 75.31 362 VAL A N 1
ATOM 2772 C CA . VAL A 1 362 ? -21.654 -21.055 13.402 1.00 75.31 362 VAL A CA 1
ATOM 2773 C C . VAL A 1 362 ? -20.693 -22.241 13.632 1.00 75.31 362 VAL A C 1
ATOM 2775 O O . VAL A 1 362 ? -20.843 -23.264 12.956 1.00 75.31 362 VAL A O 1
ATOM 2778 N N . PRO A 1 363 ? -19.686 -22.162 14.538 1.00 73.00 363 PRO A N 1
ATOM 2779 C CA . PRO A 1 363 ? -19.393 -21.096 15.514 1.00 73.00 363 PRO A CA 1
ATOM 2780 C C . PRO A 1 363 ? -18.300 -20.093 15.106 1.00 73.00 363 PRO A C 1
ATOM 2782 O O . PRO A 1 363 ? -18.000 -19.176 15.868 1.00 73.00 363 PRO A O 1
ATOM 2785 N N . LYS A 1 364 ? -17.687 -20.241 13.923 1.00 74.56 364 LYS A N 1
ATOM 2786 C CA . LYS A 1 364 ? -16.424 -19.554 13.580 1.00 74.56 364 LYS A CA 1
ATOM 2787 C C . LYS A 1 364 ? -16.484 -18.025 13.615 1.00 74.56 364 LYS A C 1
ATOM 2789 O O . LYS A 1 364 ? -15.459 -17.405 13.859 1.00 74.56 364 LYS A O 1
ATOM 2794 N N . PHE A 1 365 ? -17.650 -17.437 13.358 1.00 81.62 365 PHE A N 1
ATOM 2795 C CA . PHE A 1 365 ? -17.826 -15.982 13.272 1.00 81.62 365 PHE A CA 1
ATOM 2796 C C . PHE A 1 365 ? -18.501 -15.361 14.498 1.00 81.62 365 PHE A C 1
ATOM 2798 O O . PHE A 1 365 ? -18.660 -14.146 14.561 1.00 81.62 365 PHE A O 1
ATOM 2805 N N . CYS A 1 366 ? -18.926 -16.181 15.457 1.00 84.81 366 CYS A N 1
ATOM 2806 C CA . CYS A 1 366 ? -19.678 -15.714 16.617 1.00 84.81 366 CYS A CA 1
ATOM 2807 C C . CYS A 1 366 ? -18.780 -15.290 17.782 1.00 84.81 366 CYS A C 1
ATOM 2809 O O . CYS A 1 366 ? -19.214 -14.541 18.639 1.00 84.81 366 CYS A O 1
ATOM 2811 N N . ASN A 1 367 ? -17.517 -15.698 17.798 1.00 77.25 367 ASN A N 1
ATOM 2812 C CA . ASN A 1 367 ? -16.551 -15.240 18.791 1.00 77.25 367 ASN A CA 1
ATOM 2813 C C . ASN A 1 367 ? -15.406 -14.510 18.092 1.00 77.25 367 ASN A C 1
ATOM 2815 O O . ASN A 1 367 ? -15.149 -14.768 16.914 1.00 77.25 367 ASN A O 1
ATOM 2819 N N . PHE A 1 368 ? -14.701 -13.642 18.828 1.00 66.31 368 PHE A N 1
ATOM 2820 C CA . PHE A 1 368 ? -13.366 -13.209 18.416 1.00 66.31 368 PHE A CA 1
ATOM 2821 C C . PHE A 1 368 ? -12.526 -14.468 18.262 1.00 66.31 368 PHE A C 1
ATOM 2823 O O . PHE A 1 368 ? -12.180 -15.125 19.245 1.00 66.31 368 PHE A O 1
ATOM 2830 N N . TYR A 1 369 ? -12.270 -14.846 17.018 1.00 61.53 369 TYR A N 1
ATOM 2831 C CA . TYR A 1 369 ? -11.414 -15.974 16.734 1.00 61.53 369 TYR A CA 1
ATOM 2832 C C . TYR A 1 369 ? -10.069 -15.422 16.280 1.00 61.53 369 TYR A C 1
ATOM 2834 O O . TYR A 1 369 ? -10.031 -14.745 15.248 1.00 61.53 369 TYR A O 1
ATOM 2842 N N . PRO A 1 370 ? -8.979 -15.703 17.013 1.00 57.28 370 PRO A N 1
ATOM 2843 C CA . PRO A 1 370 ? -7.643 -15.515 16.484 1.00 57.28 370 PRO A CA 1
ATOM 2844 C C . PRO A 1 370 ? -7.526 -16.364 15.211 1.00 57.28 370 PRO A C 1
ATOM 2846 O O . PRO A 1 370 ? -7.559 -17.598 15.258 1.00 57.28 370 PRO A O 1
ATOM 2849 N N . TRP A 1 371 ? -7.530 -15.712 14.046 1.00 52.97 371 TRP A N 1
ATOM 2850 C CA . TRP A 1 371 ? -7.373 -16.392 12.763 1.00 52.97 371 TRP A CA 1
ATOM 2851 C C . TRP A 1 371 ? -5.904 -16.346 12.360 1.00 52.97 371 TRP A C 1
ATOM 2853 O O . TRP A 1 371 ? -5.381 -15.289 12.009 1.00 52.97 371 TRP A O 1
ATOM 2863 N N . THR A 1 372 ? -5.253 -17.509 12.356 1.00 50.12 372 THR A N 1
ATOM 2864 C CA . THR A 1 372 ? -3.914 -17.675 11.781 1.00 50.12 372 THR A CA 1
ATOM 2865 C C . THR A 1 372 ? -4.032 -17.975 10.289 1.00 50.12 372 THR A C 1
ATOM 2867 O O . THR A 1 372 ? -4.361 -19.088 9.875 1.00 50.12 372 THR A O 1
ATOM 2870 N N . HIS A 1 373 ? -3.748 -16.989 9.441 1.00 46.41 373 HIS A N 1
ATOM 2871 C CA . HIS A 1 373 ? -3.615 -17.221 8.003 1.00 46.41 373 HIS A CA 1
ATOM 2872 C C . HIS A 1 373 ? -2.142 -17.549 7.691 1.00 46.41 373 HIS A C 1
ATOM 2874 O O . HIS A 1 373 ? -1.253 -16.737 7.926 1.00 46.41 373 HIS A O 1
ATOM 2880 N N . HIS A 1 374 ? -1.852 -18.761 7.199 1.00 45.69 374 HIS A N 1
ATOM 2881 C CA . HIS A 1 374 ? -0.506 -19.189 6.761 1.00 45.69 374 HIS A CA 1
ATOM 2882 C C . HIS A 1 374 ? 0.653 -18.984 7.766 1.00 45.69 374 HIS A C 1
ATOM 2884 O O . HIS A 1 374 ? 1.783 -18.712 7.364 1.00 45.69 374 HIS A O 1
ATOM 2890 N N . GLY A 1 375 ? 0.413 -19.144 9.070 1.00 44.88 375 GLY A N 1
ATOM 2891 C CA . GLY A 1 375 ? 1.472 -19.018 10.083 1.00 44.88 375 GLY A CA 1
ATOM 2892 C C . GLY A 1 375 ? 1.926 -17.578 10.358 1.00 44.88 375 GLY A C 1
ATOM 2893 O O . GLY A 1 375 ? 2.894 -17.385 11.091 1.00 44.88 375 GLY A O 1
ATOM 2894 N N . GLN A 1 376 ? 1.229 -16.577 9.808 1.00 44.47 376 GLN A N 1
ATOM 2895 C CA . GLN A 1 376 ? 1.256 -15.212 10.328 1.00 44.47 376 GLN A CA 1
ATOM 2896 C C . GLN A 1 376 ? 0.198 -15.057 11.430 1.00 44.47 376 GLN A C 1
ATOM 2898 O O . GLN A 1 376 ? -0.778 -15.811 11.475 1.00 44.47 376 GLN A O 1
ATOM 2903 N N . ARG A 1 377 ? 0.479 -14.145 12.368 1.00 52.81 377 ARG A N 1
ATOM 2904 C CA . ARG A 1 377 ? -0.217 -13.991 13.654 1.00 52.81 377 ARG A CA 1
ATOM 2905 C C . ARG A 1 377 ? -1.712 -13.702 13.509 1.00 52.81 377 ARG A C 1
ATOM 2907 O O . ARG A 1 377 ? -2.192 -13.313 12.448 1.00 52.81 377 ARG A O 1
ATOM 2914 N N . ASP A 1 378 ? -2.390 -13.881 14.634 1.00 58.59 378 ASP A N 1
ATOM 2915 C CA . ASP A 1 378 ? -3.826 -13.763 14.833 1.00 58.59 378 ASP A CA 1
ATOM 2916 C C . ASP A 1 378 ? -4.359 -12.373 14.485 1.00 58.59 378 ASP A C 1
ATOM 2918 O O . ASP A 1 378 ? -4.220 -11.420 15.250 1.00 58.59 378 ASP A O 1
ATOM 2922 N N . VAL A 1 379 ? -5.007 -12.256 13.328 1.00 62.59 379 VAL A N 1
ATOM 2923 C CA . VAL A 1 379 ? -5.833 -11.083 13.054 1.00 62.59 379 VAL A CA 1
ATOM 2924 C C . VAL A 1 379 ? -7.154 -11.279 13.787 1.00 62.59 379 VAL A C 1
ATOM 2926 O O . VAL A 1 379 ? -7.911 -12.206 13.494 1.00 62.59 379 VAL A O 1
ATOM 2929 N N . GLU A 1 380 ? -7.412 -10.417 14.765 1.00 72.31 380 GLU A N 1
ATOM 2930 C CA . GLU A 1 380 ? -8.657 -10.411 15.524 1.00 72.31 380 GLU A CA 1
ATOM 2931 C C . GLU A 1 380 ? -9.810 -9.897 14.647 1.00 72.31 380 GLU A C 1
ATOM 2933 O O . GLU A 1 380 ? -9.814 -8.755 14.176 1.00 72.31 380 GLU A O 1
ATOM 2938 N N . LEU A 1 381 ? -10.786 -10.773 14.405 1.00 83.44 381 LEU A N 1
ATOM 2939 C CA . LEU A 1 381 ? -12.016 -10.460 13.683 1.00 83.44 381 LEU A CA 1
ATOM 2940 C C . LEU A 1 381 ? -13.097 -10.011 14.662 1.00 83.44 381 LEU A C 1
ATOM 2942 O O . LEU A 1 381 ? -13.353 -10.714 15.642 1.00 83.44 381 LEU A O 1
ATOM 2946 N N . ARG A 1 382 ? -13.805 -8.920 14.349 1.00 88.25 382 ARG A N 1
ATOM 2947 C CA . ARG A 1 382 ? -14.997 -8.545 15.116 1.00 88.25 382 ARG A CA 1
ATOM 2948 C C . ARG A 1 382 ? -16.051 -9.656 15.054 1.00 88.25 382 ARG A C 1
ATOM 2950 O O . ARG A 1 382 ? -16.315 -10.182 13.969 1.00 88.25 382 ARG A O 1
ATOM 2957 N N . PRO A 1 383 ? -16.691 -9.994 16.183 1.00 89.56 383 PRO A N 1
ATOM 2958 C CA . PRO A 1 383 ? -17.679 -11.052 16.234 1.00 89.56 383 PRO A CA 1
ATOM 2959 C C . PRO A 1 383 ? -18.991 -10.588 15.600 1.00 89.56 383 PRO A C 1
ATOM 2961 O O . PRO A 1 383 ? -19.444 -9.458 15.791 1.00 89.56 383 PRO A O 1
ATOM 2964 N N . LEU A 1 384 ? -19.655 -11.499 14.889 1.00 92.50 384 LEU A N 1
ATOM 2965 C CA . LEU A 1 384 ? -20.987 -11.268 14.331 1.00 92.50 384 LEU A CA 1
ATOM 2966 C C . LEU A 1 384 ? -22.094 -11.276 15.391 1.00 92.50 384 LEU A C 1
ATOM 2968 O O . LEU A 1 384 ? -23.233 -10.989 15.040 1.00 92.50 384 LEU A O 1
ATOM 2972 N N . THR A 1 385 ? -21.807 -11.542 16.668 1.00 92.12 385 THR A N 1
ATOM 2973 C CA . THR A 1 385 ? -22.805 -11.563 17.759 1.00 92.12 385 THR A CA 1
ATOM 2974 C C . THR A 1 385 ? -23.607 -10.276 17.882 1.00 92.12 385 THR A C 1
ATOM 2976 O O . THR A 1 385 ? -24.743 -10.311 18.337 1.00 92.12 385 THR A O 1
ATOM 2979 N N . VAL A 1 386 ? -23.070 -9.135 17.450 1.00 92.69 386 VAL A N 1
ATOM 2980 C CA . VAL A 1 386 ? -23.806 -7.860 17.466 1.00 92.69 386 VAL A CA 1
ATOM 2981 C C . VAL A 1 386 ? -24.843 -7.783 16.340 1.00 92.69 386 VAL A C 1
ATOM 2983 O O . VAL A 1 386 ? -25.921 -7.207 16.500 1.00 92.69 386 VAL A O 1
ATOM 2986 N N . LEU A 1 387 ? -24.551 -8.384 15.184 1.00 94.56 387 LEU A N 1
ATOM 2987 C CA . LEU A 1 387 ? -25.458 -8.430 14.031 1.00 94.56 387 LEU A CA 1
ATOM 2988 C C . LEU A 1 387 ? -26.414 -9.632 14.095 1.00 94.56 387 LEU A C 1
ATOM 2990 O O . LEU A 1 387 ? -27.563 -9.524 13.668 1.00 94.56 387 LEU A O 1
ATOM 2994 N N . CYS A 1 388 ? -25.950 -10.743 14.663 1.00 95.38 388 CYS A N 1
ATOM 2995 C CA . CYS A 1 388 ? -26.618 -12.039 14.697 1.00 95.38 388 CYS A CA 1
ATOM 2996 C C . CYS A 1 388 ? -26.576 -12.690 16.095 1.00 95.38 388 CYS A C 1
ATOM 2998 O O . CYS A 1 388 ? -26.051 -13.798 16.233 1.00 95.38 388 CYS A O 1
ATOM 3000 N N . PRO A 1 389 ? -27.065 -12.015 17.155 1.00 94.81 389 PRO A N 1
ATOM 3001 C CA . PRO A 1 389 ? -26.974 -12.530 18.519 1.00 94.81 389 PRO A CA 1
ATOM 3002 C C . PRO A 1 389 ? -27.733 -13.846 18.730 1.00 94.81 389 PRO A C 1
ATOM 3004 O O . PRO A 1 389 ? -27.256 -14.694 19.477 1.00 94.81 389 PRO A O 1
ATOM 3007 N N . GLU A 1 390 ? -28.889 -14.049 18.092 1.00 93.75 390 GLU A N 1
ATOM 3008 C CA . GLU A 1 390 ? -29.702 -15.258 18.280 1.00 93.75 390 GLU A CA 1
ATOM 3009 C C . GLU A 1 390 ? -29.061 -16.442 17.558 1.00 93.75 390 GLU A C 1
ATOM 3011 O O . GLU A 1 390 ? -28.821 -17.476 18.179 1.00 93.75 390 GLU A O 1
ATOM 3016 N N . THR A 1 391 ? -28.674 -16.271 16.288 1.00 92.75 391 THR A N 1
ATOM 3017 C CA . THR A 1 391 ? -27.934 -17.308 15.546 1.00 92.75 391 THR A CA 1
ATOM 3018 C C . THR A 1 391 ? -26.612 -17.665 16.235 1.00 92.75 391 THR A C 1
ATOM 3020 O O . THR A 1 391 ? -26.198 -18.824 16.220 1.00 92.75 391 THR A O 1
ATOM 3023 N N . CYS A 1 392 ? -25.955 -16.694 16.872 1.00 92.06 392 CYS A N 1
ATOM 3024 C CA . CYS A 1 392 ? -24.731 -16.926 17.632 1.00 92.06 392 CYS A CA 1
ATOM 3025 C C . CYS A 1 392 ? -24.942 -17.488 19.047 1.00 92.06 392 CYS A C 1
ATOM 3027 O O . CYS A 1 392 ? -23.958 -17.716 19.747 1.00 92.06 392 CYS A O 1
ATOM 3029 N N . GLY A 1 393 ? -26.186 -17.739 19.467 1.00 91.50 393 GLY A N 1
ATOM 3030 C CA . GLY A 1 393 ? -26.491 -18.368 20.752 1.00 91.50 393 GLY A CA 1
ATOM 3031 C C . GLY A 1 393 ? -26.375 -17.441 21.964 1.00 91.50 393 GLY A C 1
ATOM 3032 O O . GLY A 1 393 ? -26.279 -17.924 23.088 1.00 91.50 393 GLY A O 1
ATOM 3033 N N . CYS A 1 394 ? -26.412 -16.117 21.781 1.00 92.12 394 CYS A N 1
ATOM 3034 C CA . CYS A 1 394 ? -26.352 -15.163 22.893 1.00 92.12 394 CYS A CA 1
ATOM 3035 C C . CYS A 1 394 ? -27.544 -15.263 23.856 1.00 92.12 394 CYS A C 1
ATOM 3037 O O . CYS A 1 394 ? -27.434 -14.805 24.990 1.00 92.12 394 CYS A O 1
ATOM 3039 N N . ALA A 1 395 ? -28.677 -15.810 23.406 1.00 90.50 395 ALA A N 1
ATOM 3040 C CA . ALA A 1 395 ? -29.864 -15.995 24.238 1.00 90.50 395 ALA A CA 1
ATOM 3041 C C . ALA A 1 395 ? -29.759 -17.218 25.167 1.00 90.50 395 ALA A C 1
ATOM 3043 O O . ALA A 1 395 ? -30.242 -17.147 26.289 1.00 90.50 395 ALA A O 1
ATOM 3044 N N . ASP A 1 396 ? -29.099 -18.290 24.717 1.00 87.50 396 ASP A N 1
ATOM 3045 C CA . ASP A 1 396 ? -29.067 -19.590 25.412 1.00 87.50 396 ASP A CA 1
ATOM 3046 C C . ASP A 1 396 ? -27.743 -19.831 26.170 1.00 87.50 396 ASP A C 1
ATOM 3048 O O . ASP A 1 396 ? -27.553 -20.837 26.855 1.00 87.50 396 ASP A O 1
ATOM 3052 N N . SER A 1 397 ? -26.774 -18.930 26.002 1.00 78.88 397 SER A N 1
ATOM 3053 C CA . SER A 1 397 ? -25.430 -19.055 26.558 1.00 78.88 397 SER A CA 1
ATOM 3054 C C . SER A 1 397 ? -25.404 -18.699 28.047 1.00 78.88 397 SER A C 1
ATOM 3056 O O . SER A 1 397 ? -25.217 -17.538 28.412 1.00 78.88 397 SER A O 1
ATOM 3058 N N . SER A 1 398 ? -25.457 -19.709 28.916 1.00 75.25 398 SER A N 1
ATOM 3059 C CA . SER A 1 398 ? -25.118 -19.556 30.341 1.00 75.25 398 SER A CA 1
ATOM 3060 C C . SER A 1 398 ? -23.607 -19.449 30.605 1.00 75.25 398 SER A C 1
ATOM 3062 O O . SER A 1 398 ? -23.199 -19.235 31.745 1.00 75.25 398 SER A O 1
ATOM 3064 N N . ASP A 1 399 ? -22.774 -19.670 29.584 1.00 76.19 399 ASP A N 1
ATOM 3065 C CA . ASP A 1 399 ? -21.317 -19.688 29.709 1.00 76.19 399 ASP A CA 1
ATOM 3066 C C . ASP A 1 399 ? -20.753 -18.259 29.691 1.00 76.19 399 ASP A C 1
ATOM 3068 O O . ASP A 1 399 ? -21.039 -17.473 28.787 1.00 76.19 399 ASP A O 1
ATOM 3072 N N . SER A 1 400 ? -19.975 -17.891 30.712 1.00 64.25 400 SER A N 1
ATOM 3073 C CA . SER A 1 400 ? -19.519 -16.510 30.918 1.00 64.25 400 SER A CA 1
ATOM 3074 C C . SER A 1 400 ? -18.602 -16.010 29.805 1.00 64.25 400 SER A C 1
ATOM 3076 O O . SER A 1 400 ? -18.554 -14.806 29.550 1.00 64.25 400 SER A O 1
ATOM 3078 N N . ASP A 1 401 ? -17.902 -16.921 29.129 1.00 66.12 401 ASP A N 1
ATOM 3079 C CA . ASP A 1 401 ? -16.874 -16.562 28.156 1.00 66.12 401 ASP A CA 1
ATOM 3080 C C . ASP A 1 401 ? -17.484 -16.173 26.798 1.00 66.12 401 ASP A C 1
ATOM 3082 O O . ASP A 1 401 ? -17.082 -15.160 26.215 1.00 66.12 401 ASP A O 1
ATOM 3086 N N . SER A 1 402 ? -18.529 -16.876 26.337 1.00 63.81 402 SER A N 1
ATOM 3087 C CA . SER A 1 402 ? -19.306 -16.509 25.136 1.00 63.81 402 SER A CA 1
ATOM 3088 C C . SER A 1 402 ? -20.169 -15.260 25.331 1.00 63.81 402 SER A C 1
ATOM 3090 O O . SER A 1 402 ? -20.499 -14.577 24.363 1.00 63.81 402 SER A O 1
ATOM 3092 N N . VAL A 1 403 ? -20.482 -14.895 26.578 1.00 70.12 403 VAL A N 1
ATOM 3093 C CA . VAL A 1 403 ? -21.285 -13.702 26.903 1.00 70.12 403 VAL A CA 1
ATOM 3094 C C . VAL A 1 403 ? -20.503 -12.399 26.708 1.00 70.12 403 VAL A C 1
ATOM 3096 O O . VAL A 1 403 ? -21.110 -11.333 26.583 1.00 70.12 403 VAL A O 1
ATOM 3099 N N . THR A 1 404 ? -19.168 -12.445 26.621 1.00 84.50 404 THR A N 1
ATOM 3100 C CA . THR A 1 404 ? -18.334 -11.230 26.585 1.00 84.50 404 THR A CA 1
ATOM 3101 C C . THR A 1 404 ? -18.721 -10.276 25.451 1.00 84.50 404 THR A C 1
ATOM 3103 O O . THR A 1 404 ? -18.705 -9.059 25.653 1.00 84.50 404 THR A O 1
ATOM 3106 N N . TRP A 1 405 ? -19.136 -10.814 24.300 1.00 89.00 405 TRP A N 1
ATOM 3107 C CA . TRP A 1 405 ? -19.459 -10.055 23.086 1.00 89.00 405 TRP A CA 1
ATOM 3108 C C . TRP A 1 405 ? -20.940 -10.096 22.708 1.00 89.00 405 TRP A C 1
ATOM 3110 O O . TRP A 1 405 ? -21.311 -9.709 21.599 1.00 89.00 405 TRP A O 1
ATOM 3120 N N . CYS A 1 406 ? -21.793 -10.565 23.614 1.00 92.31 406 CYS A N 1
ATOM 3121 C CA . CYS A 1 406 ? -23.232 -10.546 23.423 1.00 92.31 406 CYS A CA 1
ATOM 3122 C C . CYS A 1 406 ? -23.822 -9.215 23.904 1.00 92.31 406 CYS A C 1
ATOM 3124 O O . CYS A 1 406 ? -23.376 -8.667 24.920 1.00 92.31 406 CYS A O 1
ATOM 3126 N N . PRO A 1 407 ? -24.857 -8.690 23.225 1.00 94.31 407 PRO A N 1
ATOM 3127 C CA . PRO A 1 407 ? -25.604 -7.560 23.746 1.00 94.31 407 PRO A CA 1
ATOM 3128 C C . PRO A 1 407 ? -26.176 -7.864 25.134 1.00 94.31 407 PRO A C 1
ATOM 3130 O O . PRO A 1 407 ? -26.738 -8.937 25.365 1.00 94.31 407 PRO A O 1
ATOM 3133 N N . LYS A 1 408 ? -26.106 -6.903 26.064 1.00 92.25 408 LYS A N 1
ATOM 3134 C CA . LYS A 1 408 ? -26.668 -7.069 27.423 1.00 92.25 408 LYS A CA 1
ATOM 3135 C C . LYS A 1 408 ? -28.161 -7.393 27.411 1.00 92.25 408 LYS A C 1
ATOM 3137 O O . LYS A 1 408 ? -28.649 -8.069 28.313 1.00 92.25 408 LYS A O 1
ATOM 3142 N N . SER A 1 409 ? -28.874 -6.937 26.382 1.00 93.25 409 SER A N 1
ATOM 3143 C CA . SER A 1 409 ? -30.294 -7.223 26.175 1.00 93.25 409 SER A CA 1
ATOM 3144 C C . SER A 1 409 ? -30.605 -8.712 25.943 1.00 93.25 409 SER A C 1
ATOM 3146 O O . SER A 1 409 ? -31.770 -9.092 26.036 1.00 93.25 409 SER A O 1
ATOM 3148 N N . CYS A 1 410 ? -29.598 -9.554 25.673 1.00 92.44 410 CYS A N 1
ATOM 3149 C CA . CYS A 1 410 ? -29.762 -11.004 25.551 1.00 92.44 410 CYS A CA 1
ATOM 3150 C C . CYS A 1 410 ? -29.817 -11.724 26.899 1.00 92.44 410 CYS A 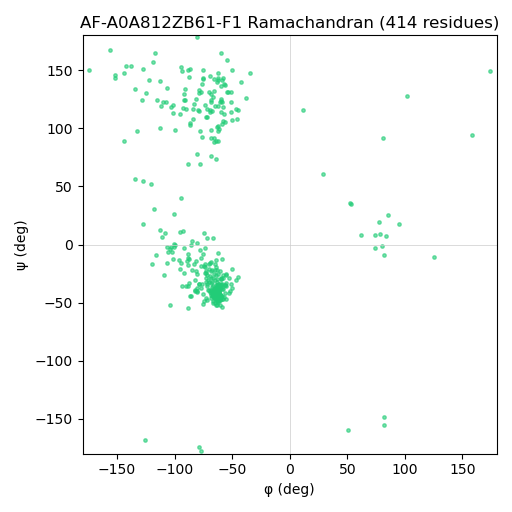C 1
ATOM 3152 O O . CYS A 1 410 ? -30.602 -12.650 27.064 1.00 92.44 410 CYS A O 1
ATOM 3154 N N . VAL A 1 411 ? -29.031 -11.268 27.878 1.00 86.31 411 VAL A N 1
ATOM 3155 C CA . VAL A 1 411 ? -28.825 -11.977 29.155 1.00 86.31 411 VAL A CA 1
ATOM 3156 C C . VAL A 1 411 ? -30.052 -11.890 30.075 1.00 86.31 411 VAL A C 1
ATOM 3158 O O . VAL A 1 411 ? -30.262 -12.733 30.939 1.00 86.31 411 VAL A O 1
ATOM 3161 N N . SER A 1 412 ? -30.898 -10.872 29.913 1.00 71.38 412 SER A N 1
ATOM 3162 C CA . SER A 1 412 ? -31.990 -10.576 30.849 1.00 71.38 412 SER A CA 1
ATOM 3163 C C . SER A 1 412 ? -33.300 -11.336 30.604 1.00 71.38 412 SER A C 1
ATOM 3165 O O . SER A 1 412 ? -34.249 -11.133 31.361 1.00 71.38 412 SER A O 1
ATOM 3167 N N . ARG A 1 413 ? -33.395 -12.202 29.583 1.00 61.97 413 ARG A N 1
ATOM 3168 C CA . ARG A 1 413 ? -34.660 -12.881 29.231 1.00 61.97 413 ARG A CA 1
ATOM 3169 C C . ARG A 1 413 ? -34.981 -14.143 30.038 1.00 61.97 413 ARG A C 1
ATOM 3171 O O . ARG A 1 413 ? -36.143 -14.526 30.054 1.00 61.97 413 ARG A O 1
ATOM 3178 N N . GLU A 1 414 ? -34.023 -14.750 30.737 1.00 57.06 414 GLU A N 1
ATOM 3179 C CA . GLU A 1 414 ? -34.251 -16.040 31.421 1.00 57.06 414 GLU A CA 1
ATOM 3180 C C . GLU A 1 414 ? -34.716 -15.938 32.887 1.00 57.06 414 GLU A C 1
ATOM 3182 O O . GLU A 1 414 ? -35.004 -16.952 33.515 1.00 57.06 414 GLU A O 1
ATOM 3187 N N . ALA A 1 415 ? -34.828 -14.734 33.459 1.00 56.00 415 ALA A N 1
ATOM 3188 C CA . ALA A 1 415 ? -35.199 -14.558 34.870 1.00 56.00 415 ALA A CA 1
ATOM 3189 C C . ALA A 1 415 ? -36.706 -14.308 35.122 1.00 56.00 415 ALA A C 1
ATOM 3191 O O . ALA A 1 415 ? -37.068 -13.904 36.230 1.00 56.00 415 ALA A O 1
ATOM 3192 N N . GLY A 1 416 ? -37.566 -14.488 34.110 1.00 54.16 416 GLY A N 1
ATOM 3193 C CA . GLY A 1 416 ? -38.996 -14.139 34.139 1.00 54.16 416 GLY A CA 1
ATOM 3194 C C . GLY A 1 416 ? -39.942 -15.326 34.077 1.00 54.16 416 GLY A C 1
ATOM 3195 O O . GLY A 1 416 ? -39.754 -16.164 33.169 1.00 54.16 416 GLY A O 1
#

Sequence (416 aa):
MLTVMLMVRTGIAVALGWAGACWLAVTPDIKDILLNAVALLFILEIDELLYKVLAPKHAIKFMSSIRALPVGHRKTWAGVDVYCVLKLFIVTLVLVLFIGCNVIHNAKEAQQAKDVLCGGNQDFVHGVHPELGLVAVADTKPFKPHAGFEIPGMRKVLDDVVSKYDLDTFVRVGGSWGRVQEDDESPIILHSEDGVNQLSDWVKLPLNSASMPVACRDQEIGGIVYYPGTEIPAWGPAGSTFAAFTSWAWQSLTAMTGATNCTQARTFCDDMAMPLVRVLCPDTCGCNVADSGITFDYGCLEQCRGTVGAFRESLEQAPCRDFTGEAQRQQAWQRFWTLYWSGGSGDTLRDYLQGNCSVVPVPKFCNFYPWTHHGQRDVELRPLTVLCPETCGCADSSDSDSVTWCPKSCVSREAG

Secondary structure (DSSP, 8-state):
-HHHHHHHHHHHHHHHHHHHHHHHHH---HHHHHHHHHHHHHHHHHHHHHHHHHS-HHHHHHHHHS---------EETTEEHHHHHHHHHHHHHHHHHIIIIIHHHHHHHHHHHHHHH-S---EEEEE-TTT--EEEEE-----TT-TT-SS-HHHHHHHHHHS--HHHHHHT-S--------------S--HHHHHHHHHHHH----TTTHHHHTSPPBTTB----TT------GGGHHHHHHHHHHHHHHHHHHH---SHHHHGGGTT-TT-HHHHHH-HHHHTTT-TTS---B-TTS-HHHHSSSSHHHHHHHHS-SS---S-HHHHHHHHHHHHHHTTT---HHHHHHHH--GGGS-TTTTTS--EE-STTS--EEBPPGGGT-TTTTTTTT---TTGGGGS-HHHHTTTT-

Radius of gyration: 35.64 Å; Cα contacts (8 Å, |Δi|>4): 384; chains: 1; bounding box: 85×55×99 Å

pLDDT: mean 74.38, std 19.42, range [25.27, 96.5]

Mean predicted aligned error: 15.3 Å

=== Feature glossary ===
A reading guide for the features in this record.

Start from the sequence.

  · Sequence gives the chain of amino acids in standard one-letter code (A=alanine, C=cysteine, …, Y=tyrosine), read N→C. It is the only feature that is directly encoded by the gene; all structural features are derived from the folded form of this sequence.

Fold it, and you get atomic coordinates and the backbone conformation that goes with them.

  · The mmCIF table is the protein's shape written out atom by atom. For each backbone N, Cα, C, and carbonyl O, it records an (x, y, z) coordinate triple in Å plus the residue type, chain letter, and residue number.

  · Backbone dihedral angles. Every residue except chain termini has a φ (preceding-C → N → Cα → C) and a ψ (N → Cα → C → next-N). They are reported in degrees following the IUPAC sign convention. Secondary structure is essentially a statement about which (φ, ψ) basin each residue occupies.

  · DSSP 8-state secondary structure assigns each residue one of H (α-helix), G (3₁₀-helix), I (π-helix), E (extended β-strand), B (isolated β-bridge), T (hydrogen-bonded turn), S (bend), or '-' (coil). The assignment is computed from backbone hydrogen-bond geometry via the Kabsch–Sander algorithm.

  · P-SEA three-state annotation labels each residue as helix, strand, or coil based purely on the geometry of the Cα trace. It serves as a fallback when the full backbone (and thus DSSP) is unavailable.

Summarize the fold with a handful of shape descriptors and a per-residue structural alphabet.

  · Radius of gyration (Rg) is the root-mean-square distance of Cα atoms from their centroid — a single number for overall size and compactness. A globular domain of N residues has Rg ≈ 2.2·N^0.38 Å; an extended or disordered chain has a much larger Rg. The Cα contact count is the number of residue pairs whose Cα atoms are within 8 Å and are more than four positions apart in sequence — a standard proxy for tertiary packing density. The bounding box is the smallest axis-aligned box enclosing all Cα atoms.

  · Foldseek's 3Di representation compresses backbone geometry into a per-residue letter drawn from a learned twenty-state alphabet. It captures the tertiary interaction pattern around each residue — which residues are packed against it in space, regardless of where they are in sequence.

  · Accessible surface area quantifies burial. A residue with SASA near zero is packed into the hydrophobic core; one with SASA >100 Å² sits on the surface. Computed here via the Shrake–Rupley numerical algorithm with a 1.4 Å probe.

Ask how reliable the model is.

  · For AlphaFold models, the B-factor field carries pLDDT — the model's own estimate of local accuracy on a 0–100 scale. Regions with pLDDT<50 should be treated as essentially unmodeled; they often correspond to intrinsically disordered segments.

  · For experimental (PDB) structures, the B-factor (temperature factor) quantifies the positional spread of each atom in the crystal — a combination of thermal vibration and static disorder — in units of Å². High B-factors mark flexible loops or poorly resolved regions; low B-factors mark the rigid, well-ordered core.

  · PAE(i, j) answers: if I align the predicted and true structures on residue i, how far off (in Å) do I expect residue j to be? A block-diagonal PAE matrix with low values on the blocks and high values off-diagonal is the signature of a multi-domain protein with confidently predicted domains but uncertain inter-domain orientation.

Place it in context: what it resembles, what it is annotated as, and how it looks.

  · Structural nearest neighbors (via Foldseek easy-search vs the PDB). Reported per hit: target PDB id, E-value, and alignment TM-score. A TM-score above ~0.5 is the conventional threshold for 'same fold'.

  · Functional annotations link the protein to curated databases. InterPro entries identify conserved domains and families by matching the sequence against member-database signatures (Pfam, PROSITE, CDD, …). Gene Ontology (GO) terms describe molecular function, biological process, and cellular component in a controlled vocabulary. CATH places the structure in a hierarchical fold classification (Class/Architecture/Topology/Homologous-superfamily). The organism is the source species.

  · Plot images: a contact map (which residues are close in 3D, as an N×N binary image), a Ramachandran scatter (backbone torsion angles, revealing secondary-structure composition at a glance), and — for AlphaFold structures — a PAE heatmap (pairwise prediction confidence).

  · Structure images are PyMOL renders from six orthogonal camera directions. Cartoon representation draws helices as coils and strands as arrows; sticks shows the backbone as bonds; surface shows the solvent-excluded envelope. Rainbow coloring maps sequence position to hue (blue→red, N→C); chain coloring assigns a distinct color per polypeptide.